Protein AF-A0A925FVJ4-F1 (afdb_monomer)

pLDDT: mean 92.29, std 6.86, range [57.75, 98.69]

Structure (mmCIF, N/CA/C/O backbone):
data_AF-A0A925FVJ4-F1
#
_entry.id   AF-A0A925FVJ4-F1
#
loop_
_atom_site.group_PDB
_atom_site.id
_atom_site.type_symbol
_atom_site.label_atom_id
_atom_site.label_alt_id
_atom_site.label_comp_id
_atom_site.label_asym_id
_atom_site.label_entity_id
_atom_site.label_seq_id
_atom_site.pdbx_PDB_ins_code
_atom_site.Cartn_x
_atom_site.Cartn_y
_atom_site.Cartn_z
_atom_site.occupancy
_atom_site.B_iso_or_equiv
_atom_site.auth_seq_id
_atom_site.auth_comp_id
_atom_site.auth_asym_id
_atom_site.auth_atom_id
_atom_site.pdbx_PDB_model_num
ATOM 1 N N . MET A 1 1 ? -35.934 9.358 69.111 1.00 58.50 1 MET A N 1
ATOM 2 C CA . MET A 1 1 ? -34.977 9.888 68.105 1.00 58.50 1 MET A CA 1
ATOM 3 C C . MET A 1 1 ? -34.248 8.823 67.269 1.00 58.50 1 MET A C 1
ATOM 5 O O . MET A 1 1 ? -33.860 9.150 66.156 1.00 58.50 1 MET A O 1
ATOM 9 N N . SER A 1 2 ? -34.081 7.561 67.706 1.00 74.75 2 SER A N 1
ATOM 10 C CA . SER A 1 2 ? -33.339 6.565 66.897 1.00 74.75 2 SER A CA 1
ATOM 11 C C . SER A 1 2 ? -34.082 6.067 65.642 1.00 74.75 2 SER A C 1
ATOM 13 O O . SER A 1 2 ? -33.432 5.750 64.651 1.00 74.75 2 SER A O 1
ATOM 15 N N . SER A 1 3 ? -35.422 6.052 65.641 1.00 76.75 3 SER A N 1
ATOM 16 C CA . SER A 1 3 ? -36.213 5.579 64.488 1.00 76.75 3 SER A CA 1
ATOM 17 C C . SER A 1 3 ? -36.168 6.549 63.296 1.00 76.75 3 SER A C 1
ATOM 19 O O . SER A 1 3 ? -35.924 6.139 62.166 1.00 76.75 3 SER A O 1
ATOM 21 N N . PHE A 1 4 ? -36.264 7.860 63.549 1.00 82.19 4 PHE A N 1
ATOM 22 C CA . PHE A 1 4 ? -36.214 8.891 62.502 1.00 82.19 4 PHE A CA 1
ATOM 23 C C . PHE A 1 4 ? -34.865 8.904 61.763 1.00 82.19 4 PHE A C 1
ATOM 25 O O . PHE A 1 4 ? -34.815 8.981 60.540 1.00 82.19 4 PHE A O 1
ATOM 32 N N . ARG A 1 5 ? -33.758 8.719 62.496 1.00 80.62 5 ARG A N 1
ATOM 33 C CA . ARG A 1 5 ? -32.409 8.647 61.913 1.00 80.62 5 ARG A CA 1
ATOM 34 C C . ARG A 1 5 ? -32.236 7.421 61.005 1.00 80.62 5 ARG A C 1
ATOM 36 O O . ARG A 1 5 ? -31.593 7.527 59.967 1.00 80.62 5 ARG A O 1
ATOM 43 N N . LYS A 1 6 ? -32.843 6.281 61.358 1.00 83.50 6 LYS A N 1
ATOM 44 C CA . LYS A 1 6 ? -32.830 5.065 60.525 1.00 83.50 6 LYS A CA 1
ATOM 45 C C . LYS A 1 6 ? -33.640 5.239 59.236 1.00 83.50 6 LYS A C 1
ATOM 47 O O . LYS A 1 6 ? -33.163 4.830 58.182 1.00 83.50 6 LYS A O 1
ATOM 52 N N . PHE A 1 7 ? -34.799 5.900 59.299 1.00 86.56 7 PHE A N 1
ATOM 53 C CA . PHE A 1 7 ? -35.603 6.215 58.111 1.00 86.56 7 PHE A CA 1
ATOM 54 C C . PHE A 1 7 ? -34.873 7.149 57.137 1.00 86.56 7 PHE A C 1
ATOM 56 O O . PHE A 1 7 ? -34.860 6.881 55.939 1.00 86.56 7 PHE A O 1
ATOM 63 N N . PHE A 1 8 ? -34.199 8.189 57.639 1.00 90.38 8 PHE A N 1
ATOM 64 C CA . PHE A 1 8 ? -33.417 9.095 56.789 1.00 90.38 8 PHE A CA 1
ATOM 65 C C . PHE A 1 8 ? -32.231 8.402 56.113 1.00 90.38 8 PHE A C 1
ATOM 67 O O . PHE A 1 8 ? -32.026 8.576 54.914 1.00 90.38 8 PHE A O 1
ATOM 74 N N . ILE A 1 9 ? -31.476 7.584 56.853 1.00 90.38 9 ILE A N 1
ATOM 75 C CA . ILE A 1 9 ? -30.334 6.848 56.291 1.00 90.38 9 ILE A CA 1
ATOM 76 C C . ILE A 1 9 ? -30.809 5.836 55.240 1.00 90.38 9 ILE A C 1
ATOM 78 O O . ILE A 1 9 ? -30.225 5.755 54.162 1.00 90.38 9 ILE A O 1
ATOM 82 N N . SER A 1 10 ? -31.890 5.099 55.518 1.00 90.38 10 SER A N 1
ATOM 83 C CA . SER A 1 10 ? -32.447 4.125 54.573 1.00 90.38 10 SER A CA 1
ATOM 84 C C . SER A 1 10 ? -33.001 4.794 53.311 1.00 90.38 10 SER A C 1
ATOM 86 O O . SER A 1 10 ? -32.693 4.344 52.209 1.00 90.38 10 SER A O 1
ATOM 88 N N . GLY A 1 11 ? -33.739 5.901 53.449 1.00 93.56 11 GLY A N 1
ATOM 89 C CA . GLY A 1 11 ? -34.251 6.668 52.311 1.00 93.56 11 GLY A CA 1
ATOM 90 C C . GLY A 1 11 ? -33.133 7.247 51.440 1.00 93.56 11 GLY A C 1
ATOM 91 O O . GLY A 1 11 ? -33.163 7.095 50.220 1.00 93.56 11 GLY A O 1
ATOM 92 N N . PHE A 1 12 ? -32.103 7.836 52.055 1.00 94.88 12 PHE A N 1
ATOM 93 C CA . PHE A 1 12 ? -30.940 8.365 51.335 1.00 94.88 12 PHE A CA 1
ATOM 94 C C . PHE A 1 12 ? -30.186 7.272 50.562 1.00 94.88 12 PHE A C 1
ATOM 96 O O . PHE A 1 12 ? -29.775 7.485 49.419 1.00 94.88 12 PHE A O 1
ATOM 103 N N . LEU A 1 13 ? -30.044 6.082 51.151 1.00 95.69 13 LEU A N 1
ATOM 104 C CA . LEU A 1 13 ? -29.369 4.949 50.519 1.00 95.69 13 LEU A CA 1
ATOM 105 C C . LEU A 1 13 ? -30.148 4.435 49.299 1.00 95.69 13 LEU A C 1
ATOM 107 O O . LEU A 1 13 ? -29.545 4.203 48.253 1.00 95.69 13 LEU A O 1
ATOM 111 N N . ILE A 1 14 ? -31.480 4.336 49.389 1.00 95.88 14 ILE A N 1
ATOM 112 C CA . ILE A 1 14 ? -32.338 3.946 48.257 1.00 95.88 14 ILE A CA 1
ATOM 113 C C . ILE A 1 14 ? -32.225 4.959 47.112 1.00 95.88 14 ILE A C 1
ATOM 115 O O . ILE A 1 14 ? -32.021 4.564 45.965 1.00 95.88 14 ILE A O 1
ATOM 119 N N . VAL A 1 15 ? -32.301 6.260 47.410 1.00 95.38 15 VAL A N 1
ATOM 120 C CA . VAL A 1 15 ? -32.161 7.315 46.391 1.00 95.38 15 VAL A CA 1
ATOM 121 C C . VAL A 1 15 ? -30.779 7.264 45.736 1.00 95.38 15 VAL A C 1
ATOM 123 O O . VAL A 1 15 ? -30.679 7.327 44.512 1.00 95.38 15 VAL A O 1
ATOM 126 N N . THR A 1 16 ? -29.716 7.072 46.520 1.00 94.69 16 THR A N 1
ATOM 127 C CA . THR A 1 16 ? -28.346 6.949 45.996 1.00 94.69 16 THR A CA 1
ATOM 128 C C . THR A 1 16 ? -28.198 5.730 45.081 1.00 94.69 16 THR A C 1
ATOM 130 O O . THR A 1 16 ? -27.608 5.842 44.006 1.00 94.69 16 THR A O 1
ATOM 133 N N . LEU A 1 17 ? -28.775 4.581 45.454 1.00 96.19 17 LEU A N 1
ATOM 134 C CA . LEU A 1 17 ? -28.776 3.377 44.616 1.00 96.19 17 LEU A CA 1
ATOM 135 C C . LEU A 1 17 ? -29.576 3.566 43.323 1.00 96.19 17 LEU A C 1
ATOM 137 O O . LEU A 1 17 ? -29.127 3.112 42.274 1.00 96.19 17 LEU A O 1
ATOM 141 N N . LEU A 1 18 ? -30.722 4.255 43.367 1.00 95.06 18 LEU A N 1
ATOM 142 C CA . LEU A 1 18 ? -31.512 4.563 42.170 1.00 95.06 18 LEU A CA 1
ATOM 143 C C . LEU A 1 18 ? -30.756 5.490 41.214 1.00 95.06 18 LEU A C 1
ATOM 145 O O . LEU A 1 18 ? -30.721 5.224 40.014 1.00 95.06 18 LEU A O 1
ATOM 149 N N . ILE A 1 19 ? -30.105 6.536 41.734 1.00 94.06 19 ILE A N 1
ATOM 150 C CA . ILE A 1 19 ? -29.270 7.442 40.931 1.00 94.06 19 ILE A CA 1
ATOM 151 C C . ILE A 1 19 ? -28.105 6.669 40.304 1.00 94.06 19 ILE A C 1
ATOM 153 O O . ILE A 1 19 ? -27.874 6.778 39.101 1.00 94.06 19 ILE A O 1
ATOM 157 N N . ALA A 1 20 ? -27.403 5.843 41.085 1.00 93.00 20 ALA A N 1
ATOM 158 C CA . ALA A 1 20 ? -26.326 5.004 40.570 1.00 93.00 20 ALA A CA 1
ATOM 159 C C . ALA A 1 20 ? -26.835 4.036 39.488 1.00 93.00 20 ALA A C 1
ATOM 161 O O . ALA A 1 20 ? -26.248 3.965 38.410 1.00 93.00 20 ALA A O 1
ATOM 162 N N . GLY A 1 21 ? -27.955 3.349 39.731 1.00 93.69 21 GLY A N 1
ATOM 163 C CA . GLY A 1 21 ? -28.585 2.436 38.775 1.00 93.69 21 GLY A CA 1
ATOM 164 C C . GLY A 1 21 ? -28.985 3.129 37.473 1.00 93.69 21 GLY A C 1
ATOM 165 O O . GLY A 1 21 ? -28.703 2.614 36.392 1.00 93.69 21 GLY A O 1
ATOM 166 N N . PHE A 1 22 ? -29.552 4.334 37.554 1.00 93.00 22 PHE A N 1
ATOM 167 C CA . PHE A 1 22 ? -29.884 5.142 36.382 1.00 93.00 22 PHE A CA 1
ATOM 168 C C . PHE A 1 22 ? -28.634 5.558 35.596 1.00 93.00 22 PHE A C 1
ATOM 170 O O . PHE A 1 22 ? -28.608 5.434 34.372 1.00 93.00 22 PHE A O 1
ATOM 177 N N . ILE A 1 23 ? -27.560 5.967 36.280 1.00 89.06 23 ILE A N 1
ATOM 178 C CA . ILE A 1 23 ? -26.271 6.272 35.641 1.00 89.06 23 ILE A CA 1
ATOM 179 C C . ILE A 1 23 ? -25.698 5.028 34.944 1.00 89.06 23 ILE A C 1
ATOM 181 O O . ILE A 1 23 ? -25.200 5.138 33.823 1.00 89.06 23 ILE A O 1
ATOM 185 N N . PHE A 1 24 ? -25.780 3.845 35.559 1.00 89.56 24 PHE A N 1
ATOM 186 C CA . PHE A 1 24 ? -25.338 2.591 34.938 1.00 89.56 24 PHE A CA 1
ATOM 187 C C . PHE A 1 24 ? -26.180 2.216 33.713 1.00 89.56 24 PHE A C 1
ATOM 189 O O . PHE A 1 24 ? -25.609 1.831 32.693 1.00 89.56 24 PHE A O 1
ATOM 196 N N . LEU A 1 25 ? -27.505 2.386 33.770 1.00 89.31 25 LEU A N 1
ATOM 197 C CA . LEU A 1 25 ? -28.395 2.160 32.626 1.00 89.31 25 LEU A CA 1
ATOM 198 C C . LEU A 1 25 ? -28.090 3.119 31.473 1.00 89.31 25 LEU A C 1
ATOM 200 O O . LEU A 1 25 ? -27.955 2.677 30.334 1.00 89.31 25 LEU A O 1
ATOM 204 N N . LEU A 1 26 ? -27.909 4.411 31.758 1.00 85.12 26 LEU A N 1
ATOM 205 C CA . LEU A 1 26 ? -27.516 5.393 30.746 1.00 85.12 26 LEU A CA 1
ATOM 206 C C . LEU A 1 26 ? -26.167 5.039 30.112 1.00 85.12 26 LEU A C 1
ATOM 208 O O . LEU A 1 26 ? -26.048 5.056 28.887 1.00 85.12 26 LEU A O 1
ATOM 212 N N . LYS A 1 27 ? -25.168 4.658 30.919 1.00 83.56 27 LYS A N 1
ATOM 213 C CA . LYS A 1 27 ? -23.856 4.227 30.413 1.00 83.56 27 LYS A CA 1
ATOM 214 C C . LYS A 1 27 ? -23.953 2.966 29.553 1.00 83.56 27 LYS A C 1
ATOM 216 O O . LYS A 1 27 ? -23.331 2.921 28.499 1.00 83.56 27 LYS A O 1
ATOM 221 N N . GLY A 1 28 ? -24.748 1.976 29.957 1.00 84.38 28 GLY A N 1
ATOM 222 C CA . GLY A 1 28 ? -24.977 0.762 29.167 1.00 84.38 28 GLY A CA 1
ATOM 223 C C . GLY A 1 28 ? -25.670 1.050 27.832 1.00 84.38 28 GLY A C 1
ATOM 224 O O . GLY A 1 28 ? -25.277 0.515 26.799 1.00 84.38 28 GLY A O 1
ATOM 225 N N . CYS A 1 29 ? -26.650 1.958 27.831 1.00 87.94 29 CYS A N 1
ATOM 226 C CA . CYS A 1 29 ? -27.328 2.406 26.616 1.00 87.94 29 CYS A CA 1
ATOM 227 C C . CYS A 1 29 ? -26.416 3.197 25.670 1.00 87.94 29 CYS A C 1
ATOM 229 O O . CYS A 1 29 ? -26.636 3.135 24.462 1.00 87.94 29 CYS A O 1
ATOM 231 N N . LEU A 1 30 ? -25.432 3.936 26.192 1.00 88.56 30 LEU A N 1
ATOM 232 C CA . LEU A 1 30 ? -24.466 4.686 25.384 1.00 88.56 30 LEU A CA 1
ATOM 233 C C . LEU A 1 30 ? -23.335 3.807 24.843 1.00 88.56 30 LEU A C 1
ATOM 235 O O . LEU A 1 30 ? -22.912 4.027 23.714 1.00 88.56 30 LEU A O 1
ATOM 239 N N . ALA A 1 31 ? -22.915 2.775 25.582 1.00 86.44 31 ALA A N 1
ATOM 240 C CA . ALA A 1 31 ? -21.814 1.890 25.189 1.00 86.44 31 ALA A CA 1
ATOM 241 C C . ALA A 1 31 ? -22.041 1.178 23.842 1.00 86.44 31 ALA A C 1
ATOM 243 O O . ALA A 1 31 ? -21.090 0.841 23.147 1.00 86.44 31 ALA A O 1
ATOM 244 N N . LYS A 1 32 ? -23.300 0.984 23.423 1.00 87.56 32 LYS A N 1
ATOM 245 C CA . LYS A 1 32 ? -23.625 0.433 22.093 1.00 87.56 32 LYS A CA 1
ATOM 246 C C . LYS A 1 32 ? -23.239 1.361 20.930 1.00 87.56 32 LYS A C 1
ATOM 248 O O . LYS A 1 32 ? -23.236 0.920 19.785 1.00 87.56 32 LYS A O 1
ATOM 253 N N . TYR A 1 33 ? -22.977 2.632 21.228 1.00 88.25 33 TYR A N 1
ATOM 254 C CA . TYR A 1 33 ? -22.506 3.649 20.293 1.00 88.25 33 TYR A CA 1
ATOM 255 C C . TYR A 1 33 ? -21.020 3.966 20.488 1.00 88.25 33 TYR A C 1
ATOM 257 O O . TYR A 1 33 ? -20.519 4.879 19.837 1.00 88.25 33 TYR A O 1
ATOM 265 N N . ASP A 1 34 ? -20.315 3.270 21.382 1.00 91.00 34 ASP A N 1
ATOM 266 C CA . ASP A 1 34 ? -18.863 3.400 21.453 1.00 91.00 34 ASP A CA 1
ATOM 267 C C . ASP A 1 34 ? -18.265 2.870 20.145 1.00 91.00 34 ASP A C 1
ATOM 269 O O . ASP A 1 34 ? -18.649 1.806 19.662 1.00 91.00 34 ASP A O 1
ATOM 273 N N . GLU A 1 35 ? -17.350 3.629 19.552 1.00 91.81 35 GLU A N 1
ATOM 274 C CA . GLU A 1 35 ? -16.731 3.296 18.270 1.00 91.81 35 GLU A CA 1
ATOM 275 C C . GLU A 1 35 ? -15.257 2.977 18.449 1.00 91.81 35 GLU A C 1
ATOM 277 O O . GLU A 1 35 ? -14.554 3.608 19.239 1.00 91.81 35 GLU A O 1
ATOM 282 N N . ARG A 1 36 ? -14.794 1.987 17.690 1.00 94.38 36 ARG A N 1
ATOM 283 C CA . ARG A 1 36 ? -13.382 1.653 17.551 1.00 94.38 36 ARG A CA 1
ATOM 284 C C . ARG A 1 36 ? -13.051 1.524 16.082 1.00 94.38 36 ARG A C 1
ATOM 286 O O . ARG A 1 36 ? -13.777 0.854 15.341 1.00 94.38 36 ARG A O 1
ATOM 293 N N . SER A 1 37 ? -11.944 2.126 15.698 1.00 95.50 37 SER A N 1
ATOM 294 C CA . SER A 1 37 ? -11.455 2.128 14.329 1.00 95.50 37 SER A CA 1
ATOM 295 C C . SER A 1 37 ? -9.933 2.125 14.317 1.00 95.50 37 SER A C 1
ATOM 297 O O . SER A 1 37 ? -9.285 2.713 15.182 1.00 95.50 37 SER A O 1
ATOM 299 N N . ALA A 1 38 ? -9.351 1.441 13.341 1.00 95.75 38 ALA A N 1
ATOM 300 C CA . ALA A 1 38 ? -7.945 1.581 13.019 1.00 95.75 38 ALA A CA 1
ATOM 301 C C . ALA A 1 38 ? -7.728 2.889 12.249 1.00 95.75 38 ALA A C 1
ATOM 303 O O . ALA A 1 38 ? -8.421 3.171 11.267 1.00 95.75 38 ALA A O 1
ATOM 304 N N . VAL A 1 39 ? -6.747 3.659 12.705 1.00 94.31 39 VAL A N 1
ATOM 305 C CA . VAL A 1 39 ? -6.180 4.806 12.003 1.00 94.31 39 VAL A CA 1
ATOM 306 C C . VAL A 1 39 ? -5.106 4.276 11.060 1.00 94.31 39 VAL A C 1
ATOM 308 O O . VAL A 1 39 ? -4.205 3.545 11.480 1.00 94.31 39 VAL A O 1
ATOM 311 N N . LEU A 1 40 ? -5.239 4.612 9.782 1.00 93.50 40 LEU A N 1
ATOM 312 C CA . LEU A 1 40 ? -4.403 4.100 8.702 1.00 93.50 40 LEU A CA 1
ATOM 313 C C . LEU A 1 40 ? -3.225 5.050 8.400 1.00 93.50 40 LEU A C 1
ATOM 315 O O . LEU A 1 40 ? -3.318 6.239 8.708 1.00 93.50 40 LEU A O 1
ATOM 319 N N . PRO A 1 41 ? -2.121 4.552 7.809 1.00 93.94 41 PRO A N 1
ATOM 320 C CA . PRO A 1 41 ? -1.886 3.162 7.403 1.00 93.94 41 PRO A CA 1
ATOM 321 C C . PRO A 1 41 ? -1.573 2.232 8.586 1.00 93.94 41 PRO A C 1
ATOM 323 O O . PRO A 1 41 ? -1.032 2.652 9.608 1.00 93.94 41 PRO A O 1
ATOM 326 N N . ALA A 1 42 ? -1.877 0.943 8.429 1.00 95.62 42 ALA A N 1
ATOM 327 C CA . ALA A 1 42 ? -1.376 -0.093 9.332 1.00 95.62 42 ALA A CA 1
ATOM 328 C C . ALA A 1 42 ? 0.007 -0.583 8.872 1.00 95.62 42 ALA A C 1
ATOM 330 O O . ALA A 1 42 ? 0.351 -0.514 7.690 1.00 95.62 42 ALA A O 1
ATOM 331 N N . LEU A 1 43 ? 0.806 -1.110 9.799 1.00 97.00 43 LEU A N 1
ATOM 332 C CA . LEU A 1 43 ? 2.162 -1.584 9.525 1.00 97.00 43 LEU A CA 1
ATOM 333 C C . LEU A 1 43 ? 2.261 -3.098 9.716 1.00 97.00 43 LEU A C 1
ATOM 335 O O . LEU A 1 43 ? 1.729 -3.648 10.679 1.00 97.00 43 LEU A O 1
ATOM 339 N N . TYR A 1 44 ? 2.989 -3.771 8.828 1.00 97.50 44 TYR A N 1
ATOM 340 C CA . TYR A 1 44 ? 3.260 -5.205 8.919 1.00 97.50 44 TYR A CA 1
ATOM 341 C C . TYR A 1 44 ? 4.694 -5.473 9.367 1.00 97.50 44 TYR A C 1
ATOM 343 O O . TYR A 1 44 ? 5.641 -4.872 8.858 1.00 97.50 44 TYR A O 1
ATOM 351 N N . PHE A 1 45 ? 4.853 -6.420 10.289 1.00 97.94 45 PHE A N 1
ATOM 352 C CA . PHE A 1 45 ? 6.150 -6.837 10.805 1.00 97.94 45 PHE A CA 1
ATOM 353 C C . PHE A 1 45 ? 6.285 -8.351 10.817 1.00 97.94 45 PHE A C 1
ATOM 355 O O . PHE A 1 45 ? 5.345 -9.075 11.140 1.00 97.94 45 PHE A O 1
ATOM 362 N N . LYS A 1 46 ? 7.505 -8.823 10.546 1.00 97.44 46 LYS A N 1
ATOM 363 C CA . LYS A 1 46 ? 7.889 -10.230 10.650 1.00 97.44 46 LYS A CA 1
ATOM 364 C C . LYS A 1 46 ? 9.194 -10.364 11.427 1.00 97.44 46 LYS A C 1
ATOM 366 O O . LYS A 1 46 ? 10.188 -9.739 11.064 1.00 97.44 46 LYS A O 1
ATOM 371 N N . LYS A 1 47 ? 9.195 -11.181 12.481 1.00 97.12 47 LYS A N 1
ATOM 372 C CA . LYS A 1 47 ? 10.367 -11.454 13.323 1.00 97.12 47 LYS A CA 1
ATOM 373 C C . LYS A 1 47 ? 10.289 -12.872 13.877 1.00 97.12 47 LYS A C 1
ATOM 375 O O . LYS A 1 47 ? 9.271 -13.251 14.443 1.00 97.12 47 LYS A O 1
ATOM 380 N N . ASP A 1 48 ? 11.357 -13.648 13.699 1.00 95.75 48 ASP A N 1
ATOM 381 C CA . ASP A 1 48 ? 11.493 -15.008 14.247 1.00 95.75 48 ASP A CA 1
ATOM 382 C C . ASP A 1 48 ? 10.302 -15.932 13.913 1.00 95.75 48 ASP A C 1
ATOM 384 O O . ASP A 1 48 ? 9.818 -16.692 14.743 1.00 95.75 48 ASP A O 1
ATOM 388 N N . GLY A 1 49 ? 9.783 -15.823 12.684 1.00 95.06 49 GLY A N 1
ATOM 389 C CA . GLY A 1 49 ? 8.616 -16.580 12.210 1.00 95.06 49 GLY A CA 1
ATOM 390 C C . GLY A 1 49 ? 7.259 -15.990 12.609 1.00 95.06 49 GLY A C 1
ATOM 391 O O . GLY A 1 49 ? 6.273 -16.258 11.925 1.00 95.06 49 GLY A O 1
ATOM 392 N N . ASN A 1 50 ? 7.211 -15.126 13.624 1.00 96.75 50 ASN A N 1
ATOM 393 C CA . ASN A 1 50 ? 6.001 -14.418 14.028 1.00 96.75 50 ASN A CA 1
ATOM 394 C C . ASN A 1 50 ? 5.715 -13.251 13.086 1.00 96.75 50 ASN A C 1
ATOM 396 O O . ASN A 1 50 ? 6.631 -12.555 12.637 1.00 96.75 50 ASN A O 1
ATOM 400 N N . GLN A 1 51 ? 4.435 -13.028 12.813 1.00 97.81 51 GLN A N 1
ATOM 401 C CA . GLN A 1 51 ? 3.962 -11.986 11.915 1.00 97.81 51 GLN A CA 1
ATOM 402 C C . GLN A 1 51 ? 2.853 -11.192 12.599 1.00 97.81 51 GLN A C 1
ATOM 404 O O . GLN A 1 51 ? 1.878 -11.778 13.072 1.00 97.81 51 GLN A O 1
ATOM 409 N N . VAL A 1 52 ? 2.994 -9.869 12.657 1.00 98.50 52 VAL A N 1
ATOM 410 C CA . VAL A 1 52 ? 2.023 -8.996 13.325 1.00 98.50 52 VAL A CA 1
ATOM 411 C C . VAL A 1 52 ? 1.634 -7.807 12.464 1.00 98.50 52 VAL A C 1
ATOM 413 O O . VAL A 1 52 ? 2.413 -7.323 11.640 1.00 98.50 52 VAL A O 1
ATOM 416 N N . ILE A 1 53 ? 0.419 -7.332 12.703 1.00 98.50 53 ILE A N 1
ATOM 417 C CA . ILE A 1 53 ? -0.127 -6.089 12.181 1.00 98.50 53 ILE A CA 1
ATOM 418 C C . ILE A 1 53 ? -0.208 -5.102 13.324 1.00 98.50 53 ILE A C 1
ATOM 420 O O . ILE A 1 53 ? -0.944 -5.316 14.284 1.00 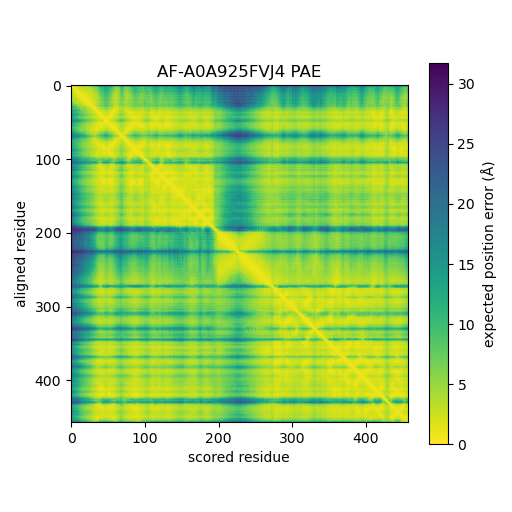98.50 53 ILE A O 1
ATOM 424 N N . PHE A 1 54 ? 0.566 -4.034 13.213 1.00 98.56 54 PHE A N 1
ATOM 425 C CA . PHE A 1 54 ? 0.581 -2.930 14.152 1.00 98.56 54 PHE A CA 1
ATOM 426 C C . PHE A 1 54 ? -0.346 -1.831 13.639 1.00 98.56 54 PHE A C 1
ATOM 428 O O . PHE A 1 54 ? -0.216 -1.386 12.497 1.00 98.56 54 PHE A O 1
ATOM 435 N N . SER A 1 55 ? -1.288 -1.398 14.469 1.00 97.69 55 SER A N 1
ATOM 436 C CA . SER A 1 55 ? -2.252 -0.344 14.140 1.00 97.69 55 SER A CA 1
ATOM 437 C C . SER A 1 55 ? -2.385 0.642 15.292 1.00 97.69 55 SER A C 1
ATOM 439 O O . SER A 1 55 ? -2.296 0.261 16.461 1.00 97.69 55 SER A O 1
ATOM 441 N N . ILE A 1 56 ? -2.658 1.904 14.967 1.00 97.25 56 ILE A N 1
ATOM 442 C CA . ILE A 1 56 ? -3.193 2.860 15.937 1.00 97.25 56 ILE A CA 1
ATOM 443 C C . ILE A 1 56 ? -4.708 2.658 15.945 1.00 97.25 56 ILE A C 1
ATOM 445 O O . ILE A 1 56 ? -5.334 2.681 14.890 1.00 97.25 56 ILE A O 1
ATOM 449 N N . VAL A 1 57 ? -5.306 2.439 17.109 1.00 97.00 57 VAL A N 1
ATOM 450 C CA . VAL A 1 57 ? -6.748 2.245 17.268 1.00 97.00 57 VAL A CA 1
ATOM 451 C C . VAL A 1 57 ? -7.322 3.443 18.004 1.00 97.00 57 VAL A C 1
ATOM 453 O O . VAL A 1 57 ? -6.962 3.727 19.146 1.00 97.00 57 VAL A O 1
ATOM 456 N N . LYS A 1 58 ? -8.231 4.153 17.346 1.00 95.44 58 LYS A N 1
ATOM 457 C CA . LYS A 1 58 ? -9.016 5.221 17.949 1.00 95.44 58 LYS A CA 1
ATOM 458 C C . LYS A 1 58 ? -10.230 4.613 18.640 1.00 95.44 58 LYS A C 1
ATOM 460 O O . LYS A 1 58 ? -10.932 3.785 18.064 1.00 95.44 58 LYS A O 1
ATOM 465 N N . PHE A 1 59 ? -10.476 5.030 19.876 1.00 95.19 59 PHE A N 1
ATOM 466 C CA . PHE A 1 59 ? -11.649 4.669 20.660 1.00 95.19 59 PHE A CA 1
ATOM 467 C C . PHE A 1 59 ? -12.457 5.914 21.011 1.00 95.19 59 PHE A C 1
ATOM 469 O O . PHE A 1 59 ? -12.018 6.733 21.824 1.00 95.19 59 PHE A O 1
ATOM 476 N N . ASP A 1 60 ? -13.648 6.010 20.431 1.00 93.44 60 ASP A N 1
ATOM 477 C CA . ASP A 1 60 ? -14.605 7.091 20.620 1.00 93.44 60 ASP A CA 1
ATOM 478 C C . ASP A 1 60 ? -15.716 6.646 21.564 1.00 93.44 60 ASP A C 1
ATOM 480 O O . ASP A 1 60 ? -16.689 5.996 21.172 1.00 93.44 60 ASP A O 1
ATOM 484 N N . LYS A 1 61 ? -15.575 7.023 22.835 1.00 93.50 61 LYS A N 1
ATOM 485 C CA . LYS A 1 61 ? -16.557 6.716 23.872 1.00 93.50 61 LYS A CA 1
ATOM 486 C C . LYS A 1 61 ? -17.715 7.703 23.819 1.00 93.50 61 LYS A C 1
ATOM 488 O O . LYS A 1 61 ? -17.508 8.899 24.043 1.00 93.50 61 LYS A O 1
ATOM 493 N N . ALA A 1 62 ? -18.930 7.228 23.571 1.00 92.44 62 ALA A N 1
ATOM 494 C CA . ALA A 1 62 ? -20.108 8.079 23.478 1.00 92.44 62 ALA A CA 1
ATOM 495 C C . ALA A 1 62 ? -20.465 8.673 24.851 1.00 92.44 62 ALA A C 1
ATOM 497 O O . ALA A 1 62 ? -20.749 7.959 25.815 1.00 92.44 62 ALA A O 1
ATOM 498 N N . THR A 1 63 ? -20.479 10.002 24.943 1.00 91.44 63 THR A N 1
ATOM 499 C CA . THR A 1 63 ? -20.931 10.737 26.137 1.00 91.44 63 THR A CA 1
ATOM 500 C C . THR A 1 63 ? -22.363 11.233 25.985 1.00 91.44 63 THR A C 1
ATOM 502 O O . THR A 1 63 ? -23.077 11.371 26.977 1.00 91.44 63 THR A O 1
ATOM 505 N N . SER A 1 64 ? -22.814 11.451 24.747 1.00 90.81 64 SER A N 1
ATOM 506 C CA . SER A 1 64 ? -24.218 11.685 24.424 1.00 90.81 64 SER A CA 1
ATOM 507 C C . SER A 1 64 ? -24.544 11.223 23.002 1.00 90.81 64 SER A C 1
ATOM 509 O O . SER A 1 64 ? -23.675 11.197 22.127 1.00 90.81 64 SER A O 1
ATOM 511 N N . TYR A 1 65 ? -25.806 10.860 22.781 1.00 90.38 65 TYR A N 1
ATOM 512 C CA . TYR A 1 65 ? -26.342 10.486 21.477 1.00 90.38 65 TYR A CA 1
ATOM 513 C C . TYR A 1 65 ? -27.766 11.028 21.357 1.00 90.38 65 TYR A C 1
ATOM 515 O O . TYR A 1 65 ? -28.600 10.776 22.230 1.00 90.38 65 TYR A O 1
ATOM 523 N N . SER A 1 66 ? -28.060 11.746 20.278 1.00 88.88 66 SER A N 1
ATOM 524 C CA . SER A 1 66 ? -29.424 12.120 19.914 1.00 88.88 66 SER A CA 1
ATOM 525 C C . SER A 1 66 ? -29.663 11.897 18.426 1.00 88.88 66 SER A C 1
ATOM 527 O O . SER A 1 66 ? -28.800 12.156 17.591 1.00 88.88 66 SER A O 1
ATOM 529 N N . SER A 1 67 ? -30.852 11.400 18.097 1.00 87.50 67 SER A N 1
ATOM 530 C CA . SER A 1 67 ? -31.330 11.274 16.724 1.00 87.50 67 SER A CA 1
ATOM 531 C C . SER A 1 67 ? -32.677 11.979 16.640 1.00 87.50 67 SER A C 1
ATOM 533 O O . SER A 1 67 ? -33.615 11.593 17.338 1.00 87.50 67 SER A O 1
ATOM 535 N N . ASN A 1 68 ? -32.761 13.057 15.862 1.00 92.00 68 ASN A N 1
ATOM 536 C CA . ASN A 1 68 ? -34.008 13.787 15.646 1.00 92.00 68 ASN A CA 1
ATOM 537 C C . ASN A 1 68 ? -34.089 14.275 14.196 1.00 92.00 68 ASN A C 1
ATOM 539 O O . ASN A 1 68 ? -33.149 14.887 13.692 1.00 92.00 68 ASN A O 1
ATOM 543 N N . GLY A 1 69 ? -35.206 13.998 13.520 1.00 86.06 69 GLY A N 1
ATOM 544 C CA . GLY A 1 69 ? -35.440 14.450 12.144 1.00 86.06 69 GLY A CA 1
ATOM 545 C C . GLY A 1 69 ? -34.431 13.929 11.111 1.00 86.06 69 GLY A C 1
ATOM 546 O O . GLY A 1 69 ? -34.125 14.638 10.161 1.00 86.06 69 GLY A O 1
ATOM 547 N N . GLY A 1 70 ? -33.871 12.729 11.308 1.00 86.44 70 GLY A N 1
ATOM 548 C CA . GLY A 1 70 ? -32.850 12.157 10.418 1.00 86.44 70 GLY A CA 1
ATOM 549 C C . GLY A 1 70 ? -31.426 12.673 10.656 1.00 86.44 70 GLY A C 1
ATOM 550 O O . GLY A 1 70 ? -30.493 12.175 10.033 1.00 86.44 70 GLY A O 1
ATOM 551 N N . PHE A 1 71 ? -31.236 13.612 11.587 1.00 84.00 71 PHE A N 1
ATOM 552 C CA . PHE A 1 71 ? -29.916 14.051 12.031 1.00 84.00 71 PHE A CA 1
ATOM 553 C C . PHE A 1 71 ? -29.486 13.263 13.262 1.00 84.00 71 PHE A C 1
ATOM 555 O O . PHE A 1 71 ? -30.230 13.176 14.241 1.00 84.00 71 PHE A O 1
ATOM 562 N N . VAL A 1 72 ? -28.271 12.720 13.222 1.00 84.75 72 VAL A N 1
ATOM 563 C CA . VAL A 1 72 ? -27.618 12.085 14.370 1.00 84.75 72 VAL A CA 1
ATOM 564 C C . VAL A 1 72 ? -26.571 13.048 14.912 1.00 84.75 72 VAL A C 1
ATOM 566 O O . VAL A 1 72 ? -25.676 13.475 14.185 1.00 84.75 72 VAL A O 1
ATOM 569 N N . ARG A 1 73 ? -26.676 13.396 16.196 1.00 87.25 73 ARG A N 1
ATOM 570 C CA . ARG A 1 73 ? -25.646 14.131 16.927 1.00 87.25 73 ARG A CA 1
ATOM 571 C C . ARG A 1 73 ? -25.046 13.210 17.975 1.00 87.25 73 ARG A C 1
ATOM 573 O O . ARG A 1 73 ? -25.740 12.722 18.865 1.00 87.25 73 ARG A O 1
ATOM 580 N N . LYS A 1 74 ? -23.738 13.014 17.875 1.00 89.38 74 LYS A N 1
ATOM 581 C CA . LYS A 1 74 ? -22.949 12.220 18.809 1.00 89.38 74 LYS A CA 1
ATOM 582 C C . LYS A 1 74 ? -21.878 13.113 19.420 1.00 89.38 74 LYS A C 1
ATOM 584 O O . LYS A 1 74 ? -21.194 13.837 18.700 1.00 89.38 74 LYS A O 1
ATOM 589 N N . THR A 1 75 ? -21.742 13.077 20.739 1.00 91.00 75 THR A N 1
ATOM 590 C CA . THR A 1 75 ? -20.579 13.649 21.428 1.00 91.00 75 THR A CA 1
ATOM 591 C C . THR A 1 75 ? -19.753 12.498 21.964 1.00 91.00 75 THR A C 1
ATOM 593 O O . THR A 1 75 ? -20.302 11.571 22.563 1.00 91.00 75 THR A O 1
ATOM 596 N N . VAL A 1 76 ? -18.445 12.555 21.734 1.00 92.31 76 VAL A N 1
ATOM 597 C CA . VAL A 1 76 ? -17.515 11.489 22.102 1.00 92.31 76 VAL A CA 1
ATOM 598 C C . VAL A 1 76 ? -16.340 12.035 22.892 1.00 92.31 76 VAL A C 1
ATOM 600 O O . VAL A 1 76 ? -15.973 13.202 22.763 1.00 92.31 76 VAL A O 1
ATOM 603 N N . THR A 1 77 ? -15.756 11.171 23.711 1.00 92.62 77 THR A N 1
ATOM 604 C CA . THR A 1 77 ? -14.413 11.354 24.253 1.00 92.62 77 THR A CA 1
ATOM 605 C C . THR A 1 77 ? -13.503 10.349 23.568 1.00 92.62 77 THR A C 1
ATOM 607 O O . THR A 1 77 ? -13.706 9.141 23.695 1.00 92.62 77 THR A O 1
ATOM 610 N N . SER A 1 78 ? -12.526 10.867 22.832 1.00 94.12 78 SER A N 1
ATOM 611 C CA . SER A 1 78 ? -11.617 10.073 22.014 1.00 94.12 78 SER A CA 1
ATOM 612 C C . SER A 1 78 ? -10.347 9.720 22.782 1.00 94.12 78 SER A C 1
ATOM 614 O O . SER A 1 78 ? -9.777 10.542 23.505 1.00 94.12 78 SER A O 1
ATOM 616 N N . SER A 1 79 ? -9.876 8.499 22.590 1.00 95.44 79 SER A N 1
ATOM 617 C CA . SER A 1 79 ? -8.597 8.014 23.107 1.00 95.44 79 SER A CA 1
ATOM 618 C C . SER A 1 79 ? -7.907 7.139 22.075 1.00 95.44 79 SER A C 1
ATOM 620 O O . SER A 1 79 ? -8.580 6.581 21.212 1.00 95.44 79 SER A O 1
ATOM 622 N N . TYR A 1 80 ? -6.584 7.039 22.156 1.00 96.00 80 TYR A N 1
ATOM 623 C CA . TYR A 1 80 ? -5.788 6.322 21.167 1.00 96.00 80 TYR A CA 1
ATOM 624 C C . TYR A 1 80 ? -4.964 5.229 21.828 1.00 96.00 80 TYR A C 1
ATOM 626 O O . TYR A 1 80 ? -4.202 5.485 22.766 1.00 96.00 80 TYR A O 1
ATOM 634 N N . ASP A 1 81 ? -5.112 4.029 21.291 1.00 97.38 81 ASP A N 1
ATOM 635 C CA . ASP A 1 81 ? -4.371 2.838 21.664 1.00 97.38 81 ASP A CA 1
ATOM 636 C C . ASP A 1 81 ? -3.437 2.458 20.508 1.00 97.38 81 ASP A C 1
ATOM 638 O O . ASP A 1 81 ? -3.716 2.741 19.344 1.00 97.38 81 ASP A O 1
ATOM 642 N N . ILE A 1 82 ? -2.329 1.796 20.810 1.00 98.12 82 ILE A N 1
ATOM 643 C CA . ILE A 1 82 ? -1.608 0.976 19.834 1.00 98.12 82 ILE A CA 1
ATOM 644 C C . ILE A 1 82 ? -2.012 -0.472 20.044 1.00 98.12 82 ILE A C 1
ATOM 646 O O . ILE A 1 82 ? -2.198 -0.919 21.178 1.00 98.12 82 ILE A O 1
ATOM 650 N N . GLN A 1 83 ? -2.182 -1.196 18.948 1.00 98.31 83 GLN A N 1
ATOM 651 C CA . GLN A 1 83 ? -2.653 -2.570 18.954 1.00 98.31 83 GLN A CA 1
ATOM 652 C C . GLN A 1 83 ? -1.800 -3.410 18.011 1.00 98.31 83 GLN A C 1
ATOM 654 O O . GLN A 1 83 ? -1.512 -2.990 16.889 1.00 98.31 83 GLN A O 1
ATOM 659 N N . SER A 1 84 ? -1.448 -4.614 18.461 1.00 98.38 84 SER A N 1
ATOM 660 C CA . SER A 1 84 ? -0.846 -5.638 17.609 1.00 98.38 84 SER A CA 1
ATOM 661 C C . SER A 1 84 ? -1.812 -6.791 17.423 1.00 98.38 84 SER A C 1
ATOM 663 O O . SER A 1 84 ? -2.308 -7.362 18.397 1.00 98.38 84 SER A O 1
ATOM 665 N N . ASN A 1 85 ? -2.048 -7.161 16.172 1.00 98.50 85 ASN A N 1
ATOM 666 C CA . ASN A 1 85 ? -2.848 -8.310 15.773 1.00 98.50 85 ASN A CA 1
ATOM 667 C C . ASN A 1 85 ? -1.954 -9.360 15.117 1.00 98.50 85 ASN A C 1
ATOM 669 O O . ASN A 1 85 ? -0.984 -9.023 14.444 1.00 98.50 85 ASN A O 1
ATOM 673 N N . ASP A 1 86 ? -2.288 -10.632 15.280 1.00 98.12 86 ASP A N 1
ATOM 674 C CA . ASP A 1 86 ? -1.653 -11.717 14.538 1.00 98.12 86 ASP A CA 1
ATOM 675 C C . ASP A 1 86 ? -1.989 -11.597 13.043 1.00 98.12 86 ASP A C 1
ATOM 677 O O . ASP A 1 86 ? -3.163 -11.516 12.676 1.00 98.12 86 ASP A O 1
ATOM 681 N N . ALA A 1 87 ? -0.978 -11.591 12.172 1.00 97.56 87 ALA A N 1
ATOM 682 C CA . ALA A 1 87 ? -1.174 -11.317 10.745 1.00 97.56 87 ALA A CA 1
ATOM 683 C C . ALA A 1 87 ? -1.861 -12.456 9.969 1.00 97.56 87 ALA A C 1
ATOM 685 O O . ALA A 1 87 ? -2.291 -12.241 8.839 1.00 97.56 87 ALA A O 1
ATOM 686 N N . SER A 1 88 ? -1.983 -13.653 10.556 1.00 96.56 88 SER A N 1
ATOM 687 C CA . SER A 1 88 ? -2.621 -14.815 9.918 1.00 96.56 88 SER A CA 1
ATOM 688 C C . SER A 1 88 ? -4.098 -14.973 10.304 1.00 96.56 88 SER A C 1
ATOM 690 O O . SER A 1 88 ? -4.956 -15.323 9.490 1.00 96.56 88 SER A O 1
ATOM 692 N N . SER A 1 89 ? -4.419 -14.693 11.565 1.00 96.44 89 SER A N 1
ATOM 693 C CA . SER A 1 89 ? -5.737 -14.917 12.158 1.00 96.44 89 SER A CA 1
ATOM 694 C C . SER A 1 89 ? -6.510 -13.631 12.417 1.00 96.44 89 SER A C 1
ATOM 696 O O . SER A 1 89 ? -7.738 -13.670 12.489 1.00 96.44 89 SER A O 1
ATOM 698 N N . GLY A 1 90 ? -5.806 -12.509 12.576 1.00 96.75 90 GLY A N 1
ATOM 699 C CA . GLY A 1 90 ? -6.369 -11.195 12.893 1.00 96.75 90 GLY A CA 1
ATOM 700 C C . GLY A 1 90 ? -6.667 -11.007 14.365 1.00 96.75 90 GLY A C 1
ATOM 701 O O . GLY A 1 90 ? -7.061 -9.917 14.773 1.00 96.75 90 GLY A O 1
ATOM 702 N N . ASN A 1 91 ? -6.446 -12.039 15.175 1.00 96.69 91 ASN A N 1
ATOM 703 C CA . ASN A 1 91 ? -6.663 -11.986 16.607 1.00 96.69 91 ASN A CA 1
ATOM 704 C C . ASN A 1 91 ? -5.778 -10.902 17.228 1.00 96.69 91 ASN A C 1
ATOM 706 O O . ASN A 1 91 ? -4.577 -10.842 16.960 1.00 96.69 91 ASN A O 1
ATOM 710 N N . ARG A 1 92 ? -6.357 -10.066 18.091 1.00 97.69 92 ARG A N 1
ATOM 711 C CA . ARG A 1 92 ? -5.579 -9.115 18.885 1.00 97.69 92 ARG A CA 1
ATOM 712 C C . ARG A 1 92 ? -4.652 -9.869 19.834 1.00 97.69 92 ARG A C 1
ATOM 714 O O . ARG A 1 92 ? -5.107 -10.713 20.604 1.00 97.69 92 ARG A O 1
ATOM 721 N N . LEU A 1 93 ? -3.373 -9.520 19.792 1.00 97.69 93 LEU A N 1
ATOM 722 C CA . LEU A 1 93 ? -2.331 -10.045 20.669 1.00 97.69 93 LEU A CA 1
ATOM 723 C C . LEU A 1 93 ? -2.095 -9.109 21.852 1.00 97.69 93 LEU A C 1
ATOM 725 O O . LEU A 1 93 ? -2.113 -9.547 22.998 1.00 97.69 93 LEU A O 1
ATOM 729 N N . LEU A 1 94 ? -1.888 -7.821 21.571 1.00 98.12 94 LEU A N 1
ATOM 730 C CA . LEU A 1 94 ? -1.511 -6.810 22.558 1.00 98.12 94 LEU A CA 1
ATOM 731 C C . LEU A 1 94 ? -2.243 -5.497 22.289 1.00 98.12 94 LEU A C 1
ATOM 733 O O . LEU A 1 94 ? -2.575 -5.195 21.142 1.00 98.12 94 LEU A O 1
ATOM 737 N N . THR A 1 95 ? -2.451 -4.710 23.344 1.00 97.88 95 THR A N 1
ATOM 738 C CA . THR A 1 95 ? -2.948 -3.334 23.251 1.00 97.88 95 THR A CA 1
ATOM 739 C C . THR A 1 95 ? -2.315 -2.480 24.347 1.00 97.88 95 THR A C 1
ATOM 741 O O . THR A 1 95 ? -2.165 -2.950 25.476 1.00 97.88 95 THR A O 1
ATOM 744 N N . GLU A 1 96 ? -1.973 -1.233 24.037 1.00 97.69 96 GLU A N 1
ATOM 745 C CA . GLU A 1 96 ? -1.443 -0.265 25.001 1.00 97.69 96 GLU A CA 1
ATOM 746 C C . GLU A 1 96 ? -2.040 1.122 24.746 1.00 97.69 96 GLU A C 1
ATOM 748 O O . GLU A 1 96 ? -2.078 1.594 23.611 1.00 97.69 96 GLU A O 1
ATOM 753 N N . ARG A 1 97 ? -2.519 1.774 25.809 1.00 96.19 97 ARG A N 1
ATOM 754 C CA . ARG A 1 97 ? -3.084 3.128 25.755 1.00 96.19 97 ARG A CA 1
ATOM 755 C C . ARG A 1 97 ? -1.961 4.149 25.617 1.00 96.19 97 ARG A C 1
ATOM 757 O O . ARG A 1 97 ? -1.082 4.191 26.472 1.00 96.19 97 ARG A O 1
ATOM 764 N N . LEU A 1 98 ? -2.028 5.004 24.596 1.00 93.12 98 LEU A N 1
ATOM 765 C CA . LEU A 1 98 ? -1.039 6.064 24.382 1.00 93.12 98 LEU A CA 1
ATOM 766 C C . LEU A 1 98 ? -1.443 7.389 25.027 1.00 93.12 98 LEU A C 1
ATOM 768 O O . LEU A 1 98 ? -0.752 7.874 25.920 1.00 93.12 98 LEU A O 1
ATOM 772 N N . LYS A 1 99 ? -2.525 8.006 24.539 1.00 90.31 99 LYS A N 1
ATOM 773 C CA . LYS A 1 99 ? -2.941 9.364 24.924 1.00 90.31 99 LYS A CA 1
ATOM 774 C C . LYS A 1 99 ? -4.457 9.521 24.855 1.00 90.31 99 LYS A C 1
ATOM 776 O O . LYS A 1 99 ? -5.136 8.845 24.071 1.00 90.31 99 LYS A O 1
ATOM 781 N N . GLU A 1 100 ? -4.990 10.439 25.652 1.00 87.88 100 GLU A N 1
ATOM 782 C CA . GLU A 1 100 ? -6.340 10.960 25.443 1.00 87.88 100 GLU A CA 1
ATOM 783 C C . GLU A 1 100 ? -6.301 12.064 24.384 1.00 87.88 100 GLU A C 1
ATOM 785 O O . GLU A 1 100 ? -5.290 12.744 24.214 1.00 87.88 100 GLU A O 1
ATOM 790 N N . HIS A 1 101 ? -7.394 12.267 23.645 1.00 85.19 101 HIS A N 1
ATOM 791 C CA . HIS A 1 101 ? -7.410 13.278 22.584 1.00 85.19 101 HIS A CA 1
ATOM 792 C C . HIS A 1 101 ? -7.134 14.696 23.099 1.00 85.19 101 HIS A C 1
ATOM 794 O O . HIS A 1 101 ? -6.512 15.475 22.390 1.00 85.19 101 HIS A O 1
ATOM 800 N N . GLY A 1 102 ? -7.517 15.009 24.343 1.00 79.69 102 GLY A N 1
ATOM 801 C CA . GLY A 1 102 ? -7.209 16.298 24.970 1.00 79.69 102 GLY A CA 1
ATOM 802 C C . GLY A 1 102 ? -5.708 16.585 25.119 1.00 79.69 102 GLY A C 1
ATOM 803 O O . GLY A 1 102 ? -5.317 17.750 25.134 1.00 79.69 102 GLY A O 1
ATOM 804 N N . ASP A 1 103 ? -4.869 15.546 25.161 1.00 80.62 103 ASP A N 1
ATOM 805 C CA . ASP A 1 103 ? -3.407 15.669 25.262 1.00 80.62 103 ASP A CA 1
ATOM 806 C C . ASP A 1 103 ? -2.732 15.809 23.890 1.00 80.62 103 ASP A C 1
ATOM 808 O O . ASP A 1 103 ? -1.542 16.130 23.785 1.00 80.62 103 ASP A O 1
ATOM 812 N N . ILE A 1 104 ? -3.479 15.543 22.818 1.00 82.44 104 ILE A N 1
ATOM 813 C CA . ILE A 1 104 ? -2.996 15.603 21.446 1.00 82.44 104 ILE A CA 1
ATOM 814 C C . ILE A 1 104 ? -3.383 16.976 20.906 1.00 82.44 104 ILE A C 1
ATOM 816 O O . ILE A 1 104 ? -4.543 17.255 20.613 1.00 82.44 104 ILE A O 1
ATOM 820 N N . LYS A 1 105 ? -2.386 17.858 20.767 1.00 73.88 105 LYS A N 1
ATOM 821 C CA . LYS A 1 105 ? -2.522 19.095 19.975 1.00 73.88 105 LYS A CA 1
ATOM 822 C C . LYS A 1 105 ? -3.107 18.737 18.606 1.00 73.88 105 LYS A C 1
ATOM 824 O O . LYS A 1 105 ? -2.824 17.636 18.157 1.00 73.88 105 LYS A O 1
ATOM 829 N N . SER A 1 106 ? -3.856 19.641 17.963 1.00 74.81 106 SER A N 1
ATOM 830 C CA . SER A 1 106 ? -4.615 19.462 16.701 1.00 74.81 106 SER A CA 1
ATOM 831 C C . SER A 1 106 ? -3.793 19.066 15.454 1.00 74.81 106 SER A C 1
ATOM 833 O O . SER A 1 106 ? -3.960 19.622 14.373 1.00 74.81 106 SER A O 1
ATOM 835 N N . TYR A 1 107 ? -2.882 18.120 15.609 1.00 82.38 107 TYR A N 1
ATOM 836 C CA . TYR A 1 107 ? -1.990 17.546 14.632 1.00 82.38 107 TYR A CA 1
ATOM 837 C C . TYR A 1 107 ? -2.514 16.160 14.241 1.00 82.38 107 TYR A C 1
ATOM 839 O O . TYR A 1 107 ? -3.187 15.510 15.048 1.00 82.38 107 TYR A O 1
ATOM 847 N N . PRO A 1 108 ? -2.207 15.696 13.020 1.00 89.00 108 PRO A N 1
ATOM 848 C CA . PRO A 1 108 ? -2.626 14.378 12.568 1.00 89.00 108 PRO A CA 1
ATOM 849 C C . PRO A 1 108 ? -2.007 13.272 13.429 1.00 89.00 108 PRO A C 1
ATOM 851 O O . PRO A 1 108 ? -0.955 13.448 14.053 1.00 89.00 108 PRO A O 1
ATOM 854 N N . ILE A 1 109 ? -2.685 12.130 13.450 1.00 91.94 109 ILE A N 1
ATOM 855 C CA . ILE A 1 109 ? -2.252 10.909 14.123 1.00 91.94 109 ILE A CA 1
ATOM 856 C C . ILE A 1 109 ? -2.102 9.862 13.035 1.00 91.94 109 ILE A C 1
ATOM 858 O O . ILE A 1 109 ? -3.071 9.576 12.343 1.00 91.94 109 ILE A O 1
ATOM 862 N N . GLU A 1 110 ? -0.910 9.304 12.870 1.00 93.12 110 GLU A N 1
ATOM 863 C CA . GLU A 1 110 ? -0.658 8.311 11.824 1.00 93.12 110 GLU A CA 1
ATOM 864 C C . GLU A 1 110 ? 0.580 7.470 12.149 1.00 93.12 110 GLU A C 1
ATOM 866 O O . GLU A 1 110 ? 1.492 7.902 12.868 1.00 93.12 110 GLU A O 1
ATOM 871 N N . ALA A 1 111 ? 0.624 6.265 11.589 1.00 94.88 111 ALA A N 1
ATOM 872 C CA . ALA A 1 111 ? 1.863 5.519 11.460 1.00 94.88 111 ALA A CA 1
ATOM 873 C C . ALA A 1 111 ? 2.622 6.056 10.240 1.00 94.88 111 ALA A C 1
ATOM 875 O O . ALA A 1 111 ? 2.084 6.079 9.138 1.00 94.88 111 ALA A O 1
ATOM 876 N N . ILE A 1 112 ? 3.868 6.487 10.430 1.00 94.19 112 ILE A N 1
ATOM 877 C CA . ILE A 1 112 ? 4.657 7.102 9.351 1.00 94.19 112 ILE A CA 1
ATOM 878 C C . ILE A 1 112 ? 5.549 6.095 8.622 1.00 94.19 112 ILE A C 1
ATOM 880 O O . ILE A 1 112 ? 6.002 6.380 7.519 1.00 94.19 112 ILE A O 1
ATOM 884 N N . GLY A 1 113 ? 5.837 4.940 9.233 1.00 94.44 113 GLY A N 1
ATOM 885 C CA . GLY A 1 113 ? 6.655 3.909 8.601 1.00 94.44 113 GLY A CA 1
ATOM 886 C C . GLY A 1 113 ? 7.128 2.798 9.534 1.00 94.44 113 GLY A C 1
ATOM 887 O O . GLY A 1 113 ? 7.001 2.866 10.758 1.00 94.44 113 GLY A O 1
ATOM 888 N N . ALA A 1 114 ? 7.702 1.759 8.932 1.00 95.88 114 ALA A N 1
ATOM 889 C CA . ALA A 1 114 ? 8.280 0.609 9.614 1.00 95.88 114 ALA A CA 1
ATOM 890 C C . ALA A 1 114 ? 9.759 0.479 9.236 1.00 95.88 114 ALA A C 1
ATOM 892 O O . ALA A 1 114 ? 10.086 0.360 8.059 1.00 95.88 114 ALA A O 1
ATOM 893 N N . ALA A 1 115 ? 10.659 0.479 10.219 1.00 95.69 115 ALA A N 1
ATOM 894 C CA . ALA A 1 115 ? 12.091 0.292 9.977 1.00 95.69 115 ALA A CA 1
ATOM 895 C C . ALA A 1 115 ? 12.766 -0.410 11.145 1.00 95.69 115 ALA A C 1
ATOM 897 O O . ALA A 1 115 ? 12.454 -0.149 12.303 1.00 95.69 115 ALA A O 1
ATOM 898 N N . ASN A 1 116 ? 13.740 -1.272 10.839 1.00 94.94 116 ASN A N 1
ATOM 899 C CA . ASN A 1 116 ? 14.609 -1.903 11.837 1.00 94.94 116 ASN A CA 1
ATOM 900 C C . ASN A 1 116 ? 13.843 -2.608 12.979 1.00 94.94 116 ASN A C 1
ATOM 902 O O . ASN A 1 116 ? 14.297 -2.632 14.122 1.00 94.94 116 ASN A O 1
ATOM 906 N N . GLY A 1 117 ? 12.673 -3.179 12.666 1.00 96.38 117 GLY A N 1
ATOM 907 C CA . GLY A 1 117 ? 11.796 -3.834 13.642 1.00 96.38 117 GLY A CA 1
ATOM 908 C C . GLY A 1 117 ? 11.032 -2.874 14.559 1.00 96.38 117 GLY A C 1
ATOM 909 O O . GLY A 1 117 ? 10.564 -3.304 15.606 1.00 96.38 117 GLY A O 1
ATOM 910 N N . GLN A 1 118 ? 10.927 -1.597 14.191 1.00 98.06 118 GLN A N 1
ATOM 911 C CA . GLN A 1 118 ? 10.253 -0.550 14.955 1.00 98.06 118 GLN A CA 1
ATOM 912 C C . GLN A 1 118 ? 9.094 0.037 14.146 1.00 98.06 118 GLN A C 1
ATOM 914 O O . GLN A 1 118 ? 9.229 0.292 12.944 1.00 98.06 118 GLN A O 1
ATOM 919 N N . ALA A 1 119 ? 7.975 0.284 14.821 1.00 98.19 119 ALA A N 1
ATOM 920 C CA . ALA A 1 119 ? 6.844 1.038 14.301 1.00 98.19 119 ALA A CA 1
ATOM 921 C C . ALA A 1 119 ? 7.022 2.517 14.631 1.00 98.19 119 ALA A C 1
ATOM 923 O O . ALA A 1 119 ? 7.002 2.894 15.804 1.00 98.19 119 ALA A O 1
ATOM 924 N N . TRP A 1 120 ? 7.200 3.342 13.602 1.00 98.00 120 TRP A N 1
ATOM 925 C CA . TRP A 1 120 ? 7.308 4.787 13.739 1.00 98.00 120 TRP A CA 1
ATOM 926 C C . TRP A 1 120 ? 5.940 5.420 13.571 1.00 98.00 120 TRP A C 1
ATOM 928 O O . TRP A 1 120 ? 5.239 5.179 12.586 1.00 98.00 120 TRP A O 1
ATOM 938 N N . LEU A 1 121 ? 5.573 6.254 14.532 1.00 96.75 121 LEU A N 1
ATOM 939 C CA . LEU A 1 121 ? 4.301 6.950 14.542 1.00 96.75 121 LEU A CA 1
ATOM 940 C C . LEU A 1 121 ? 4.480 8.409 14.913 1.00 96.75 121 LEU A C 1
ATOM 942 O O . LEU A 1 121 ? 5.449 8.805 15.569 1.00 96.75 121 LEU A O 1
ATOM 946 N N . TYR A 1 122 ? 3.514 9.204 14.490 1.00 95.50 122 TYR A N 1
ATOM 947 C CA . TYR A 1 122 ? 3.428 10.599 14.849 1.00 95.50 122 TYR A CA 1
ATOM 948 C C . TYR A 1 122 ? 2.081 10.856 15.531 1.00 95.50 122 TYR A C 1
ATOM 950 O O . TYR A 1 122 ? 1.022 10.561 14.982 1.00 95.50 122 TYR A O 1
ATOM 958 N N . MET A 1 123 ? 2.132 11.383 16.755 1.00 93.19 123 MET A N 1
ATOM 959 C CA . MET A 1 123 ? 0.956 11.737 17.562 1.00 93.19 123 MET A CA 1
ATOM 960 C C . MET A 1 123 ? 1.289 12.970 18.411 1.00 93.19 123 MET A C 1
ATOM 962 O O . MET A 1 123 ? 1.610 12.889 19.604 1.00 93.19 123 MET A O 1
ATOM 966 N N . GLY A 1 124 ? 1.335 14.117 17.729 1.00 90.69 124 GLY A N 1
ATOM 967 C CA . GLY A 1 124 ? 1.837 15.396 18.246 1.00 90.69 124 GLY A CA 1
ATOM 968 C C . GLY A 1 124 ? 3.356 15.456 18.464 1.00 90.69 124 GLY A C 1
ATOM 969 O O . GLY A 1 124 ? 3.920 16.539 18.605 1.00 90.69 124 GLY A O 1
ATOM 970 N N . GLU A 1 125 ? 4.019 14.304 18.463 1.00 92.94 125 GLU A N 1
ATOM 971 C CA . GLU A 1 125 ? 5.466 14.130 18.473 1.00 92.94 125 GLU A CA 1
ATOM 972 C C . GLU A 1 125 ? 5.834 12.817 17.770 1.00 92.94 125 GLU A C 1
ATOM 974 O O . GLU A 1 125 ? 5.001 11.913 17.647 1.00 92.94 125 GLU A O 1
ATOM 979 N N . LEU A 1 126 ? 7.087 12.724 17.322 1.00 96.12 126 LEU A N 1
ATOM 980 C CA . LEU A 1 126 ? 7.651 11.517 16.727 1.00 96.12 126 LEU A CA 1
ATOM 981 C C . LEU A 1 126 ? 7.952 10.477 17.814 1.00 96.12 126 LEU A C 1
ATOM 983 O O . LEU A 1 126 ? 8.649 10.777 18.787 1.00 96.12 126 LEU A O 1
ATOM 987 N N . MET A 1 127 ? 7.468 9.251 17.628 1.00 97.19 127 MET A N 1
ATOM 988 C CA . MET A 1 127 ? 7.701 8.129 18.537 1.00 97.19 127 MET A CA 1
ATOM 989 C C . MET A 1 127 ? 7.982 6.839 17.763 1.00 97.19 127 MET A C 1
ATOM 991 O O . MET A 1 127 ? 7.550 6.682 16.621 1.00 97.19 127 MET A O 1
ATOM 995 N N . ALA A 1 128 ? 8.676 5.902 18.408 1.00 98.19 128 ALA A N 1
ATOM 996 C CA . ALA A 1 128 ? 8.911 4.560 17.887 1.00 98.19 128 ALA A CA 1
ATOM 997 C C . ALA A 1 128 ? 8.569 3.499 18.936 1.00 98.19 128 ALA A C 1
ATOM 999 O O . ALA A 1 128 ? 8.890 3.665 20.116 1.00 98.19 128 ALA A O 1
ATOM 1000 N N . PHE A 1 129 ? 7.971 2.393 18.499 1.00 98.56 129 PHE A N 1
ATOM 1001 C CA . PHE A 1 129 ? 7.533 1.288 19.353 1.00 98.56 129 PHE A CA 1
ATOM 1002 C C . PHE A 1 129 ? 8.014 -0.057 18.813 1.00 98.56 129 PHE A C 1
ATOM 1004 O O . PHE A 1 129 ? 8.159 -0.238 17.605 1.00 98.56 129 PHE A O 1
ATOM 1011 N N . ASP A 1 130 ? 8.235 -1.015 19.709 1.00 98.31 130 ASP A N 1
ATOM 1012 C CA . ASP A 1 130 ? 8.388 -2.421 19.337 1.00 98.31 130 ASP A CA 1
ATOM 1013 C C . ASP A 1 130 ? 6.998 -3.006 19.020 1.00 98.31 130 ASP A C 1
ATOM 1015 O O . ASP A 1 130 ? 6.161 -3.088 19.919 1.00 98.31 130 ASP A O 1
ATOM 1019 N N . PRO A 1 131 ? 6.719 -3.458 17.789 1.00 98.25 131 PRO A N 1
ATOM 1020 C CA . PRO A 1 131 ? 5.404 -3.970 17.417 1.00 98.25 131 PRO A CA 1
ATOM 1021 C C . PRO A 1 131 ? 5.065 -5.324 18.063 1.00 98.25 131 PRO A C 1
ATOM 1023 O O . PRO A 1 131 ? 3.903 -5.721 18.067 1.00 98.25 131 PRO A O 1
ATOM 1026 N N . PHE A 1 132 ? 6.031 -6.050 18.628 1.00 98.25 132 PHE A N 1
ATOM 1027 C CA . PHE A 1 132 ? 5.792 -7.340 19.287 1.00 98.25 132 PHE A CA 1
ATOM 1028 C C . PHE A 1 132 ? 5.610 -7.217 20.798 1.00 98.25 132 PHE A C 1
ATOM 1030 O O . PHE A 1 132 ? 5.115 -8.151 21.422 1.00 98.25 132 PHE A O 1
ATOM 1037 N N . THR A 1 133 ? 6.022 -6.096 21.396 1.00 98.25 133 THR A N 1
ATOM 1038 C CA . THR A 1 133 ? 5.902 -5.870 22.848 1.00 98.25 133 THR A CA 1
ATOM 1039 C C . THR A 1 133 ? 5.137 -4.602 23.212 1.00 98.25 133 THR A C 1
ATOM 1041 O O . THR A 1 133 ? 4.856 -4.401 24.389 1.00 98.25 133 THR A O 1
ATOM 1044 N N . LEU A 1 134 ? 4.823 -3.760 22.222 1.00 98.31 134 LEU A N 1
ATOM 1045 C CA . LEU A 1 134 ? 4.270 -2.406 22.338 1.00 98.31 134 LEU A CA 1
ATOM 1046 C C . LEU A 1 134 ? 5.104 -1.440 23.193 1.00 98.31 134 LEU A C 1
ATOM 1048 O O . LEU A 1 134 ? 4.705 -0.304 23.410 1.00 98.31 134 LEU A O 1
ATOM 1052 N N . LYS A 1 135 ? 6.319 -1.829 23.602 1.00 98.12 135 LYS A N 1
ATOM 1053 C CA . LYS A 1 135 ? 7.200 -0.961 24.384 1.00 98.12 135 LYS A CA 1
ATOM 1054 C C . LYS A 1 135 ? 7.710 0.198 23.539 1.00 98.12 135 LYS A C 1
ATOM 1056 O O . LYS A 1 135 ? 8.245 0.002 22.446 1.00 98.12 135 LYS A O 1
ATOM 1061 N N . LYS A 1 136 ? 7.623 1.405 24.095 1.00 97.94 136 LYS A N 1
ATOM 1062 C CA . LYS A 1 136 ? 8.202 2.616 23.508 1.00 97.94 136 LYS A CA 1
ATOM 1063 C C . LYS A 1 136 ? 9.732 2.525 23.467 1.00 97.94 136 LYS A C 1
ATOM 1065 O O . LYS A 1 136 ? 10.378 2.379 24.503 1.00 97.94 136 LYS A O 1
ATOM 1070 N N . ILE A 1 137 ? 10.296 2.628 22.268 1.00 97.88 137 ILE A N 1
ATOM 1071 C CA . ILE A 1 137 ? 11.741 2.595 21.987 1.00 97.88 137 ILE A CA 1
ATOM 1072 C C . ILE A 1 137 ? 12.304 4.014 21.902 1.00 97.88 137 ILE A C 1
ATOM 1074 O O . ILE A 1 137 ? 13.403 4.278 22.393 1.00 97.88 137 ILE A O 1
ATOM 1078 N N . ALA A 1 138 ? 11.561 4.921 21.269 1.00 97.44 138 ALA A N 1
ATOM 1079 C CA . ALA A 1 138 ? 11.974 6.301 21.076 1.00 97.44 138 ALA A CA 1
ATOM 1080 C C . ALA A 1 138 ? 10.794 7.255 21.262 1.00 97.44 138 ALA A C 1
ATOM 1082 O O . ALA A 1 138 ? 9.658 6.953 20.903 1.00 97.44 138 ALA A O 1
ATOM 1083 N N . ASP A 1 139 ? 11.102 8.429 21.790 1.00 96.50 139 ASP A N 1
ATOM 1084 C CA . ASP A 1 139 ? 10.280 9.630 21.740 1.00 96.50 139 ASP A CA 1
ATOM 1085 C C . ASP A 1 139 ? 11.200 10.842 21.568 1.00 96.50 139 ASP A C 1
ATOM 1087 O O . ASP A 1 139 ? 12.431 10.704 21.530 1.00 96.50 139 ASP A O 1
ATOM 1091 N N . LYS A 1 140 ? 10.610 12.036 21.486 1.00 95.31 140 LYS A N 1
ATOM 1092 C CA . LYS A 1 140 ? 11.353 13.292 21.385 1.00 95.31 140 LYS A CA 1
ATOM 1093 C C . LYS A 1 140 ? 12.462 13.406 22.439 1.00 95.31 140 LYS A C 1
ATOM 1095 O O . LYS A 1 140 ? 13.584 13.773 22.100 1.00 95.31 140 LYS A O 1
ATOM 1100 N N . ASN A 1 141 ? 12.179 13.075 23.698 1.00 96.38 141 ASN A N 1
ATOM 1101 C CA . ASN A 1 141 ? 13.139 13.239 24.790 1.00 96.38 141 ASN A CA 1
ATOM 1102 C C . ASN A 1 141 ? 14.325 12.278 24.644 1.00 96.38 141 ASN A C 1
ATOM 1104 O O . ASN A 1 141 ? 15.472 12.699 24.790 1.00 96.38 141 ASN A O 1
ATOM 1108 N N . ILE A 1 142 ? 14.064 11.011 24.310 1.00 97.44 142 ILE A N 1
ATOM 1109 C CA . ILE A 1 142 ? 15.108 10.003 24.070 1.00 97.44 142 ILE A CA 1
ATOM 1110 C C . ILE A 1 142 ? 15.986 10.413 22.879 1.00 97.44 142 ILE A C 1
ATOM 1112 O O . ILE A 1 142 ? 17.215 10.305 22.950 1.00 97.44 142 ILE A O 1
ATOM 1116 N N . ILE A 1 143 ? 15.376 10.903 21.794 1.00 97.88 143 ILE A N 1
ATOM 1117 C CA . ILE A 1 143 ? 16.098 11.344 20.594 1.00 97.88 143 ILE A CA 1
ATOM 1118 C C . ILE A 1 143 ? 16.974 12.560 20.918 1.00 97.88 143 ILE A C 1
ATOM 1120 O O . ILE A 1 143 ? 18.169 12.547 20.622 1.00 97.88 143 ILE A O 1
ATOM 1124 N N . GLU A 1 144 ? 16.432 13.590 21.566 1.00 97.62 144 GLU A N 1
ATOM 1125 C CA . GLU A 1 144 ? 17.191 14.798 21.914 1.00 97.62 144 GLU A CA 1
ATOM 1126 C C . GLU A 1 144 ? 18.296 14.528 22.947 1.00 97.62 144 GLU A C 1
ATOM 1128 O O . GLU A 1 144 ? 19.374 15.119 22.864 1.00 97.62 144 GLU A O 1
ATOM 1133 N N . GLN A 1 145 ? 18.080 13.608 23.893 1.00 97.69 145 GLN A N 1
ATOM 1134 C CA . GLN A 1 145 ? 19.102 13.212 24.865 1.00 97.69 145 GLN A CA 1
ATOM 1135 C C . GLN A 1 145 ? 20.311 12.556 24.185 1.00 97.69 145 GLN A C 1
ATOM 1137 O O . GLN A 1 145 ? 21.449 12.827 24.570 1.00 97.69 145 GLN A O 1
ATOM 1142 N N . LYS A 1 146 ? 20.079 11.716 23.169 1.00 97.88 146 LYS A N 1
ATOM 1143 C CA . LYS A 1 146 ? 21.153 11.098 22.375 1.00 97.88 146 LYS A CA 1
ATOM 1144 C C . LYS A 1 146 ? 21.819 12.068 21.400 1.00 97.88 146 LYS A C 1
ATOM 1146 O O . LYS A 1 146 ? 22.948 11.821 20.988 1.00 97.88 146 LYS A O 1
ATOM 1151 N N . ASN A 1 147 ? 21.142 13.158 21.037 1.00 98.00 147 ASN A N 1
ATOM 1152 C CA . ASN A 1 147 ? 21.586 14.083 19.998 1.00 98.00 147 ASN A CA 1
ATOM 1153 C C . ASN A 1 147 ? 21.524 15.540 20.488 1.00 98.00 147 ASN A C 1
ATOM 1155 O O . ASN A 1 147 ? 20.608 16.281 20.118 1.00 98.00 147 ASN A O 1
ATOM 1159 N N . PRO A 1 148 ? 22.525 16.001 21.265 1.00 97.31 148 PRO A N 1
ATOM 1160 C CA . PRO A 1 148 ? 22.532 17.356 21.819 1.00 97.31 148 PRO A CA 1
ATOM 1161 C C . PRO A 1 148 ? 22.391 18.471 20.772 1.00 97.31 148 PRO A C 1
ATOM 1163 O O . PRO A 1 148 ? 21.844 19.527 21.078 1.00 97.31 148 PRO A O 1
ATOM 1166 N N . ALA A 1 149 ? 22.833 18.233 19.530 1.00 97.00 149 ALA A N 1
ATOM 1167 C CA . ALA A 1 149 ? 22.743 19.188 18.423 1.00 97.00 149 ALA A CA 1
ATOM 1168 C C . ALA A 1 149 ? 21.299 19.576 18.042 1.00 97.00 149 ALA A C 1
ATOM 1170 O O . ALA A 1 149 ? 21.086 20.674 17.520 1.00 97.00 149 ALA A O 1
ATOM 1171 N N . VAL A 1 150 ? 20.317 18.709 18.322 1.00 97.00 150 VAL A N 1
ATOM 1172 C CA . VAL A 1 150 ? 18.891 18.926 18.010 1.00 97.00 150 VAL A CA 1
ATOM 1173 C C . VAL A 1 150 ? 18.018 19.132 19.250 1.00 97.00 150 VAL A C 1
ATOM 1175 O O . VAL A 1 150 ? 16.795 19.194 19.138 1.00 97.00 150 VAL A O 1
ATOM 1178 N N . LYS A 1 151 ? 18.623 19.275 20.435 1.00 97.69 151 LYS A N 1
ATOM 1179 C CA . LYS A 1 151 ? 17.895 19.485 21.692 1.00 97.69 151 LYS A CA 1
ATOM 1180 C C . LYS A 1 151 ? 17.035 20.750 21.635 1.00 97.69 151 LYS A C 1
ATOM 1182 O O . LYS A 1 151 ? 17.548 21.838 21.380 1.00 97.69 151 LYS A O 1
ATOM 1187 N N . GLY A 1 152 ? 15.737 20.609 21.893 1.00 96.88 152 GLY A N 1
ATOM 1188 C CA . GLY A 1 152 ? 14.747 21.681 21.804 1.00 96.88 152 GLY A CA 1
ATOM 1189 C C . GLY A 1 152 ? 14.410 22.140 20.382 1.00 96.88 152 GLY A C 1
ATOM 1190 O O . GLY A 1 152 ? 13.658 23.101 20.241 1.00 96.88 152 GLY A O 1
ATOM 1191 N N . LYS A 1 153 ? 14.943 21.485 19.341 1.00 97.19 153 LYS A N 1
ATOM 1192 C CA . LYS A 1 153 ? 14.797 21.902 17.935 1.00 97.19 153 LYS A CA 1
ATOM 1193 C C . LYS A 1 153 ? 13.918 20.974 17.099 1.00 97.19 153 LYS A C 1
ATOM 1195 O O . LYS A 1 153 ? 13.676 21.261 15.926 1.00 97.19 153 LYS A O 1
ATOM 1200 N N . MET A 1 154 ? 13.452 19.856 17.662 1.00 96.38 154 MET A N 1
ATOM 1201 C CA . MET A 1 154 ? 12.547 18.961 16.942 1.00 96.38 154 MET A CA 1
ATOM 1202 C C . MET A 1 154 ? 11.187 19.643 16.714 1.00 96.38 154 MET A C 1
ATOM 1204 O O . MET A 1 154 ? 10.591 20.144 17.678 1.00 96.38 154 MET A O 1
ATOM 1208 N N . PRO A 1 155 ? 10.679 19.660 15.469 1.00 94.56 155 PRO A N 1
ATOM 1209 C CA . PRO A 1 155 ? 9.447 20.358 15.127 1.00 94.56 155 PRO A CA 1
ATOM 1210 C C . PRO A 1 155 ? 8.235 19.673 15.762 1.00 94.56 155 PRO A C 1
ATOM 1212 O O . PRO A 1 155 ? 8.204 18.451 15.931 1.00 94.56 155 PRO A O 1
ATOM 1215 N N . SER A 1 156 ? 7.215 20.461 16.107 1.00 92.19 156 SER A N 1
ATOM 1216 C CA . SER A 1 156 ? 5.963 19.916 16.635 1.00 92.19 156 SER A CA 1
ATOM 1217 C C . SER A 1 156 ? 4.970 19.518 15.563 1.00 92.19 156 SER A C 1
ATOM 1219 O O . SER A 1 156 ? 4.021 18.851 15.925 1.00 92.19 156 SER A O 1
ATOM 1221 N N . GLU A 1 157 ? 5.136 19.921 14.302 1.00 92.69 157 GLU A N 1
ATOM 1222 C CA . GLU A 1 157 ? 4.180 19.661 13.215 1.00 92.69 157 GLU A CA 1
ATOM 1223 C C . GLU A 1 157 ? 4.607 18.468 12.352 1.00 92.69 157 GLU A C 1
ATOM 1225 O O . GLU A 1 157 ? 5.789 18.296 12.044 1.00 92.69 157 GLU A O 1
ATOM 1230 N N . ARG A 1 158 ? 3.628 17.668 11.917 1.00 92.88 158 ARG A N 1
ATOM 1231 C CA . ARG A 1 158 ? 3.833 16.460 11.106 1.00 92.88 158 ARG A CA 1
ATOM 1232 C C . ARG A 1 158 ? 4.492 16.727 9.756 1.00 92.88 158 ARG A C 1
ATOM 1234 O O . ARG A 1 158 ? 5.272 15.899 9.285 1.00 92.88 158 ARG A O 1
ATOM 1241 N N . SER A 1 159 ? 4.163 17.858 9.138 1.00 92.19 159 SER A N 1
ATOM 1242 C CA . SER A 1 159 ? 4.612 18.266 7.800 1.00 92.19 159 SER A CA 1
ATOM 1243 C C . SER A 1 159 ? 6.134 18.369 7.682 1.00 92.19 159 SER A C 1
ATOM 1245 O O . SER A 1 159 ? 6.674 18.244 6.586 1.00 92.19 159 SER A O 1
ATOM 1247 N N . PHE A 1 160 ? 6.838 18.556 8.801 1.00 94.81 160 PHE A N 1
ATOM 1248 C CA . PHE A 1 160 ? 8.296 18.629 8.830 1.00 94.81 160 PHE A CA 1
ATOM 1249 C C . PHE A 1 160 ? 8.987 17.278 8.965 1.00 94.81 160 PHE A C 1
ATOM 1251 O O . PHE A 1 160 ? 10.212 17.271 9.003 1.00 94.81 160 PHE A O 1
ATOM 1258 N N . TYR A 1 161 ? 8.253 16.168 9.044 1.00 94.94 161 TYR A N 1
ATOM 1259 C CA . TYR A 1 161 ? 8.810 14.818 9.083 1.00 94.94 161 TYR A CA 1
ATOM 1260 C C . TYR A 1 161 ? 8.534 14.086 7.768 1.00 94.94 161 TYR A C 1
ATOM 1262 O O . TYR A 1 161 ? 7.446 14.183 7.202 1.00 94.94 161 TYR A O 1
ATOM 1270 N N . ALA A 1 162 ? 9.497 13.298 7.310 1.00 92.94 162 ALA A N 1
ATOM 1271 C CA . ALA A 1 162 ? 9.348 12.386 6.185 1.00 92.94 162 ALA A CA 1
ATOM 1272 C C . ALA A 1 162 ? 10.049 11.069 6.515 1.00 92.94 162 ALA A C 1
ATOM 1274 O O . ALA A 1 162 ? 11.204 11.063 6.934 1.00 92.94 162 ALA A O 1
ATOM 1275 N N . PHE A 1 163 ? 9.357 9.950 6.341 1.00 92.19 163 PHE A N 1
ATOM 1276 C CA . PHE A 1 163 ? 9.953 8.627 6.477 1.00 92.19 163 PHE A CA 1
ATOM 1277 C C . PHE A 1 163 ? 10.379 8.137 5.094 1.00 92.19 163 PHE A C 1
ATOM 1279 O O . PHE A 1 163 ? 9.584 8.175 4.158 1.00 92.19 163 PHE A O 1
ATOM 1286 N N . ASN A 1 164 ? 11.624 7.689 4.954 1.00 89.38 164 ASN A N 1
ATOM 1287 C CA . ASN A 1 164 ? 12.132 7.148 3.701 1.00 89.38 164 ASN A CA 1
ATOM 1288 C C . ASN A 1 164 ? 12.322 5.633 3.837 1.00 89.38 164 ASN A C 1
ATOM 1290 O O . ASN A 1 164 ? 13.221 5.156 4.526 1.00 89.38 164 ASN A O 1
ATOM 1294 N N . GLU A 1 165 ? 11.466 4.865 3.164 1.00 84.19 165 GLU A N 1
ATOM 1295 C CA . GLU A 1 165 ? 11.522 3.398 3.175 1.00 84.19 165 GLU A CA 1
ATOM 1296 C C . GLU A 1 165 ? 12.770 2.838 2.474 1.00 84.19 165 GLU A C 1
ATOM 1298 O O . GLU A 1 165 ? 13.217 1.742 2.804 1.00 84.19 165 GLU A O 1
ATOM 1303 N N . ALA A 1 166 ? 13.362 3.574 1.525 1.00 83.62 166 ALA A N 1
ATOM 1304 C CA . ALA A 1 166 ? 14.503 3.079 0.754 1.00 83.62 166 ALA A CA 1
ATOM 1305 C C . ALA A 1 166 ? 15.777 2.970 1.603 1.00 83.62 166 ALA A C 1
ATOM 1307 O O . ALA A 1 166 ? 16.592 2.074 1.384 1.00 83.62 166 ALA A O 1
ATOM 1308 N N . ASP A 1 167 ? 15.951 3.873 2.569 1.00 87.81 167 ASP A N 1
ATOM 1309 C CA . ASP A 1 167 ? 17.107 3.893 3.467 1.00 87.81 167 ASP A CA 1
ATOM 1310 C C . ASP A 1 167 ? 16.743 3.677 4.943 1.00 87.81 167 ASP A C 1
ATOM 1312 O O . ASP A 1 167 ? 17.636 3.646 5.792 1.00 87.81 167 ASP A O 1
ATOM 1316 N N . ASN A 1 168 ? 15.455 3.472 5.237 1.00 93.38 168 ASN A N 1
ATOM 1317 C CA . ASN A 1 168 ? 14.905 3.253 6.570 1.00 93.38 168 ASN A CA 1
ATOM 1318 C C . ASN A 1 168 ? 15.202 4.396 7.558 1.00 93.38 168 ASN A C 1
ATOM 1320 O O . ASN A 1 168 ? 15.358 4.140 8.754 1.00 93.38 168 ASN A O 1
ATOM 1324 N N . ASN A 1 169 ? 15.290 5.646 7.094 1.00 95.69 169 ASN A N 1
ATOM 1325 C CA . ASN A 1 169 ? 15.563 6.812 7.939 1.00 95.69 169 ASN A CA 1
ATOM 1326 C C . ASN A 1 169 ? 14.361 7.756 8.052 1.00 95.69 169 ASN A C 1
ATOM 1328 O O . ASN A 1 169 ? 13.515 7.839 7.161 1.00 95.69 169 ASN A O 1
ATOM 1332 N N . VAL A 1 170 ? 14.322 8.525 9.143 1.00 96.19 170 VAL A N 1
ATOM 1333 C CA . VAL A 1 170 ? 13.394 9.654 9.288 1.00 96.19 170 VAL A CA 1
ATOM 1334 C C . VAL A 1 170 ? 14.142 10.942 8.981 1.00 96.19 170 VAL A C 1
ATOM 1336 O O . VAL A 1 170 ? 15.124 11.284 9.632 1.00 96.19 170 VAL A O 1
ATOM 1339 N N . TYR A 1 171 ? 13.662 11.686 8.002 1.00 95.94 171 TYR A N 1
ATOM 1340 C CA . TYR A 1 171 ? 14.130 13.020 7.679 1.00 95.94 171 TYR A CA 1
ATOM 1341 C C . TYR A 1 171 ? 13.241 14.042 8.368 1.00 95.94 171 TYR A C 1
ATOM 1343 O O . TYR A 1 171 ? 12.021 13.880 8.407 1.00 95.94 171 TYR A O 1
ATOM 1351 N N . PHE A 1 172 ? 13.833 15.103 8.909 1.00 96.38 172 PHE A N 1
ATOM 1352 C CA . PHE A 1 172 ? 13.043 16.202 9.442 1.00 96.38 172 PHE A CA 1
ATOM 1353 C C . PHE A 1 172 ? 13.706 17.562 9.273 1.00 96.38 172 PHE A C 1
ATOM 1355 O O . PHE A 1 172 ? 14.930 17.678 9.280 1.00 96.38 172 PHE A O 1
ATOM 1362 N N . THR A 1 173 ? 12.888 18.603 9.136 1.00 96.38 173 THR A N 1
ATOM 1363 C CA . THR A 1 173 ? 13.354 19.995 9.167 1.00 96.38 173 THR A CA 1
ATOM 1364 C C . THR A 1 173 ? 13.185 20.526 10.585 1.00 96.38 173 THR A C 1
ATOM 1366 O O . THR A 1 173 ? 12.067 20.623 11.083 1.00 96.38 173 THR A O 1
ATOM 1369 N N . ALA A 1 174 ? 14.290 20.832 11.259 1.00 96.56 174 ALA A N 1
ATOM 1370 C CA . ALA A 1 174 ? 14.268 21.392 12.605 1.00 96.56 174 ALA A CA 1
ATOM 1371 C C . ALA A 1 174 ? 13.681 22.814 12.626 1.00 96.56 174 ALA A C 1
ATOM 1373 O O . ALA A 1 174 ? 13.558 23.475 11.595 1.00 96.56 174 ALA A O 1
ATOM 1374 N N . THR A 1 175 ? 13.352 23.318 13.816 1.00 96.81 175 THR A N 1
ATOM 1375 C CA . THR A 1 175 ? 12.795 24.673 13.994 1.00 96.81 175 THR A CA 1
ATOM 1376 C C . THR A 1 175 ? 13.751 25.800 13.584 1.00 96.81 175 THR A C 1
ATOM 1378 O O . THR A 1 175 ? 13.316 26.936 13.436 1.00 96.81 175 THR A O 1
ATOM 1381 N N . ASP A 1 176 ? 15.044 25.510 13.411 1.00 95.88 176 ASP A N 1
ATOM 1382 C CA . ASP A 1 176 ? 16.052 26.434 12.872 1.00 95.88 176 ASP A CA 1
ATOM 1383 C C . ASP A 1 176 ? 16.206 26.345 11.339 1.00 95.88 176 ASP A C 1
ATOM 1385 O O . ASP A 1 176 ? 17.050 27.027 10.762 1.00 95.88 176 ASP A O 1
ATOM 1389 N N . GLY A 1 177 ? 15.390 25.523 10.669 1.00 95.06 177 GLY A N 1
ATOM 1390 C CA . GLY A 1 177 ? 15.397 25.331 9.218 1.00 95.06 177 GLY A CA 1
ATOM 1391 C C . GLY A 1 177 ? 16.423 24.314 8.713 1.00 95.06 177 GLY A C 1
ATOM 1392 O O . GLY A 1 177 ? 16.432 24.005 7.519 1.00 95.06 177 GLY A O 1
ATOM 1393 N N . ILE A 1 178 ? 17.269 23.757 9.586 1.00 95.62 178 ILE A N 1
ATOM 1394 C CA . ILE A 1 178 ? 18.263 22.751 9.197 1.00 95.62 178 ILE A CA 1
ATOM 1395 C C . ILE A 1 178 ? 17.565 21.410 8.955 1.00 95.62 178 ILE A C 1
ATOM 1397 O O . ILE A 1 178 ? 16.741 20.960 9.755 1.00 95.62 178 ILE A O 1
ATOM 1401 N N . LYS A 1 179 ? 17.917 20.748 7.849 1.00 95.75 179 LYS A N 1
ATOM 1402 C CA . LYS A 1 179 ? 17.439 19.402 7.527 1.00 95.75 179 LYS A CA 1
ATOM 1403 C C . LYS A 1 179 ? 18.328 18.353 8.182 1.00 95.75 179 LYS A C 1
ATOM 1405 O O . LYS A 1 179 ? 19.548 18.347 8.018 1.00 95.75 179 LYS A O 1
ATOM 1410 N N . TRP A 1 180 ? 17.695 17.424 8.874 1.00 96.69 180 TRP A N 1
ATOM 1411 C CA . TRP A 1 180 ? 18.336 16.359 9.624 1.00 96.69 180 TRP A CA 1
ATOM 1412 C C . TRP A 1 180 ? 17.878 14.996 9.123 1.00 96.69 180 TRP A C 1
ATOM 1414 O O . TRP A 1 180 ? 16.755 14.834 8.645 1.00 96.69 180 TRP A O 1
ATOM 1424 N N . LYS A 1 181 ? 18.761 14.011 9.259 1.00 96.81 181 LYS A N 1
ATOM 1425 C CA . LYS A 1 181 ? 18.487 12.592 9.044 1.00 96.81 181 LYS A CA 1
ATOM 1426 C C . LYS A 1 181 ? 18.659 11.857 10.368 1.00 96.81 181 LYS A C 1
ATOM 1428 O O . LYS A 1 181 ? 19.748 11.890 10.938 1.00 96.81 181 LYS A O 1
ATOM 1433 N N . LEU A 1 182 ? 17.601 11.207 10.831 1.00 97.62 182 LEU A N 1
ATOM 1434 C CA . LEU A 1 182 ? 17.566 10.320 11.987 1.00 97.62 182 LEU A CA 1
ATOM 1435 C C . LEU A 1 182 ? 17.693 8.870 11.512 1.00 97.62 182 LEU A C 1
ATOM 1437 O O . LEU A 1 182 ? 16.807 8.351 10.829 1.00 97.62 182 LEU A O 1
ATOM 1441 N N . ASP A 1 183 ? 18.783 8.221 11.911 1.00 97.19 183 ASP A N 1
ATOM 1442 C CA . ASP A 1 183 ? 18.973 6.785 11.733 1.00 97.19 183 ASP A CA 1
ATOM 1443 C C . ASP A 1 183 ? 18.056 6.022 12.694 1.00 97.19 183 ASP A C 1
ATOM 1445 O O . ASP A 1 183 ? 18.187 6.126 13.916 1.00 97.19 183 ASP A O 1
ATOM 1449 N N . THR A 1 184 ? 17.102 5.261 12.157 1.00 96.81 184 THR A N 1
ATOM 1450 C CA . THR A 1 184 ? 16.059 4.616 12.976 1.00 96.81 184 THR A CA 1
ATOM 1451 C C . THR A 1 184 ? 16.581 3.445 13.814 1.00 96.81 184 THR A C 1
ATOM 1453 O O . THR A 1 184 ? 15.950 3.053 14.793 1.00 96.81 184 THR A O 1
ATOM 1456 N N . LYS A 1 185 ? 17.749 2.886 13.484 1.00 96.31 185 LYS A N 1
ATOM 1457 C CA . LYS A 1 185 ? 18.358 1.784 14.240 1.00 96.31 185 LYS A CA 1
ATOM 1458 C C . LYS A 1 185 ? 19.114 2.297 15.461 1.00 96.31 185 LYS A C 1
ATOM 1460 O O . LYS A 1 185 ? 18.977 1.755 16.556 1.00 96.31 185 LYS A O 1
ATOM 1465 N N . THR A 1 186 ? 19.948 3.311 15.264 1.00 97.19 186 THR A N 1
ATOM 1466 C CA . THR A 1 186 ? 20.865 3.855 16.282 1.00 97.19 186 THR A CA 1
ATOM 1467 C C . THR A 1 186 ? 20.251 5.010 17.072 1.00 97.19 186 THR A C 1
ATOM 1469 O O . THR A 1 186 ? 20.647 5.264 18.218 1.00 97.19 186 THR A O 1
ATOM 1472 N N . LEU A 1 187 ? 19.238 5.660 16.492 1.00 97.56 187 LEU A N 1
ATOM 1473 C CA . LEU A 1 187 ? 18.656 6.930 16.920 1.00 97.56 187 LEU A CA 1
ATOM 1474 C C . LEU A 1 187 ? 19.649 8.097 16.855 1.00 97.56 187 LEU A C 1
ATOM 1476 O O . LEU A 1 187 ? 19.494 9.070 17.590 1.00 97.56 187 LEU A O 1
ATOM 1480 N N . SER A 1 188 ? 20.679 8.004 16.012 1.00 97.25 188 SER A N 1
ATOM 1481 C CA . SER A 1 188 ? 21.642 9.083 15.787 1.00 97.25 188 SER A CA 1
ATOM 1482 C C . SER A 1 188 ? 21.166 10.034 14.692 1.00 97.25 188 SER A C 1
ATOM 1484 O O . SER A 1 188 ? 20.594 9.612 13.688 1.00 97.25 188 SER A O 1
ATOM 1486 N N . VAL A 1 189 ? 21.423 11.326 14.884 1.00 97.31 189 VAL A N 1
ATOM 1487 C CA . VAL A 1 189 ? 21.002 12.395 13.980 1.00 97.31 189 VAL A CA 1
ATOM 1488 C C . VAL A 1 189 ? 22.214 13.024 13.298 1.00 97.31 189 VAL A C 1
ATOM 1490 O O . VAL A 1 189 ? 23.157 13.462 13.955 1.00 97.31 189 VAL A O 1
ATOM 1493 N N . THR A 1 190 ? 22.175 13.097 11.970 1.00 96.50 190 THR A N 1
ATOM 1494 C CA . THR A 1 190 ? 23.217 13.719 11.138 1.00 96.50 190 THR A CA 1
ATOM 1495 C C . THR A 1 190 ? 22.616 14.787 10.238 1.00 96.50 190 THR A C 1
ATOM 1497 O O . THR A 1 190 ? 21.508 14.609 9.732 1.00 96.50 190 THR A O 1
ATOM 1500 N N . GLU A 1 191 ? 23.338 15.885 10.023 1.00 95.00 191 GLU A N 1
ATOM 1501 C CA . GLU A 1 191 ? 22.914 16.942 9.101 1.00 95.00 191 GLU A CA 1
ATOM 1502 C C . GLU A 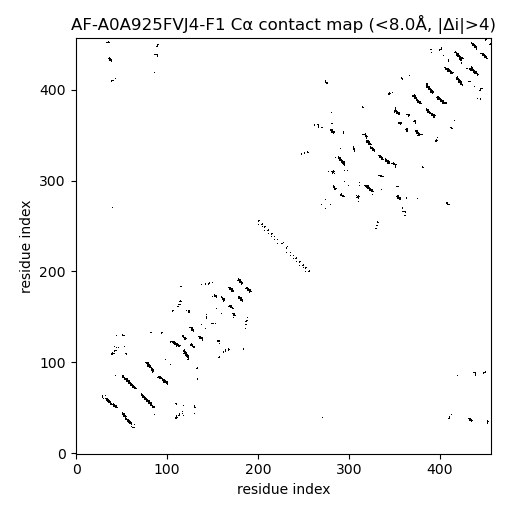1 191 ? 22.785 16.374 7.680 1.00 95.00 191 GLU A C 1
ATOM 1504 O O . GLU A 1 191 ? 23.697 15.703 7.187 1.00 95.00 191 GLU A O 1
ATOM 1509 N N . ASN A 1 192 ? 21.657 16.631 7.017 1.00 88.00 192 ASN A N 1
ATOM 1510 C CA . ASN A 1 192 ? 21.429 16.187 5.648 1.00 88.00 192 ASN A CA 1
ATOM 1511 C C . ASN A 1 192 ? 21.689 17.333 4.662 1.00 88.00 192 ASN A C 1
ATOM 1513 O O . ASN A 1 192 ? 20.831 18.188 4.448 1.00 88.00 192 ASN A O 1
ATOM 1517 N N . LYS A 1 193 ? 22.877 17.330 4.049 1.00 79.81 193 LYS A N 1
ATOM 1518 C CA . LYS A 1 193 ? 23.293 18.337 3.051 1.00 79.81 193 LYS A CA 1
ATOM 1519 C C . LYS A 1 193 ? 22.864 18.001 1.623 1.00 79.81 193 LYS A C 1
ATOM 1521 O O . LYS A 1 193 ? 22.975 18.843 0.738 1.00 79.81 193 LYS A O 1
ATOM 1526 N N . SER A 1 194 ? 22.406 16.777 1.391 1.00 67.31 194 SER A N 1
ATOM 1527 C CA . SER A 1 194 ? 21.944 16.301 0.089 1.00 67.31 194 SER A CA 1
ATOM 1528 C C . SER A 1 194 ? 20.428 16.365 -0.009 1.00 67.31 194 SER A C 1
ATOM 1530 O O . SER A 1 194 ? 19.722 16.102 0.964 1.00 67.31 194 SER A O 1
ATOM 1532 N N . ASP A 1 195 ? 19.931 16.656 -1.208 1.00 62.72 195 ASP A N 1
ATOM 1533 C CA . ASP A 1 195 ? 18.536 16.393 -1.537 1.00 62.72 195 ASP A CA 1
ATOM 1534 C C . ASP A 1 195 ? 18.327 14.865 -1.554 1.00 62.72 195 ASP A C 1
ATOM 1536 O O . ASP A 1 195 ? 18.953 14.188 -2.380 1.00 62.72 195 ASP A O 1
ATOM 1540 N N . PRO A 1 196 ? 17.523 14.293 -0.637 1.00 57.75 196 PRO A N 1
ATOM 1541 C CA . PRO A 1 196 ? 17.321 12.847 -0.548 1.00 57.75 196 PRO A CA 1
ATOM 1542 C C . PRO A 1 196 ? 16.688 12.236 -1.813 1.00 57.75 196 PRO A C 1
ATOM 1544 O O . PRO A 1 196 ? 16.670 11.015 -1.951 1.00 57.75 196 PRO A O 1
ATOM 1547 N N . GLU A 1 197 ? 16.210 13.054 -2.758 1.00 59.97 197 GLU A N 1
ATOM 1548 C CA . GLU A 1 197 ? 15.525 12.598 -3.972 1.00 59.97 197 GLU A CA 1
ATOM 1549 C C . GLU A 1 197 ? 16.407 12.492 -5.234 1.00 59.97 197 GLU A C 1
ATOM 1551 O O . GLU A 1 197 ? 15.918 12.079 -6.293 1.00 59.97 197 GLU A O 1
ATOM 1556 N N . ALA A 1 198 ? 17.703 12.826 -5.177 1.00 63.75 198 ALA A N 1
ATOM 1557 C CA . ALA A 1 198 ? 18.568 12.805 -6.362 1.00 63.75 198 ALA A CA 1
ATOM 1558 C C . ALA A 1 198 ? 18.741 11.379 -6.944 1.00 63.75 198 ALA A C 1
ATOM 1560 O O . ALA A 1 198 ? 19.504 10.559 -6.437 1.00 63.75 198 ALA A O 1
ATOM 1561 N N . SER A 1 199 ? 18.032 11.077 -8.040 1.00 71.00 199 SER A N 1
ATOM 1562 C CA . SER A 1 199 ? 18.045 9.753 -8.682 1.00 71.00 199 SER A CA 1
ATOM 1563 C C . SER A 1 199 ? 19.401 9.429 -9.341 1.00 71.00 199 SER A C 1
ATOM 1565 O O . SER A 1 199 ? 19.877 10.225 -10.154 1.00 71.00 199 SER A O 1
ATOM 1567 N N . PRO A 1 200 ? 19.996 8.237 -9.113 1.00 78.12 200 PRO A N 1
ATOM 1568 C CA . PRO A 1 200 ? 21.212 7.788 -9.807 1.00 78.12 200 PRO A CA 1
ATOM 1569 C C . PRO A 1 200 ? 21.100 7.793 -11.340 1.00 78.12 200 PRO A C 1
ATOM 1571 O O . PRO A 1 200 ? 22.097 7.972 -12.038 1.00 78.12 200 PRO A O 1
ATOM 1574 N N . ILE A 1 201 ? 19.884 7.631 -11.878 1.00 83.38 201 ILE A N 1
ATOM 1575 C CA . ILE A 1 201 ? 19.623 7.694 -13.325 1.00 83.38 201 ILE A CA 1
ATOM 1576 C C . ILE A 1 201 ? 19.905 9.102 -13.859 1.00 83.38 201 ILE A C 1
ATOM 1578 O O . ILE A 1 201 ? 20.491 9.244 -14.930 1.00 83.38 201 ILE A O 1
ATOM 1582 N N . LYS A 1 202 ? 19.558 10.137 -13.088 1.00 84.12 202 LYS A N 1
ATOM 1583 C CA . LYS A 1 202 ? 19.786 11.534 -13.465 1.00 84.12 202 LYS A CA 1
ATOM 1584 C C . LYS A 1 202 ? 21.280 11.830 -13.617 1.00 84.12 202 LYS A C 1
ATOM 1586 O O . LYS A 1 202 ? 21.681 12.400 -14.622 1.00 84.12 202 LYS A O 1
ATOM 1591 N N . MET A 1 203 ? 22.112 11.327 -12.700 1.00 82.75 203 MET A N 1
ATOM 1592 C CA . MET A 1 203 ? 23.574 11.467 -12.795 1.00 82.75 203 MET A CA 1
ATOM 1593 C C . MET A 1 203 ? 24.144 10.809 -14.064 1.00 82.75 203 MET A C 1
ATOM 1595 O O . MET A 1 203 ? 25.023 11.368 -14.715 1.00 82.75 203 MET A O 1
ATOM 1599 N N . GLN A 1 204 ? 23.635 9.632 -14.448 1.00 88.12 204 GLN A N 1
ATOM 1600 C CA . GLN A 1 204 ? 24.051 8.967 -15.691 1.00 88.12 204 GLN A CA 1
ATOM 1601 C C . GLN A 1 204 ? 23.605 9.740 -16.938 1.00 88.12 204 GLN A C 1
ATOM 1603 O O . GLN A 1 204 ? 24.349 9.813 -17.914 1.00 88.12 204 GLN A O 1
ATOM 1608 N N . MET A 1 205 ? 22.406 10.326 -16.911 1.00 89.50 205 MET A N 1
ATOM 1609 C CA . MET A 1 205 ? 21.913 11.174 -17.998 1.00 89.50 205 MET A CA 1
ATOM 1610 C C . MET A 1 205 ? 22.764 12.432 -18.169 1.00 89.50 205 MET A C 1
ATOM 1612 O O . MET A 1 205 ? 23.070 12.793 -19.306 1.00 89.50 205 MET A O 1
ATOM 1616 N N . ASP A 1 206 ? 23.182 13.058 -17.069 1.00 89.38 206 ASP A N 1
ATOM 1617 C CA . ASP A 1 206 ? 24.066 14.225 -17.099 1.00 89.38 206 ASP A CA 1
ATOM 1618 C C . ASP A 1 206 ? 25.431 13.867 -17.714 1.00 89.38 206 ASP A C 1
ATOM 1620 O O . ASP A 1 206 ? 25.905 14.572 -18.605 1.00 89.38 206 ASP A O 1
ATOM 1624 N N . LEU A 1 207 ? 26.013 12.714 -17.351 1.00 91.31 207 LEU A N 1
ATOM 1625 C CA . LEU A 1 207 ? 27.259 12.222 -17.956 1.00 91.31 207 LEU A CA 1
ATOM 1626 C C . LEU A 1 207 ? 27.123 11.969 -19.468 1.00 91.31 207 LEU A C 1
ATOM 1628 O O . LEU A 1 207 ? 27.999 12.353 -20.245 1.00 91.31 207 LEU A O 1
ATOM 1632 N N . LEU A 1 208 ? 26.032 11.327 -19.903 1.00 92.81 208 LEU A N 1
ATOM 1633 C CA . LEU A 1 208 ? 25.782 11.098 -21.331 1.00 92.81 208 LEU A CA 1
ATOM 1634 C C . LEU A 1 208 ? 25.617 12.412 -22.095 1.00 92.81 208 LEU A C 1
ATOM 1636 O O . LEU A 1 208 ? 26.075 12.512 -23.232 1.00 92.81 208 LEU A O 1
ATOM 1640 N N . LYS A 1 209 ? 24.998 13.420 -21.476 1.00 93.00 209 LYS A N 1
ATOM 1641 C CA . LYS A 1 209 ? 24.846 14.745 -22.075 1.00 93.00 209 LYS A CA 1
ATOM 1642 C C . LYS A 1 209 ? 26.207 15.408 -22.305 1.00 93.00 209 LYS A C 1
ATOM 1644 O O . LYS A 1 209 ? 26.455 15.877 -23.412 1.00 93.00 209 LYS A O 1
ATOM 1649 N N . THR A 1 210 ? 27.124 15.341 -21.337 1.00 93.75 210 THR A N 1
ATOM 1650 C CA . THR A 1 210 ? 28.513 15.803 -21.527 1.00 93.75 210 THR A CA 1
ATOM 1651 C C . THR A 1 210 ? 29.191 15.086 -22.699 1.00 93.75 210 THR A C 1
ATOM 1653 O O . THR A 1 210 ? 29.778 15.726 -23.567 1.00 93.75 210 THR A O 1
ATOM 1656 N N . GLN A 1 211 ? 29.045 13.761 -22.806 1.00 94.31 211 GLN A N 1
ATOM 1657 C CA . GLN A 1 211 ? 29.625 12.995 -23.921 1.00 94.31 211 GLN A CA 1
ATOM 1658 C C . GLN A 1 211 ? 29.017 13.350 -25.289 1.00 94.31 211 GLN A C 1
ATOM 1660 O O . GLN A 1 211 ? 29.697 13.247 -26.317 1.00 94.31 211 GLN A O 1
ATOM 1665 N N . GLN A 1 212 ? 27.739 13.736 -25.331 1.00 94.31 212 GLN A N 1
ATOM 1666 C CA . GLN A 1 212 ? 27.091 14.229 -26.548 1.00 94.31 212 GLN A CA 1
ATOM 1667 C C . GLN A 1 212 ? 27.651 15.588 -26.970 1.00 94.31 212 GLN A C 1
ATOM 1669 O O . GLN A 1 212 ? 27.940 15.771 -28.152 1.00 94.31 212 GLN A O 1
ATOM 1674 N N . GLU A 1 213 ? 27.847 16.501 -26.020 1.00 94.81 213 GLU A N 1
ATOM 1675 C CA . GLU A 1 213 ? 28.441 17.822 -26.257 1.00 94.81 213 GLU A CA 1
ATOM 1676 C C . GLU A 1 213 ? 29.883 17.692 -26.783 1.00 94.81 213 GLU A C 1
ATOM 1678 O O . GLU A 1 213 ? 30.224 18.285 -27.807 1.00 94.81 213 GLU A O 1
ATOM 1683 N N . GLU A 1 214 ? 30.701 16.819 -26.186 1.00 95.12 214 GLU A N 1
ATOM 1684 C CA . GLU A 1 214 ? 32.054 16.504 -26.677 1.00 95.12 214 GLU A CA 1
ATOM 1685 C C . GLU A 1 214 ? 32.041 15.927 -28.101 1.00 95.12 214 GLU A C 1
ATOM 1687 O O . GLU A 1 214 ? 32.859 16.289 -28.951 1.00 95.12 214 GLU A O 1
ATOM 1692 N N . ASN A 1 215 ? 31.107 15.016 -28.392 1.00 95.88 215 ASN A N 1
ATOM 1693 C CA . ASN A 1 215 ? 30.974 14.434 -29.725 1.00 95.88 215 ASN A CA 1
ATOM 1694 C C . ASN A 1 215 ? 30.519 15.471 -30.763 1.00 95.88 215 ASN A C 1
ATOM 1696 O O . ASN A 1 215 ? 30.980 15.427 -31.905 1.00 95.88 215 ASN A O 1
ATOM 1700 N N . GLN A 1 216 ? 29.642 16.397 -30.376 1.00 94.88 216 GLN A N 1
ATOM 1701 C CA . GLN A 1 216 ? 29.210 17.507 -31.218 1.00 94.88 216 GLN A CA 1
ATOM 1702 C C . GLN A 1 216 ? 30.374 18.460 -31.509 1.00 94.88 216 GLN A C 1
ATOM 1704 O O . GLN A 1 216 ? 30.568 18.831 -32.668 1.00 94.88 216 GLN A O 1
ATOM 1709 N N . GLN A 1 217 ? 31.185 18.787 -30.502 1.00 95.69 217 GLN A N 1
ATOM 1710 C CA . GLN A 1 217 ? 32.383 19.604 -30.684 1.00 95.69 217 GLN A CA 1
ATOM 1711 C C . GLN A 1 217 ? 33.378 18.927 -31.638 1.00 95.69 217 GLN A C 1
ATOM 1713 O O . GLN A 1 217 ? 33.811 19.544 -32.607 1.00 95.69 217 GLN A O 1
ATOM 1718 N 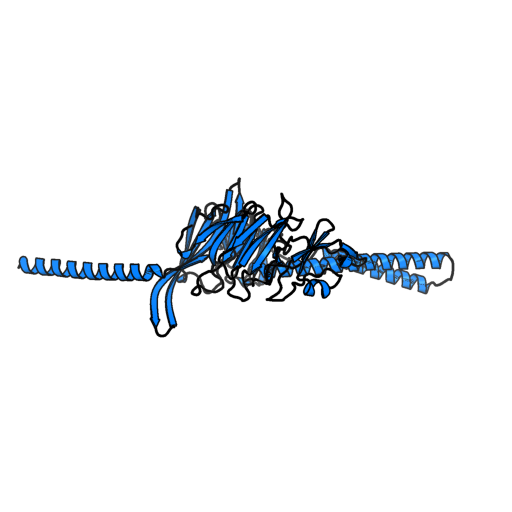N . ALA A 1 218 ? 33.642 17.628 -31.465 1.00 93.88 218 ALA A N 1
ATOM 1719 C CA . ALA A 1 218 ? 34.514 16.874 -32.368 1.00 93.88 218 ALA A CA 1
ATOM 1720 C C . ALA A 1 218 ? 34.005 16.858 -33.825 1.00 93.88 218 ALA A C 1
ATOM 1722 O O . ALA A 1 218 ? 34.803 16.896 -34.761 1.00 93.88 218 ALA A O 1
ATOM 1723 N N . GLN A 1 219 ? 32.682 16.827 -34.041 1.00 93.19 219 GLN A N 1
ATOM 1724 C CA . GLN A 1 219 ? 32.094 16.961 -35.381 1.00 93.19 219 GLN A CA 1
ATOM 1725 C C . GLN A 1 219 ? 32.311 18.363 -35.963 1.00 93.19 219 GLN A C 1
ATOM 1727 O O . GLN A 1 219 ? 32.627 18.487 -37.148 1.00 93.19 219 GLN A O 1
ATOM 1732 N N . MET A 1 220 ? 32.146 19.412 -35.152 1.00 94.25 220 MET A N 1
ATOM 1733 C CA . MET A 1 220 ? 32.409 20.791 -35.571 1.00 94.25 220 MET A CA 1
ATOM 1734 C C . MET A 1 220 ? 33.882 20.983 -35.941 1.00 94.25 220 MET A C 1
ATOM 1736 O O . MET A 1 220 ? 34.171 21.529 -37.005 1.00 94.25 220 MET A O 1
ATOM 1740 N N . ASP A 1 221 ? 34.802 20.469 -35.126 1.00 93.81 221 ASP A N 1
ATOM 1741 C CA . ASP A 1 221 ? 36.245 20.560 -35.360 1.00 93.81 221 ASP A CA 1
ATOM 1742 C C . ASP A 1 221 ? 36.670 19.790 -36.619 1.00 93.81 221 ASP A C 1
ATOM 1744 O O . ASP A 1 221 ? 37.455 20.294 -37.426 1.00 93.81 221 ASP A O 1
ATOM 1748 N N . LEU A 1 222 ? 36.103 18.597 -36.838 1.00 91.81 222 LEU A N 1
ATOM 1749 C CA . LEU A 1 222 ? 36.336 17.810 -38.051 1.00 91.81 222 LEU A CA 1
ATOM 1750 C C . LEU A 1 222 ? 35.847 18.552 -39.307 1.00 91.81 222 LEU A C 1
ATOM 1752 O O . LEU A 1 222 ? 36.543 18.568 -40.320 1.00 91.81 222 LEU A O 1
ATOM 1756 N N . ASN A 1 223 ? 34.674 19.188 -39.241 1.00 90.81 223 ASN A N 1
ATOM 1757 C CA . ASN A 1 223 ? 34.111 19.957 -40.356 1.00 90.81 223 ASN A CA 1
ATOM 1758 C C . ASN A 1 223 ? 34.846 21.282 -40.601 1.00 90.81 223 ASN A C 1
ATOM 1760 O O . ASN A 1 223 ? 34.900 21.745 -41.737 1.00 90.81 223 ASN A O 1
ATOM 1764 N N . LYS A 1 224 ? 35.426 21.895 -39.564 1.00 91.75 224 LYS A N 1
ATOM 1765 C CA . LYS A 1 224 ? 36.234 23.116 -39.696 1.00 91.75 224 LYS A CA 1
ATOM 1766 C C . LYS A 1 224 ? 37.527 22.860 -40.478 1.00 91.75 224 LYS A C 1
ATOM 1768 O O . LYS A 1 224 ? 37.945 23.714 -41.252 1.00 91.75 224 LYS A O 1
ATOM 1773 N N . ASN A 1 225 ? 38.116 21.675 -40.320 1.00 84.50 225 ASN A N 1
ATOM 1774 C CA . ASN A 1 225 ? 39.34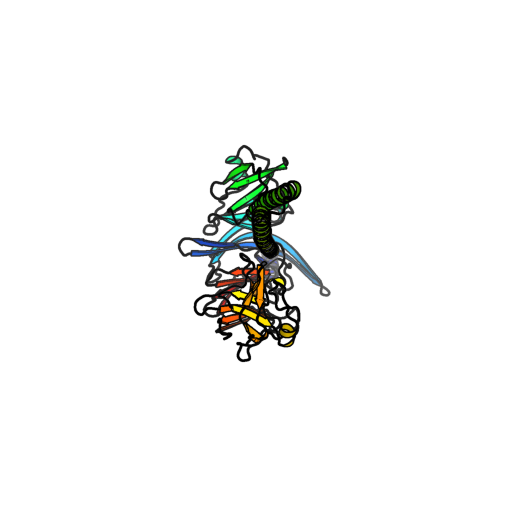3 21.246 -41.001 1.00 84.50 225 ASN A CA 1
ATOM 1775 C C . ASN A 1 225 ? 39.049 20.384 -42.246 1.00 84.50 225 ASN A C 1
ATOM 1777 O O . ASN A 1 225 ? 39.737 19.396 -42.512 1.00 84.50 225 ASN A O 1
ATOM 1781 N N . PHE A 1 226 ? 37.979 20.711 -42.977 1.00 84.25 226 PHE A N 1
ATOM 1782 C CA . PHE A 1 226 ? 37.452 19.880 -44.057 1.00 84.25 226 PHE A CA 1
ATOM 1783 C C . PHE A 1 226 ? 38.444 19.693 -45.213 1.00 84.25 226 PHE A C 1
ATOM 1785 O O . PHE A 1 226 ? 38.725 20.614 -45.979 1.00 84.25 226 PHE A O 1
ATOM 1792 N N . HIS A 1 227 ? 38.870 18.444 -45.401 1.00 83.31 227 HIS A N 1
ATOM 1793 C CA . HIS A 1 227 ? 39.515 17.964 -46.617 1.00 83.31 227 HIS A CA 1
ATOM 1794 C C . HIS A 1 227 ? 38.839 16.653 -47.042 1.00 83.31 227 HIS A C 1
ATOM 1796 O O . HIS A 1 227 ? 38.867 15.690 -46.266 1.00 83.31 227 HIS A O 1
ATOM 1802 N N . PRO A 1 228 ? 38.220 16.583 -48.238 1.00 86.56 228 PRO A N 1
ATOM 1803 C CA . PRO A 1 228 ? 37.481 15.409 -48.687 1.00 86.56 228 PRO A CA 1
ATOM 1804 C C . PRO A 1 228 ? 38.450 14.261 -48.984 1.00 86.56 228 PRO A C 1
ATOM 1806 O O . PRO A 1 228 ? 38.956 14.103 -50.089 1.00 86.56 228 PRO A O 1
ATOM 1809 N N . THR A 1 229 ? 38.718 13.469 -47.955 1.00 92.31 229 THR A N 1
ATOM 1810 C CA . THR A 1 229 ? 39.554 12.270 -47.993 1.00 92.31 229 THR A CA 1
ATOM 1811 C C . THR A 1 229 ? 38.751 11.093 -47.455 1.00 92.31 229 THR A C 1
ATOM 1813 O O . THR A 1 229 ? 37.827 11.269 -46.656 1.00 92.31 229 THR A O 1
ATOM 1816 N N . ASP A 1 230 ? 39.128 9.872 -47.822 1.00 91.25 230 ASP A N 1
ATOM 1817 C CA . ASP A 1 230 ? 38.510 8.668 -47.251 1.00 91.25 230 ASP A CA 1
ATOM 1818 C C . ASP A 1 230 ? 38.624 8.636 -45.720 1.00 91.25 230 ASP A C 1
ATOM 1820 O O . ASP A 1 230 ? 37.709 8.188 -45.027 1.00 91.25 230 ASP A O 1
ATOM 1824 N N . ALA A 1 231 ? 39.730 9.158 -45.177 1.00 89.56 231 ALA A N 1
ATOM 1825 C CA . ALA A 1 231 ? 39.940 9.295 -43.741 1.00 89.56 231 ALA A CA 1
ATOM 1826 C C . ALA A 1 231 ? 38.913 10.243 -43.098 1.00 89.56 231 ALA A C 1
ATOM 1828 O O . ALA A 1 231 ? 38.339 9.905 -42.062 1.00 89.56 231 ALA A O 1
ATOM 1829 N N . PHE A 1 232 ? 38.620 11.384 -43.731 1.00 92.19 232 PHE A N 1
ATOM 1830 C CA . PHE A 1 232 ? 37.577 12.305 -43.273 1.00 92.19 232 PHE A CA 1
ATOM 1831 C C . PHE A 1 232 ? 36.206 11.621 -43.228 1.00 92.19 232 PHE A C 1
ATOM 1833 O O . PHE A 1 232 ? 35.527 11.671 -42.201 1.00 92.19 232 PHE A O 1
ATOM 1840 N N . PHE A 1 233 ? 35.805 10.939 -44.307 1.00 91.94 233 PHE A N 1
ATOM 1841 C CA . PHE A 1 233 ? 34.499 10.277 -44.358 1.00 91.94 233 PHE A CA 1
ATOM 1842 C C . PHE A 1 233 ? 34.370 9.159 -43.320 1.00 91.94 233 PHE A C 1
ATOM 1844 O O . PHE A 1 233 ? 33.318 9.053 -42.687 1.00 91.94 233 PHE A O 1
ATOM 1851 N N . LYS A 1 234 ? 35.437 8.383 -43.083 1.00 93.50 234 LYS A N 1
ATOM 1852 C CA . LYS A 1 234 ? 35.483 7.364 -42.021 1.00 93.50 234 LYS A CA 1
ATOM 1853 C C . LYS A 1 234 ? 35.338 7.976 -40.627 1.00 93.50 234 LYS A C 1
ATOM 1855 O O . LYS A 1 234 ? 34.521 7.499 -39.843 1.00 93.50 234 LYS A O 1
ATOM 1860 N N . SER A 1 235 ? 36.075 9.046 -40.326 1.00 91.88 235 SER A N 1
ATOM 1861 C CA . SER A 1 235 ? 35.971 9.749 -39.039 1.00 91.88 235 SER A CA 1
ATOM 1862 C C . SER A 1 235 ? 34.584 10.355 -38.832 1.00 91.88 235 SER A C 1
ATOM 1864 O O . SER A 1 235 ? 34.011 10.242 -37.749 1.00 91.88 235 SER A O 1
ATOM 1866 N N . ARG A 1 236 ? 34.001 10.939 -39.884 1.00 93.06 236 ARG A N 1
ATOM 1867 C CA . ARG A 1 236 ? 32.646 11.498 -39.852 1.00 93.06 236 ARG A CA 1
ATOM 1868 C C . ARG A 1 236 ? 31.595 10.418 -39.587 1.00 93.06 236 ARG A C 1
ATOM 1870 O O . ARG A 1 236 ? 30.747 10.599 -38.718 1.00 93.06 236 ARG A O 1
ATOM 1877 N N . ASP A 1 237 ? 31.667 9.294 -40.297 1.00 95.12 237 ASP A N 1
ATOM 1878 C CA . ASP A 1 237 ? 30.771 8.148 -40.092 1.00 95.12 237 ASP A CA 1
ATOM 1879 C C . ASP A 1 237 ? 30.896 7.575 -38.670 1.00 95.12 237 ASP A C 1
ATOM 1881 O O . ASP A 1 237 ? 29.891 7.322 -38.005 1.00 95.12 237 ASP A O 1
ATOM 1885 N N . ALA A 1 238 ? 32.121 7.459 -38.146 1.00 95.50 238 ALA A N 1
ATOM 1886 C CA . ALA A 1 238 ? 32.358 7.028 -36.770 1.00 95.50 238 ALA A CA 1
ATOM 1887 C C . ALA A 1 238 ? 31.742 7.990 -35.736 1.00 95.50 238 ALA A C 1
ATOM 1889 O O . ALA A 1 238 ? 31.111 7.540 -34.775 1.00 95.50 238 ALA A O 1
ATOM 1890 N N . LEU A 1 239 ? 31.873 9.308 -35.934 1.00 94.69 239 LEU A N 1
ATOM 1891 C CA . LEU A 1 239 ? 31.268 10.308 -35.050 1.00 94.69 239 LEU A CA 1
ATOM 1892 C C . LEU A 1 239 ? 29.737 10.279 -35.107 1.00 94.69 239 LEU A C 1
ATOM 1894 O O . LEU A 1 239 ? 29.114 10.360 -34.048 1.00 94.69 239 LEU A O 1
ATOM 1898 N N . TYR A 1 240 ? 29.133 10.101 -36.287 1.00 94.75 240 TYR A N 1
ATOM 1899 C CA . TYR A 1 240 ? 27.679 9.946 -36.409 1.00 94.75 240 TYR A CA 1
ATOM 1900 C C . TYR A 1 240 ? 27.173 8.673 -35.731 1.00 94.75 240 TYR A C 1
ATOM 1902 O O . TYR A 1 240 ? 26.222 8.739 -34.955 1.00 94.75 240 TYR A O 1
ATOM 1910 N N . LYS A 1 241 ? 27.852 7.536 -35.918 1.00 95.69 241 LYS A N 1
ATOM 1911 C CA . LYS A 1 241 ? 27.528 6.291 -35.202 1.00 95.69 241 LYS A CA 1
ATOM 1912 C C . LYS A 1 241 ? 27.625 6.463 -33.685 1.00 95.69 241 LYS A C 1
ATOM 1914 O O . LYS A 1 241 ? 26.745 5.996 -32.960 1.00 95.69 241 LYS A O 1
ATOM 1919 N N . LYS A 1 242 ? 28.655 7.167 -33.195 1.00 96.00 242 LYS A N 1
ATOM 1920 C CA . LYS A 1 242 ? 28.798 7.496 -31.767 1.00 96.00 242 LYS A CA 1
ATOM 1921 C C . LYS A 1 242 ? 27.646 8.382 -31.282 1.00 96.00 242 LYS A C 1
ATOM 1923 O O . LYS A 1 242 ? 27.050 8.057 -30.258 1.00 96.00 242 LYS A O 1
ATOM 1928 N N . ARG A 1 243 ? 27.286 9.439 -32.020 1.00 94.69 243 ARG A N 1
ATOM 1929 C CA . ARG A 1 243 ? 26.144 10.316 -31.706 1.00 94.69 243 ARG A CA 1
ATOM 1930 C C . ARG A 1 243 ? 24.845 9.524 -31.580 1.00 94.69 243 ARG A C 1
ATOM 1932 O O . ARG A 1 243 ? 24.147 9.653 -30.578 1.00 94.69 243 ARG A O 1
ATOM 1939 N N . ASP A 1 244 ? 24.536 8.698 -32.574 1.00 92.38 244 ASP A N 1
ATOM 1940 C CA . ASP A 1 244 ? 23.283 7.944 -32.625 1.00 92.38 244 ASP A CA 1
ATOM 1941 C C . ASP A 1 244 ? 23.217 6.904 -31.493 1.00 92.38 244 ASP A C 1
ATOM 1943 O O . ASP A 1 244 ? 22.174 6.731 -30.860 1.00 92.38 244 ASP A O 1
ATOM 1947 N N . SER A 1 245 ? 24.352 6.277 -31.162 1.00 94.25 245 SER A N 1
ATOM 1948 C CA . SER A 1 245 ? 24.476 5.396 -29.996 1.00 94.25 245 SER A CA 1
ATOM 1949 C C . SER A 1 245 ? 24.246 6.139 -28.675 1.00 94.25 245 SER A C 1
ATOM 1951 O O . SER A 1 245 ? 23.471 5.666 -27.842 1.00 94.25 245 SER A O 1
ATOM 1953 N N . LEU A 1 246 ? 24.884 7.300 -28.476 1.00 93.69 246 LEU A N 1
ATOM 1954 C CA . LEU A 1 246 ? 24.704 8.119 -27.270 1.00 93.69 246 LEU A CA 1
ATOM 1955 C C . LEU A 1 246 ? 23.253 8.591 -27.135 1.00 93.69 246 LEU A C 1
ATOM 1957 O O . LEU A 1 246 ? 22.663 8.467 -26.067 1.00 93.69 246 LEU A O 1
ATOM 1961 N N . GLN A 1 247 ? 22.642 9.054 -28.229 1.00 91.62 247 GLN A N 1
ATOM 1962 C CA . GLN A 1 247 ? 21.240 9.479 -28.249 1.00 91.62 247 GLN A CA 1
ATOM 1963 C C . GLN A 1 247 ? 20.284 8.337 -27.898 1.00 91.62 247 GLN A C 1
ATOM 1965 O O . GLN A 1 247 ? 19.320 8.540 -27.153 1.00 91.62 247 GLN A O 1
ATOM 1970 N N . LYS A 1 248 ? 20.554 7.129 -28.406 1.00 90.06 248 LYS A N 1
ATOM 1971 C CA . LYS A 1 248 ? 19.786 5.927 -28.071 1.00 90.06 248 LYS A CA 1
ATOM 1972 C C . LYS A 1 248 ? 19.888 5.601 -26.579 1.00 90.06 248 LYS A C 1
ATOM 1974 O O . LYS A 1 248 ? 18.856 5.396 -25.946 1.00 90.06 248 LYS A O 1
ATOM 1979 N N . GLN A 1 249 ? 21.096 5.599 -26.011 1.00 91.44 249 GLN A N 1
ATOM 1980 C CA . GLN A 1 249 ? 21.305 5.360 -24.575 1.00 91.44 249 GLN A CA 1
ATOM 1981 C C . GLN A 1 249 ? 20.630 6.433 -23.713 1.00 91.44 249 GLN A C 1
ATOM 1983 O O . GLN A 1 249 ? 19.928 6.097 -22.760 1.00 91.44 249 GLN A O 1
ATOM 1988 N N . TYR A 1 250 ? 20.770 7.706 -24.088 1.00 91.38 250 TYR A N 1
ATOM 1989 C CA . TYR A 1 250 ? 20.137 8.824 -23.393 1.00 91.38 250 TYR A CA 1
ATOM 1990 C C . TYR A 1 250 ? 18.611 8.684 -23.379 1.00 91.38 250 TYR A C 1
ATOM 1992 O O . TYR A 1 250 ? 17.988 8.761 -22.324 1.00 91.38 250 TYR A O 1
ATOM 2000 N N . SER A 1 251 ? 18.010 8.386 -24.534 1.00 88.69 251 SER A N 1
ATOM 2001 C CA . SER A 1 251 ? 16.560 8.194 -24.658 1.00 88.69 251 SER A CA 1
ATOM 2002 C C . SER A 1 251 ? 16.067 6.999 -23.831 1.00 88.69 251 SER A C 1
ATOM 2004 O O . SER A 1 251 ? 15.023 7.085 -23.186 1.00 88.69 251 SER A O 1
ATOM 2006 N N . MET A 1 252 ? 16.832 5.901 -23.782 1.00 88.38 252 MET A N 1
ATOM 2007 C CA . MET A 1 252 ? 16.523 4.747 -22.928 1.00 88.38 252 MET A CA 1
ATOM 2008 C C . MET A 1 252 ? 16.552 5.104 -21.437 1.00 88.38 252 MET A C 1
ATOM 2010 O O . MET A 1 252 ? 15.626 4.738 -20.709 1.00 88.38 252 MET A O 1
ATOM 2014 N N . LEU A 1 253 ? 17.579 5.829 -20.979 1.00 89.88 253 LEU A N 1
ATOM 2015 C CA . LEU A 1 253 ? 17.665 6.281 -19.587 1.00 89.88 253 LEU A CA 1
ATOM 2016 C C . LEU A 1 253 ? 16.550 7.266 -19.243 1.00 89.88 253 LEU A C 1
ATOM 2018 O O . LEU A 1 253 ? 15.936 7.120 -18.192 1.00 89.88 253 LEU A O 1
ATOM 2022 N N . GLN A 1 254 ? 16.224 8.194 -20.142 1.00 89.50 254 GLN A N 1
ATOM 2023 C CA . GLN A 1 254 ? 15.126 9.137 -19.952 1.00 89.50 254 GLN A CA 1
ATOM 2024 C C . GLN A 1 254 ? 13.779 8.417 -19.798 1.00 89.50 254 GLN A C 1
ATOM 2026 O O . GLN A 1 254 ? 13.005 8.741 -18.900 1.00 89.50 254 GLN A O 1
ATOM 2031 N N . GLN A 1 255 ? 13.489 7.409 -20.627 1.00 86.81 255 GLN A N 1
ATOM 2032 C CA . GLN A 1 255 ? 12.270 6.603 -20.476 1.00 86.81 255 GLN A CA 1
ATOM 2033 C C . GLN A 1 255 ? 12.262 5.822 -19.158 1.00 86.81 255 GLN A C 1
ATOM 2035 O O . GLN A 1 255 ? 11.227 5.753 -18.496 1.00 86.81 255 GLN A O 1
ATOM 2040 N N . LYS A 1 256 ? 13.410 5.264 -18.751 1.00 87.19 256 LYS A N 1
ATOM 2041 C CA . LYS A 1 256 ? 13.550 4.577 -17.461 1.00 87.19 256 LYS A CA 1
ATOM 2042 C C . LYS A 1 256 ? 13.318 5.532 -16.290 1.00 87.19 256 LYS A C 1
ATOM 2044 O O . LYS A 1 256 ? 12.618 5.168 -15.354 1.00 87.19 256 LYS A O 1
ATOM 2049 N N . GLU A 1 257 ? 13.856 6.747 -16.357 1.00 88.31 257 GLU A N 1
ATOM 2050 C CA . GLU A 1 257 ? 13.656 7.784 -15.345 1.00 88.31 257 GLU A CA 1
ATOM 2051 C C . GLU A 1 257 ? 12.184 8.194 -15.249 1.00 88.31 257 GLU A C 1
ATOM 2053 O O . GLU A 1 257 ? 11.633 8.262 -14.155 1.00 88.31 257 GLU A O 1
ATOM 2058 N N . LEU A 1 258 ? 11.523 8.429 -16.387 1.00 87.38 258 LEU A N 1
ATOM 2059 C CA . LEU A 1 258 ? 10.098 8.756 -16.421 1.00 87.38 258 LEU A CA 1
ATOM 2060 C C . LEU A 1 258 ? 9.249 7.628 -15.827 1.00 87.38 258 LEU A C 1
ATOM 2062 O O . LEU A 1 258 ? 8.351 7.902 -15.033 1.00 87.38 258 LEU A O 1
ATOM 2066 N N . ALA A 1 259 ? 9.547 6.373 -16.172 1.00 85.88 259 ALA A N 1
ATOM 2067 C CA . ALA A 1 259 ? 8.856 5.212 -15.619 1.00 85.88 259 ALA A CA 1
ATOM 2068 C C . ALA A 1 259 ? 9.073 5.082 -14.102 1.00 85.88 259 ALA A C 1
ATOM 2070 O O . ALA A 1 259 ? 8.117 4.808 -13.380 1.00 85.88 259 ALA A O 1
ATOM 2071 N N . ASP A 1 260 ? 10.296 5.321 -13.619 1.00 86.00 260 ASP A N 1
ATOM 2072 C CA . ASP A 1 260 ? 10.632 5.317 -12.191 1.00 86.00 260 ASP A CA 1
ATOM 2073 C C . ASP A 1 260 ? 9.911 6.447 -11.442 1.00 86.00 260 ASP A C 1
ATOM 2075 O O . ASP A 1 260 ? 9.282 6.209 -10.416 1.00 86.00 260 ASP A O 1
ATOM 2079 N N . ARG A 1 261 ? 9.889 7.669 -11.991 1.00 87.19 261 ARG A N 1
ATOM 2080 C CA . ARG A 1 261 ? 9.135 8.797 -11.414 1.00 87.19 261 ARG A CA 1
ATOM 2081 C C . ARG A 1 261 ? 7.633 8.517 -11.356 1.00 87.19 261 ARG A C 1
ATOM 2083 O O . ARG A 1 261 ? 7.004 8.809 -10.343 1.00 87.19 261 ARG A O 1
ATOM 2090 N N . GLN A 1 262 ? 7.058 7.939 -12.413 1.00 88.81 262 GLN A N 1
ATOM 2091 C CA . GLN A 1 262 ? 5.652 7.519 -12.419 1.00 88.81 262 GLN A CA 1
ATOM 2092 C C . GLN A 1 262 ? 5.379 6.446 -11.361 1.00 88.81 262 GLN A C 1
ATOM 2094 O O . GLN A 1 262 ? 4.345 6.502 -10.701 1.00 88.81 262 GLN A O 1
ATOM 2099 N N . LEU A 1 263 ? 6.301 5.494 -11.181 1.00 89.00 263 LEU A N 1
ATOM 2100 C CA . LEU A 1 263 ? 6.191 4.456 -10.158 1.00 89.00 263 LEU A CA 1
ATOM 2101 C C . LEU A 1 263 ? 6.228 5.055 -8.753 1.00 89.00 263 LEU A C 1
ATOM 2103 O O . LEU A 1 263 ? 5.332 4.787 -7.962 1.00 89.00 263 LEU A O 1
ATOM 2107 N N . ARG A 1 264 ? 7.213 5.914 -8.469 1.00 87.38 264 ARG A N 1
ATOM 2108 C CA . ARG A 1 264 ? 7.335 6.611 -7.182 1.00 87.38 264 ARG A CA 1
ATOM 2109 C C . ARG A 1 264 ? 6.098 7.444 -6.887 1.00 87.38 264 ARG A C 1
ATOM 2111 O O . ARG A 1 264 ? 5.543 7.328 -5.808 1.00 87.38 264 ARG A O 1
ATOM 2118 N N . SER A 1 265 ? 5.614 8.215 -7.860 1.00 88.06 265 SER A N 1
ATOM 2119 C CA . SER A 1 265 ? 4.382 8.991 -7.692 1.00 88.06 265 SER A CA 1
ATOM 2120 C C . SER A 1 265 ? 3.174 8.096 -7.407 1.00 88.06 265 SER A C 1
ATOM 2122 O O . SER A 1 265 ? 2.359 8.443 -6.560 1.00 88.06 265 SER A O 1
ATOM 2124 N N . ALA A 1 266 ? 3.060 6.937 -8.062 1.00 90.00 266 ALA A N 1
ATOM 2125 C CA . ALA A 1 266 ? 1.994 5.982 -7.772 1.00 90.00 266 ALA A CA 1
ATOM 2126 C C . ALA A 1 266 ? 2.107 5.399 -6.351 1.00 90.00 266 ALA A C 1
ATOM 2128 O O . ALA A 1 266 ? 1.099 5.333 -5.653 1.00 90.00 266 ALA A O 1
ATOM 2129 N N . ILE A 1 267 ? 3.318 5.042 -5.909 1.00 90.56 267 ILE A N 1
ATOM 2130 C CA . ILE A 1 267 ? 3.593 4.573 -4.541 1.00 90.56 267 ILE A CA 1
ATOM 2131 C C . ILE A 1 267 ? 3.221 5.656 -3.516 1.00 90.56 267 ILE A C 1
ATOM 2133 O O . ILE A 1 267 ? 2.486 5.374 -2.574 1.00 90.56 267 ILE A O 1
ATOM 2137 N N . GLU A 1 268 ? 3.639 6.909 -3.721 1.00 86.50 268 GLU A N 1
ATOM 2138 C CA . GLU A 1 268 ? 3.290 8.013 -2.814 1.00 86.50 268 GLU A CA 1
ATOM 2139 C C . GLU A 1 268 ? 1.783 8.299 -2.788 1.00 86.50 268 GLU A C 1
ATOM 2141 O O . GLU A 1 268 ? 1.217 8.579 -1.729 1.00 86.50 268 GLU A O 1
ATOM 2146 N N . ASN A 1 269 ? 1.096 8.175 -3.928 1.00 87.94 269 ASN A N 1
ATOM 2147 C CA . ASN A 1 269 ? -0.359 8.325 -3.984 1.00 87.94 269 ASN A CA 1
ATOM 2148 C C . ASN A 1 269 ? -1.075 7.255 -3.147 1.00 87.94 269 ASN A C 1
ATOM 2150 O O . ASN A 1 269 ? -2.076 7.572 -2.508 1.00 87.94 269 ASN A O 1
ATOM 2154 N N . PHE A 1 270 ? -0.560 6.019 -3.104 1.00 89.44 270 PHE A N 1
ATOM 2155 C CA . PHE A 1 270 ? -1.098 4.970 -2.229 1.00 89.44 270 PHE A CA 1
ATOM 2156 C C . PHE A 1 270 ? -0.879 5.243 -0.742 1.00 89.44 270 PHE A C 1
ATOM 2158 O O . PHE A 1 270 ? -1.635 4.728 0.074 1.00 89.44 270 PHE A O 1
ATOM 2165 N N . ARG A 1 271 ? 0.138 6.032 -0.381 1.00 80.94 271 ARG A N 1
ATOM 2166 C CA . ARG A 1 271 ? 0.428 6.366 1.020 1.00 80.94 271 ARG A CA 1
ATOM 2167 C C . ARG A 1 271 ? -0.403 7.528 1.551 1.00 80.94 271 ARG A C 1
ATOM 2169 O O . ARG A 1 271 ? -0.700 7.568 2.736 1.00 80.94 271 ARG A O 1
ATOM 2176 N N . THR A 1 272 ? -0.713 8.498 0.698 1.00 73.88 272 THR A N 1
ATOM 2177 C CA . THR A 1 272 ? -1.158 9.830 1.144 1.00 73.88 272 THR A CA 1
ATOM 2178 C C . THR A 1 272 ? -2.657 10.072 1.035 1.00 73.88 272 THR A C 1
ATOM 2180 O O . THR A 1 272 ? -3.157 11.004 1.656 1.00 73.88 272 THR A O 1
ATOM 2183 N N . HIS A 1 273 ? -3.381 9.279 0.246 1.00 70.12 273 HIS A N 1
ATOM 2184 C CA . HIS A 1 273 ? -4.787 9.534 -0.054 1.00 70.12 273 HIS A CA 1
ATOM 2185 C C . HIS A 1 273 ? -5.646 8.302 0.208 1.00 70.12 273 HIS A C 1
ATOM 2187 O O . HIS A 1 273 ? -5.202 7.169 0.020 1.00 70.12 273 HIS A O 1
ATOM 2193 N N . SER A 1 274 ? -6.916 8.533 0.554 1.00 72.81 274 SER A N 1
ATOM 2194 C CA . SER A 1 274 ? -7.926 7.483 0.485 1.00 72.81 274 SER A CA 1
ATOM 2195 C C . SER A 1 274 ? -7.985 6.946 -0.945 1.00 72.81 274 SER A C 1
ATOM 2197 O O . SER A 1 274 ? -8.118 7.685 -1.926 1.00 72.81 274 SER A O 1
ATOM 2199 N N . THR A 1 275 ? -7.799 5.638 -1.075 1.00 84.12 275 THR A N 1
ATOM 2200 C CA . THR A 1 275 ? -7.682 4.999 -2.379 1.00 84.12 275 THR A CA 1
ATOM 2201 C C . THR A 1 275 ? -9.065 4.621 -2.887 1.00 84.12 275 THR A C 1
ATOM 2203 O O . THR A 1 275 ? -9.764 3.785 -2.327 1.00 84.12 275 THR A O 1
ATOM 2206 N N . SER A 1 276 ? -9.489 5.238 -3.985 1.00 90.31 276 SER A N 1
ATOM 2207 C CA . SER A 1 276 ? -10.687 4.788 -4.691 1.00 90.31 276 SER A CA 1
ATOM 2208 C C . SER A 1 276 ? -10.452 3.415 -5.319 1.00 90.31 276 SER A C 1
ATOM 2210 O O . SER A 1 276 ? -9.341 3.096 -5.759 1.00 90.31 276 SER A O 1
ATOM 2212 N N . PHE A 1 277 ? -11.520 2.641 -5.512 1.00 93.19 277 PHE A N 1
ATOM 2213 C CA . PHE A 1 277 ? -11.476 1.375 -6.253 1.00 93.19 277 PHE A CA 1
ATOM 2214 C C . PHE A 1 277 ? -10.757 1.443 -7.622 1.00 93.19 277 PHE A C 1
ATOM 2216 O O . PHE A 1 277 ? -10.269 0.431 -8.133 1.00 93.19 277 PHE A O 1
ATOM 2223 N N . ASN A 1 278 ? -10.690 2.609 -8.273 1.00 92.69 278 ASN A N 1
ATOM 2224 C CA . ASN A 1 278 ? -9.961 2.762 -9.536 1.00 92.69 278 ASN A CA 1
ATOM 2225 C C . ASN A 1 278 ? -8.454 2.915 -9.389 1.00 92.69 278 ASN A C 1
ATOM 2227 O O . ASN A 1 278 ? -7.738 2.521 -10.306 1.00 92.69 278 ASN A O 1
ATOM 2231 N N . GLN A 1 279 ? -7.984 3.407 -8.249 1.00 92.88 279 GLN A N 1
ATOM 2232 C CA . GLN A 1 279 ? -6.562 3.581 -7.979 1.00 92.88 279 GLN A CA 1
ATOM 2233 C C . GLN A 1 279 ? -5.893 2.269 -7.564 1.00 92.88 279 GLN A C 1
ATOM 2235 O O . GLN A 1 279 ? -4.736 2.062 -7.903 1.00 92.88 279 GLN A O 1
ATOM 2240 N N . ILE A 1 28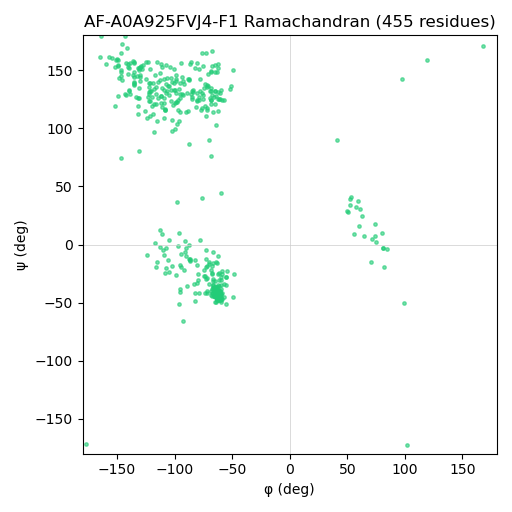0 ? -6.612 1.350 -6.910 1.00 95.12 280 ILE A N 1
ATOM 2241 C CA . ILE A 1 280 ? -6.024 0.102 -6.384 1.00 95.12 280 ILE A CA 1
ATOM 2242 C C . ILE A 1 280 ? -5.659 -0.932 -7.464 1.00 95.12 280 ILE A C 1
ATOM 2244 O O . ILE A 1 280 ? -5.127 -1.996 -7.149 1.00 95.12 280 ILE A O 1
ATOM 2248 N N . LYS A 1 281 ? -5.979 -0.672 -8.739 1.00 96.19 281 LYS A N 1
ATOM 2249 C CA . LYS A 1 281 ? -5.856 -1.663 -9.814 1.00 96.19 281 LYS A CA 1
ATOM 2250 C C . LYS A 1 281 ? -5.389 -1.091 -11.146 1.00 96.19 281 LYS A C 1
ATOM 2252 O O . LYS A 1 281 ? -5.646 0.066 -11.473 1.00 96.19 281 LYS A O 1
ATOM 2257 N N . THR A 1 282 ? -4.804 -1.962 -11.961 1.00 96.50 282 THR A N 1
ATOM 2258 C CA . THR A 1 282 ? -4.476 -1.717 -13.376 1.00 96.50 282 THR A CA 1
ATOM 2259 C C . THR A 1 282 ? -5.133 -2.762 -14.274 1.00 96.50 282 THR A C 1
ATOM 2261 O O . THR A 1 282 ? -5.454 -3.864 -13.837 1.00 96.50 282 THR A O 1
ATOM 2264 N N . ASN A 1 283 ? -5.338 -2.445 -15.549 1.00 97.00 283 ASN A N 1
ATOM 2265 C CA . ASN A 1 283 ? -5.916 -3.378 -16.520 1.00 97.00 283 ASN A CA 1
ATOM 2266 C C . ASN A 1 283 ? -4.885 -4.219 -17.266 1.00 97.00 283 ASN A C 1
ATOM 2268 O O . ASN A 1 283 ? -5.278 -5.104 -18.021 1.00 97.00 283 ASN A O 1
ATOM 2272 N N . GLN A 1 284 ? -3.593 -3.959 -17.088 1.00 96.44 284 GLN A N 1
ATOM 2273 C CA . GLN A 1 284 ? -2.566 -4.683 -17.818 1.00 96.44 284 GLN A CA 1
ATOM 2274 C C . GLN A 1 284 ? -1.269 -4.839 -17.054 1.00 96.44 284 GLN A C 1
ATOM 2276 O O . GLN A 1 284 ? -0.962 -4.051 -16.156 1.00 96.44 284 GLN A O 1
ATOM 2281 N N . ASP A 1 285 ? -0.511 -5.836 -17.487 1.00 95.88 285 ASP A N 1
ATOM 2282 C CA . ASP A 1 285 ? 0.808 -6.140 -16.979 1.00 95.88 285 ASP A CA 1
ATOM 2283 C C . ASP A 1 285 ? 1.705 -6.786 -18.038 1.00 95.88 285 ASP A C 1
ATOM 2285 O O . ASP A 1 285 ? 1.230 -7.356 -19.024 1.00 95.88 285 ASP A O 1
ATOM 2289 N N . THR A 1 286 ? 3.014 -6.722 -17.817 1.00 93.25 286 THR A N 1
ATOM 2290 C CA . THR A 1 286 ? 4.018 -7.390 -18.648 1.00 93.25 286 THR A CA 1
ATOM 2291 C C . THR A 1 286 ? 4.998 -8.144 -17.766 1.00 93.25 286 THR A C 1
ATOM 2293 O O . THR A 1 286 ? 5.800 -7.526 -17.066 1.00 93.25 286 THR A O 1
ATOM 2296 N N . VAL A 1 287 ? 4.976 -9.472 -17.841 1.00 92.75 287 VAL A N 1
ATOM 2297 C CA . VAL A 1 287 ? 5.883 -10.346 -17.088 1.00 92.75 287 VAL A CA 1
ATOM 2298 C C . VAL A 1 287 ? 6.198 -11.597 -17.905 1.00 92.75 287 VAL A C 1
ATOM 2300 O O . VAL A 1 287 ? 5.388 -12.042 -18.718 1.00 92.75 287 VAL A O 1
ATOM 2303 N N . ASN A 1 288 ? 7.400 -12.155 -17.743 1.00 89.81 288 ASN A N 1
ATOM 2304 C CA . ASN A 1 288 ? 7.815 -13.407 -18.391 1.00 89.81 288 ASN A CA 1
ATOM 2305 C C . ASN A 1 288 ? 7.623 -13.418 -19.926 1.00 89.81 288 ASN A C 1
ATOM 2307 O O . ASN A 1 288 ? 7.193 -14.414 -20.505 1.00 89.81 288 ASN A O 1
ATOM 2311 N N . SER A 1 289 ? 7.945 -12.299 -20.597 1.00 90.75 289 SER A N 1
ATOM 2312 C CA . SER A 1 289 ? 7.773 -12.090 -22.053 1.00 90.75 289 SER A CA 1
ATOM 2313 C C . SER A 1 289 ? 6.328 -12.205 -22.559 1.00 90.75 289 SER A C 1
ATOM 2315 O O . SER A 1 289 ? 6.087 -12.334 -23.761 1.00 90.75 289 SER A O 1
ATOM 2317 N N . LYS A 1 290 ? 5.354 -12.148 -21.649 1.00 95.44 290 LYS A N 1
ATOM 2318 C CA . LYS A 1 290 ? 3.926 -12.141 -21.946 1.00 95.44 290 LYS A CA 1
ATOM 2319 C C . LYS A 1 290 ? 3.302 -10.841 -21.475 1.00 95.44 290 LYS A C 1
ATOM 2321 O O . LYS A 1 290 ? 3.693 -10.255 -20.467 1.00 95.44 290 LYS A O 1
ATOM 2326 N N . TRP A 1 291 ? 2.321 -10.398 -22.237 1.00 96.44 291 TRP A N 1
ATOM 2327 C CA . TRP A 1 291 ? 1.426 -9.327 -21.861 1.00 96.44 291 TRP A CA 1
ATOM 2328 C C . TRP A 1 291 ? 0.125 -9.936 -21.357 1.00 96.44 291 TRP A C 1
ATOM 2330 O O . TRP A 1 291 ? -0.439 -10.828 -21.997 1.00 96.44 291 TRP A O 1
ATOM 2340 N N . PHE A 1 292 ? -0.339 -9.437 -20.221 1.00 96.94 292 PHE A N 1
ATOM 2341 C CA . PHE A 1 292 ? -1.583 -9.835 -19.585 1.00 96.94 292 PHE A CA 1
ATOM 2342 C C . PHE A 1 292 ? -2.521 -8.638 -19.556 1.00 96.94 292 PHE A C 1
ATOM 2344 O O . PHE A 1 292 ? -2.110 -7.530 -19.212 1.00 96.94 292 PHE A O 1
ATOM 2351 N N . GLY A 1 293 ? -3.783 -8.858 -19.905 1.00 96.81 293 GLY A N 1
ATOM 2352 C CA . GLY A 1 293 ? -4.798 -7.817 -19.961 1.00 96.81 293 GLY A CA 1
ATOM 2353 C C . GLY A 1 293 ? -6.116 -8.259 -19.338 1.00 96.81 293 GLY A C 1
ATOM 2354 O O . GLY A 1 293 ? -6.514 -9.415 -19.450 1.00 96.81 293 GLY A O 1
ATOM 2355 N N . LEU A 1 294 ? -6.817 -7.317 -18.719 1.00 97.38 294 LEU A N 1
ATOM 2356 C CA . LEU A 1 294 ? -8.213 -7.428 -18.313 1.00 97.38 294 LEU A CA 1
ATOM 2357 C C . LEU A 1 294 ? -9.000 -6.360 -19.063 1.00 97.38 294 LEU A C 1
ATOM 2359 O O . LEU A 1 294 ? -9.039 -5.206 -18.633 1.00 97.38 294 LEU A O 1
ATOM 2363 N N . TYR A 1 295 ? -9.616 -6.756 -20.176 1.00 97.12 295 TYR A N 1
ATOM 2364 C CA . TYR A 1 295 ? -10.338 -5.855 -21.077 1.00 97.12 295 TYR A CA 1
ATOM 2365 C C . TYR A 1 295 ? -11.633 -6.492 -21.585 1.00 97.12 295 TYR A C 1
ATOM 2367 O O . TYR A 1 295 ? -11.744 -7.720 -21.677 1.00 97.12 295 TYR A O 1
ATOM 2375 N N . SER A 1 296 ? -12.621 -5.660 -21.907 1.00 96.31 296 SER A N 1
ATOM 2376 C CA . SER A 1 296 ? -13.754 -6.069 -22.741 1.00 96.31 296 SER A CA 1
ATOM 2377 C C . SER A 1 296 ? -13.344 -6.145 -24.226 1.00 96.31 296 SER A C 1
ATOM 2379 O O . SER A 1 296 ? -12.306 -5.588 -24.609 1.00 96.31 296 SER A O 1
ATOM 2381 N N . PRO A 1 297 ? -14.147 -6.794 -25.091 1.00 94.38 297 PRO A N 1
ATOM 2382 C CA . PRO A 1 297 ? -13.931 -6.782 -26.542 1.00 94.38 297 PRO A CA 1
ATOM 2383 C C . PRO A 1 297 ? -13.858 -5.366 -27.145 1.00 94.38 297 PRO A C 1
ATOM 2385 O O . PRO A 1 297 ? -13.086 -5.103 -28.066 1.00 94.38 297 PRO A O 1
ATOM 2388 N N . GLU A 1 298 ? -14.628 -4.421 -26.617 1.00 95.06 298 GLU A N 1
ATOM 2389 C CA . GLU A 1 298 ? -14.644 -3.030 -27.072 1.00 95.06 298 GLU A CA 1
ATOM 2390 C C . GLU A 1 298 ? -13.387 -2.280 -26.618 1.00 95.06 298 GLU A C 1
ATOM 2392 O O . GLU A 1 298 ? -12.801 -1.520 -27.395 1.00 95.06 298 GLU A O 1
ATOM 2397 N N . GLU A 1 299 ? -12.952 -2.501 -25.374 1.00 95.69 299 GLU A N 1
ATOM 2398 C CA . GLU A 1 299 ? -11.754 -1.871 -24.817 1.00 95.69 299 GLU A CA 1
ATOM 2399 C C . GLU A 1 299 ? -10.482 -2.350 -25.534 1.00 95.69 299 GLU A C 1
ATOM 2401 O O . GLU A 1 299 ? -9.653 -1.521 -25.917 1.00 95.69 299 GLU A O 1
ATOM 2406 N N . ILE A 1 300 ? -10.339 -3.660 -25.792 1.00 93.75 300 ILE A N 1
ATOM 2407 C CA . ILE A 1 300 ? -9.152 -4.203 -26.478 1.00 93.75 300 ILE A CA 1
ATOM 2408 C C . ILE A 1 300 ? -9.021 -3.647 -27.900 1.00 93.75 300 ILE A C 1
ATOM 2410 O O . ILE A 1 300 ? -7.915 -3.363 -28.358 1.00 93.75 300 ILE A O 1
ATOM 2414 N N . ASN A 1 301 ? -10.135 -3.400 -28.592 1.00 93.38 301 ASN A N 1
ATOM 2415 C CA . ASN A 1 301 ? -10.117 -2.812 -29.930 1.00 93.38 301 ASN A CA 1
ATOM 2416 C C . ASN A 1 301 ? -9.607 -1.364 -29.918 1.00 93.38 301 ASN A C 1
ATOM 2418 O O . ASN A 1 301 ? -8.829 -0.996 -30.798 1.00 93.38 301 ASN A O 1
ATOM 2422 N N . LYS A 1 302 ? -9.950 -0.583 -28.887 1.00 93.88 302 LYS A N 1
ATOM 2423 C CA . LYS A 1 302 ? -9.500 0.811 -28.708 1.00 93.88 302 LYS A CA 1
ATOM 2424 C C . LYS A 1 302 ? -8.086 0.938 -28.132 1.00 93.88 302 LYS A C 1
ATOM 2426 O O . LYS A 1 302 ? -7.488 2.004 -28.240 1.00 93.88 302 LYS A O 1
ATOM 2431 N N . LEU A 1 303 ? -7.552 -0.122 -27.526 1.00 93.19 303 LEU A N 1
ATOM 2432 C CA . LEU A 1 303 ? -6.237 -0.111 -26.887 1.00 93.19 303 LEU A CA 1
ATOM 2433 C C . LEU A 1 303 ? -5.115 0.166 -27.905 1.00 93.19 303 LEU A C 1
ATOM 2435 O O . LEU A 1 303 ? -5.047 -0.486 -28.952 1.00 93.19 303 LEU A O 1
ATOM 2439 N N . TYR A 1 304 ? -4.217 1.098 -27.585 1.00 92.75 304 TYR A N 1
ATOM 2440 C CA . TYR A 1 304 ? -2.993 1.321 -28.358 1.00 92.75 304 TYR A CA 1
ATOM 2441 C C . TYR A 1 304 ? -2.062 0.106 -28.276 1.00 92.75 304 TYR A C 1
ATOM 2443 O O . TYR A 1 304 ? -1.990 -0.564 -27.252 1.00 92.75 304 TYR A O 1
ATOM 2451 N N . GLU A 1 305 ? -1.291 -0.152 -29.334 1.00 93.00 305 GLU A N 1
ATOM 2452 C CA . GLU A 1 305 ? -0.302 -1.241 -29.318 1.00 93.00 305 GLU A CA 1
ATOM 2453 C C . GLU A 1 305 ? 0.861 -0.966 -28.358 1.00 93.00 305 GLU A C 1
ATOM 2455 O O . GLU A 1 305 ? 1.519 -1.891 -27.904 1.00 93.00 305 GLU A O 1
ATOM 2460 N N . ARG A 1 306 ? 1.133 0.293 -28.005 1.00 92.12 306 ARG A N 1
ATOM 2461 C CA . ARG A 1 306 ? 2.148 0.615 -26.998 1.00 92.12 306 ARG A CA 1
ATOM 2462 C C . ARG A 1 306 ? 1.582 0.392 -25.597 1.00 92.12 306 ARG A C 1
ATOM 2464 O O . ARG A 1 306 ? 0.563 0.987 -25.254 1.00 92.12 306 ARG A O 1
ATOM 2471 N N . VAL A 1 307 ? 2.282 -0.384 -24.769 1.00 89.75 307 VAL A N 1
ATOM 2472 C CA . VAL A 1 307 ? 1.917 -0.589 -23.356 1.00 89.75 307 VAL A CA 1
ATOM 2473 C C . VAL A 1 307 ? 1.977 0.748 -22.613 1.00 89.75 307 VAL A C 1
ATOM 2475 O O . VAL A 1 307 ? 3.001 1.434 -22.630 1.00 89.75 307 VAL A O 1
ATOM 2478 N N . GLN A 1 308 ? 0.880 1.116 -21.953 1.00 86.12 308 GLN A N 1
ATOM 2479 C CA . GLN A 1 308 ? 0.742 2.355 -21.182 1.00 86.12 308 GLN A CA 1
ATOM 2480 C C . GLN A 1 308 ? 0.080 2.062 -19.836 1.00 86.12 308 GLN A C 1
ATOM 2482 O O . GLN A 1 308 ? -0.910 1.350 -19.779 1.00 86.12 308 GLN A O 1
ATOM 2487 N N . LYS A 1 309 ? 0.540 2.649 -18.732 1.00 79.12 309 LYS A N 1
ATOM 2488 C CA . LYS A 1 309 ? -0.067 2.419 -17.404 1.00 79.12 309 LYS A CA 1
ATOM 2489 C C . LYS A 1 309 ? -1.402 3.163 -17.188 1.00 79.12 309 LYS A C 1
ATOM 2491 O O . LYS A 1 309 ? -1.631 3.723 -16.125 1.00 79.12 309 LYS A O 1
ATOM 2496 N N . GLN A 1 310 ? -2.269 3.218 -18.197 1.00 78.44 310 GLN A N 1
ATOM 2497 C CA . GLN A 1 310 ? -3.603 3.803 -18.083 1.00 78.44 310 GLN A CA 1
ATOM 2498 C C . GLN A 1 310 ? -4.638 2.701 -17.859 1.00 78.44 310 GLN A C 1
ATOM 2500 O O . GLN A 1 310 ? -4.763 1.777 -18.666 1.00 78.44 310 GLN A O 1
ATOM 2505 N N . SER A 1 311 ? -5.382 2.809 -16.759 1.00 81.00 311 SER A N 1
ATOM 2506 C CA . SER A 1 311 ? -6.536 1.952 -16.497 1.00 81.00 311 SER A CA 1
ATOM 2507 C C . SER A 1 311 ? -7.676 2.332 -17.437 1.00 81.00 311 SER A C 1
ATOM 2509 O O . SER A 1 311 ? -7.975 3.513 -17.625 1.00 81.00 311 SER A O 1
ATOM 2511 N N . ALA A 1 312 ? -8.328 1.333 -18.024 1.00 86.56 312 ALA A N 1
ATOM 2512 C CA . ALA A 1 312 ? -9.539 1.570 -18.790 1.00 86.56 312 ALA A CA 1
ATOM 2513 C C . ALA A 1 312 ? -10.675 1.923 -17.821 1.00 86.56 312 ALA A C 1
ATOM 2515 O O . ALA A 1 312 ? -10.832 1.289 -16.769 1.00 86.56 312 ALA A O 1
ATOM 2516 N N . TYR A 1 313 ? -11.479 2.926 -18.163 1.00 88.69 313 TYR A N 1
ATOM 2517 C CA . TYR A 1 313 ? -12.600 3.357 -17.335 1.00 88.69 313 TYR A CA 1
ATOM 2518 C C . TYR A 1 313 ? -13.923 3.120 -18.057 1.00 88.69 313 TYR A C 1
ATOM 2520 O O . TYR A 1 313 ? -14.283 3.846 -18.980 1.00 88.69 313 TYR A O 1
ATOM 2528 N N . ASP A 1 314 ? -14.646 2.105 -17.598 1.00 92.81 314 ASP A N 1
ATOM 2529 C CA . ASP A 1 314 ? -16.036 1.850 -17.954 1.00 92.81 314 ASP A CA 1
ATOM 2530 C C . ASP A 1 314 ? -16.697 1.119 -16.779 1.00 92.81 314 ASP A C 1
ATOM 2532 O O . ASP A 1 314 ? -16.269 0.033 -16.378 1.00 92.81 314 ASP A O 1
ATOM 2536 N N . LEU A 1 315 ? -17.734 1.733 -16.202 1.00 92.69 315 LEU A N 1
ATOM 2537 C CA . LEU A 1 315 ? -18.444 1.201 -15.037 1.00 92.69 315 LEU A CA 1
ATOM 2538 C C . LEU A 1 315 ? -19.271 -0.056 -15.353 1.00 92.69 315 LEU A C 1
ATOM 2540 O O . LEU A 1 315 ? -19.679 -0.770 -14.433 1.00 92.69 315 LEU A O 1
ATOM 2544 N N . THR A 1 316 ? -19.534 -0.313 -16.631 1.00 96.00 316 THR A N 1
ATOM 2545 C CA . THR A 1 316 ? -20.354 -1.422 -17.128 1.00 96.00 316 THR A CA 1
ATOM 2546 C C . THR A 1 316 ? -19.521 -2.542 -17.751 1.00 96.00 316 THR A C 1
ATOM 2548 O O . THR A 1 316 ? -20.033 -3.648 -17.942 1.00 96.00 316 THR A O 1
ATOM 2551 N N . ALA A 1 317 ? -18.234 -2.289 -18.017 1.00 96.62 317 ALA A N 1
ATOM 2552 C CA . ALA A 1 317 ? -17.359 -3.235 -18.693 1.00 96.62 317 ALA A CA 1
ATOM 2553 C C . ALA A 1 317 ? -17.190 -4.538 -17.904 1.00 96.62 317 ALA A C 1
ATOM 2555 O O . ALA A 1 317 ? -16.759 -4.566 -16.745 1.00 96.62 317 ALA A O 1
ATOM 2556 N N . ARG A 1 318 ? -17.486 -5.643 -18.591 1.00 97.06 318 ARG A N 1
ATOM 2557 C CA . ARG A 1 318 ? -17.213 -7.012 -18.152 1.00 97.06 318 ARG A CA 1
ATOM 2558 C C . ARG A 1 318 ? -15.924 -7.476 -18.805 1.00 97.06 318 ARG A C 1
ATOM 2560 O O . ARG A 1 318 ? -15.892 -7.788 -19.993 1.00 97.06 318 ARG A O 1
ATOM 2567 N N . ARG A 1 319 ? -14.851 -7.485 -18.024 1.00 97.50 319 ARG A N 1
ATOM 2568 C CA . ARG A 1 319 ? -13.500 -7.725 -18.528 1.00 97.50 319 ARG A CA 1
ATOM 2569 C C . ARG A 1 319 ? -13.150 -9.195 -18.454 1.00 97.50 319 ARG A C 1
ATOM 2571 O O . ARG A 1 319 ? -13.449 -9.851 -17.458 1.00 97.50 319 ARG A O 1
ATOM 2578 N N . SER A 1 320 ? -12.516 -9.681 -19.508 1.00 97.38 320 SER A N 1
ATOM 2579 C CA . SER A 1 320 ? -12.005 -11.046 -19.612 1.00 97.38 320 SER A CA 1
ATOM 2580 C C . SER A 1 320 ? -10.484 -11.030 -19.521 1.00 97.38 320 SER A C 1
ATOM 2582 O O . SER A 1 320 ? -9.857 -10.021 -19.848 1.00 97.38 320 SER A O 1
ATOM 2584 N N . PHE A 1 321 ? -9.890 -12.136 -19.078 1.00 97.69 321 PHE A N 1
ATOM 2585 C CA . PHE A 1 321 ? -8.437 -12.265 -19.001 1.00 97.69 321 PHE A CA 1
ATOM 2586 C C . PHE A 1 321 ? -7.875 -12.605 -20.382 1.00 97.69 321 PHE A C 1
ATOM 2588 O O . PHE A 1 321 ? -8.285 -13.585 -21.009 1.00 97.69 321 PHE A O 1
ATOM 2595 N N . ILE A 1 322 ? -6.954 -11.777 -20.861 1.00 96.88 322 ILE A N 1
ATOM 2596 C CA . ILE A 1 322 ? -6.358 -11.835 -22.194 1.00 96.88 322 ILE A CA 1
ATOM 2597 C C . ILE A 1 322 ? -4.851 -12.003 -22.043 1.00 96.88 322 ILE A C 1
ATOM 2599 O O . ILE A 1 322 ? -4.227 -11.345 -21.213 1.00 96.88 322 ILE A O 1
ATOM 2603 N N . VAL A 1 323 ? -4.263 -12.853 -22.880 1.00 96.75 323 VAL A N 1
ATOM 2604 C CA . VAL A 1 323 ? -2.811 -13.039 -22.961 1.00 96.75 323 VAL A CA 1
ATOM 2605 C C . VAL A 1 323 ? -2.341 -12.754 -24.379 1.00 96.75 323 VAL A C 1
ATOM 2607 O O . VAL A 1 323 ? -3.002 -13.152 -25.341 1.00 96.75 323 VAL A O 1
ATOM 2610 N N . SER A 1 324 ? -1.203 -12.077 -24.508 1.00 96.75 324 SER A N 1
ATOM 2611 C CA . SER A 1 324 ? -0.504 -11.895 -25.781 1.00 96.75 324 SER A CA 1
ATOM 2612 C C . SER A 1 324 ? 1.017 -11.870 -25.604 1.00 96.75 324 SER A C 1
ATOM 2614 O O . SER A 1 324 ? 1.529 -11.867 -24.484 1.00 96.75 324 SER A O 1
ATOM 2616 N N . SER A 1 325 ? 1.748 -11.860 -26.713 1.00 95.94 325 SER A N 1
ATOM 2617 C CA . SER A 1 325 ? 3.173 -11.545 -26.755 1.00 95.94 325 SER A CA 1
ATOM 2618 C C . SER A 1 325 ? 3.393 -10.023 -26.731 1.00 95.94 325 SER A C 1
ATOM 2620 O O . SER A 1 325 ? 2.513 -9.238 -27.108 1.00 95.94 325 SER A O 1
ATOM 2622 N N . TYR A 1 326 ? 4.575 -9.593 -26.284 1.00 95.06 326 TYR A N 1
ATOM 2623 C CA . TYR A 1 326 ? 5.030 -8.212 -26.452 1.00 95.06 326 TYR A CA 1
ATOM 2624 C C . TYR A 1 326 ? 6.488 -8.156 -26.911 1.00 95.06 326 TYR A C 1
ATOM 2626 O O . TYR A 1 326 ? 7.258 -9.089 -26.682 1.00 95.06 326 TYR A O 1
ATOM 2634 N N . SER A 1 327 ? 6.882 -7.050 -27.539 1.00 93.44 327 SER A N 1
ATOM 2635 C CA . SER A 1 327 ? 8.250 -6.816 -28.009 1.00 93.44 327 SER A CA 1
ATOM 2636 C C . SER A 1 327 ? 8.783 -5.453 -27.550 1.00 93.44 327 SER A C 1
ATOM 2638 O O . SER A 1 327 ? 8.019 -4.488 -27.457 1.00 93.44 327 SER A O 1
ATOM 2640 N N . PRO A 1 328 ? 10.081 -5.337 -27.216 1.00 89.88 328 PRO A N 1
ATOM 2641 C CA . PRO A 1 328 ? 10.680 -4.054 -26.872 1.00 89.88 328 PRO A CA 1
ATOM 2642 C C . PRO A 1 328 ? 10.818 -3.164 -28.113 1.00 89.88 328 PRO A C 1
ATOM 2644 O O . PRO A 1 328 ? 11.102 -3.650 -29.208 1.00 89.88 328 PRO A O 1
ATOM 2647 N N . ILE A 1 329 ? 10.690 -1.849 -27.935 1.00 88.81 329 ILE A N 1
ATOM 2648 C CA . ILE A 1 329 ? 10.970 -0.869 -28.998 1.00 88.81 329 ILE A CA 1
ATOM 2649 C C . ILE A 1 329 ? 12.349 -0.228 -28.841 1.00 88.81 329 ILE A C 1
ATOM 2651 O O . ILE A 1 329 ? 12.846 -0.045 -27.730 1.00 88.81 329 ILE A O 1
ATOM 2655 N N . SER A 1 330 ? 12.953 0.172 -29.964 1.00 78.75 330 SER A N 1
ATOM 2656 C CA . SER A 1 330 ? 14.329 0.696 -30.049 1.00 78.75 330 SER A CA 1
ATOM 2657 C C . SER A 1 330 ? 14.635 1.889 -29.136 1.00 78.75 330 SER A C 1
ATOM 2659 O O . SER A 1 330 ? 15.801 2.108 -28.813 1.00 78.75 330 SER A O 1
ATOM 2661 N N . TYR A 1 331 ? 13.608 2.638 -28.726 1.00 77.31 331 TYR A N 1
ATOM 2662 C CA . TYR A 1 331 ? 13.706 3.834 -27.884 1.00 77.31 331 TYR A CA 1
ATOM 2663 C C . TYR A 1 331 ? 13.096 3.649 -26.481 1.00 77.31 331 TYR A C 1
ATOM 2665 O O . TYR A 1 331 ? 12.928 4.626 -25.760 1.00 77.31 331 TYR A O 1
ATOM 2673 N N . GLY A 1 332 ? 12.782 2.411 -26.081 1.00 78.12 332 GLY A N 1
ATOM 2674 C CA . GLY A 1 332 ? 12.256 2.070 -24.755 1.00 78.12 332 GLY A CA 1
ATOM 2675 C C . GLY A 1 332 ? 10.730 1.925 -24.688 1.00 78.12 332 GLY A C 1
ATOM 2676 O O . GLY A 1 332 ? 9.983 2.667 -25.322 1.00 78.12 332 GLY A O 1
ATOM 2677 N N . GLY A 1 333 ? 10.262 0.961 -23.892 1.00 85.31 333 GLY A N 1
ATOM 2678 C CA . GLY A 1 333 ? 8.856 0.550 -23.801 1.00 85.31 333 GLY A CA 1
ATOM 2679 C C . GLY A 1 333 ? 8.568 -0.739 -24.575 1.00 85.31 333 GLY A C 1
ATOM 2680 O O . GLY A 1 333 ? 9.489 -1.385 -25.078 1.00 85.31 333 GLY A O 1
ATOM 2681 N N . PHE A 1 334 ? 7.285 -1.097 -24.671 1.00 91.00 334 PHE A N 1
ATOM 2682 C CA . PHE A 1 334 ? 6.836 -2.375 -25.229 1.00 91.00 334 PHE A CA 1
ATOM 2683 C C . PHE A 1 334 ? 5.652 -2.200 -26.187 1.00 91.00 334 PHE A C 1
ATOM 2685 O O . PHE A 1 334 ? 4.786 -1.353 -25.943 1.00 91.00 334 PHE A O 1
ATOM 2692 N N . LEU A 1 335 ? 5.618 -3.004 -27.252 1.00 94.19 335 LEU A N 1
ATOM 2693 C CA . LEU A 1 335 ? 4.483 -3.157 -28.163 1.00 94.19 335 LEU A CA 1
ATOM 2694 C C . LEU A 1 335 ? 3.792 -4.497 -27.920 1.00 94.19 335 LEU A C 1
ATOM 2696 O O . LEU A 1 335 ? 4.462 -5.524 -27.876 1.00 94.19 335 LEU A O 1
ATOM 2700 N N . ILE A 1 336 ? 2.468 -4.490 -27.796 1.00 95.12 336 ILE A N 1
ATOM 2701 C CA . ILE A 1 336 ? 1.636 -5.690 -27.690 1.00 95.12 336 ILE A CA 1
ATOM 2702 C C . ILE A 1 336 ? 1.258 -6.202 -29.077 1.00 95.12 336 ILE A C 1
ATOM 2704 O O . ILE A 1 336 ? 0.916 -5.425 -29.970 1.00 95.12 336 ILE A O 1
ATOM 2708 N N . ASN A 1 337 ? 1.241 -7.521 -29.254 1.00 94.94 337 ASN A N 1
ATOM 2709 C CA . ASN A 1 337 ? 0.726 -8.121 -30.479 1.00 94.94 337 ASN A CA 1
ATOM 2710 C C . ASN A 1 337 ? -0.790 -8.347 -30.369 1.00 94.94 337 ASN A C 1
ATOM 2712 O O . ASN A 1 337 ? -1.250 -9.422 -29.987 1.00 94.94 337 ASN A O 1
ATOM 2716 N N . LYS A 1 338 ? -1.602 -7.337 -30.700 1.00 93.00 338 LYS A N 1
ATOM 2717 C CA . LYS A 1 338 ? -3.073 -7.433 -30.572 1.00 93.00 338 LYS A CA 1
ATOM 2718 C C . LYS A 1 338 ? -3.696 -8.565 -31.396 1.00 93.00 338 LYS A C 1
ATOM 2720 O O . LYS A 1 338 ? -4.749 -9.077 -31.035 1.00 93.00 338 LYS A O 1
ATOM 2725 N N . LYS A 1 339 ? -3.061 -8.956 -32.505 1.00 92.38 339 LYS A N 1
ATOM 2726 C CA . LYS A 1 339 ? -3.559 -10.022 -33.392 1.00 92.38 339 LYS A CA 1
ATOM 2727 C C . LYS A 1 339 ? -3.378 -11.414 -32.787 1.00 92.38 339 LYS A C 1
ATOM 2729 O O . LYS A 1 339 ? -4.143 -12.318 -33.100 1.00 92.38 339 LYS A O 1
ATOM 2734 N N . GLU A 1 340 ? -2.382 -11.577 -31.920 1.00 93.19 340 GLU A N 1
ATOM 2735 C CA . GLU A 1 340 ? -2.123 -12.816 -31.180 1.00 93.19 340 GLU A CA 1
ATOM 2736 C C . GLU A 1 340 ? -2.849 -12.876 -29.833 1.00 93.19 340 GLU A C 1
ATOM 2738 O O . GLU A 1 340 ? -2.772 -13.898 -29.149 1.00 93.19 340 GLU A O 1
ATOM 2743 N N . SER A 1 341 ? -3.563 -11.812 -29.448 1.00 93.31 341 SER A N 1
ATOM 2744 C CA . SER A 1 341 ? -4.304 -11.756 -28.193 1.00 93.31 341 SER A CA 1
ATOM 2745 C C . SER A 1 341 ? -5.376 -12.842 -28.135 1.00 93.31 341 SER A C 1
ATOM 2747 O O . SER A 1 341 ? -6.248 -12.929 -28.999 1.00 93.31 341 SER A O 1
ATOM 2749 N N . ARG A 1 342 ? -5.341 -13.655 -27.078 1.00 94.25 342 ARG A N 1
ATOM 2750 C CA . ARG A 1 342 ? -6.328 -14.714 -26.829 1.00 94.25 342 ARG A CA 1
ATOM 2751 C C . ARG A 1 342 ? -7.001 -14.494 -25.488 1.00 94.25 342 ARG A C 1
ATOM 2753 O O . ARG A 1 342 ? -6.317 -14.301 -24.484 1.00 94.25 342 ARG A O 1
ATOM 2760 N N . VAL A 1 343 ? -8.329 -14.572 -25.475 1.00 93.12 343 VAL A N 1
ATOM 2761 C CA . VAL A 1 343 ? -9.097 -14.680 -24.231 1.00 93.12 343 VAL A CA 1
ATOM 2762 C C . VAL A 1 343 ? -8.812 -16.051 -23.625 1.00 93.12 343 VAL A C 1
ATOM 2764 O O . VAL A 1 343 ? -8.966 -17.069 -24.295 1.00 93.12 343 VAL A O 1
ATOM 2767 N N . GLN A 1 344 ? -8.358 -16.065 -22.379 1.00 89.94 344 GLN A N 1
ATOM 2768 C CA . GLN A 1 344 ? -8.005 -17.278 -21.637 1.00 89.94 344 GLN A CA 1
ATOM 2769 C C . GLN A 1 344 ? -9.034 -17.608 -20.546 1.00 89.94 344 GLN A C 1
ATOM 2771 O O . GLN A 1 344 ? -9.133 -18.747 -20.103 1.00 89.94 344 GLN A O 1
ATOM 2776 N N . SER A 1 345 ? -9.837 -16.633 -20.117 1.00 80.75 345 SER A N 1
ATOM 2777 C CA . SER A 1 345 ? -10.918 -16.876 -19.164 1.00 80.75 345 SER A CA 1
ATOM 2778 C C . SER A 1 345 ? -12.074 -17.630 -19.832 1.00 80.75 345 SER A C 1
ATOM 2780 O O . SER A 1 345 ? -12.801 -17.062 -20.648 1.00 80.75 345 SER A O 1
ATOM 2782 N N . ASN A 1 346 ? -12.279 -18.897 -19.462 1.00 83.31 346 ASN A N 1
ATOM 2783 C CA . ASN A 1 346 ? -13.394 -19.737 -19.925 1.00 83.31 346 ASN A CA 1
ATOM 2784 C C . ASN A 1 346 ? -14.745 -19.237 -19.374 1.00 83.31 346 ASN A C 1
ATOM 2786 O O . ASN A 1 346 ? -15.282 -19.793 -18.421 1.00 83.31 346 ASN A O 1
ATOM 2790 N N . GLY A 1 347 ? -15.283 -18.152 -19.936 1.00 87.94 347 GLY A N 1
ATOM 2791 C CA . GLY A 1 347 ? -16.573 -17.576 -19.532 1.00 87.94 347 GLY A CA 1
ATOM 2792 C C . GLY A 1 347 ? -16.557 -16.800 -18.207 1.00 87.94 347 GLY A C 1
ATOM 2793 O O . GLY A 1 347 ? -17.595 -16.288 -17.791 1.00 87.94 347 GLY A O 1
ATOM 2794 N N . VAL A 1 348 ? -15.397 -16.674 -17.555 1.00 94.62 348 VAL A N 1
ATOM 2795 C CA . VAL A 1 348 ? -15.226 -15.843 -16.356 1.00 94.62 348 VAL A CA 1
ATOM 2796 C C . VAL A 1 348 ? -15.053 -14.384 -16.770 1.00 94.62 348 VAL A C 1
ATOM 2798 O O . VAL A 1 348 ? -14.222 -14.065 -17.618 1.00 94.62 348 VAL A O 1
ATOM 2801 N N . PHE A 1 349 ? -15.823 -13.496 -16.146 1.00 96.69 349 PHE A N 1
ATOM 2802 C CA . PHE A 1 349 ? -15.743 -12.055 -16.356 1.00 96.69 349 PHE A CA 1
ATOM 2803 C C . PHE A 1 349 ? -15.650 -11.303 -15.027 1.00 96.69 349 PHE A C 1
ATOM 2805 O O . PHE A 1 349 ? -16.168 -11.742 -13.995 1.00 96.69 349 PHE A O 1
ATOM 2812 N N . PHE A 1 350 ? -15.031 -10.127 -15.088 1.00 97.62 350 PHE A N 1
ATOM 2813 C CA . PHE A 1 350 ? -14.783 -9.245 -13.953 1.00 97.62 350 PHE A CA 1
ATOM 2814 C C . PHE A 1 350 ? -15.381 -7.869 -14.237 1.00 97.62 350 PHE A C 1
ATOM 2816 O O . PHE A 1 350 ? -14.882 -7.126 -15.088 1.00 97.62 350 PHE A O 1
ATOM 2823 N N . LEU A 1 351 ? -16.470 -7.526 -13.549 1.00 98.00 351 LEU A N 1
ATOM 2824 C CA . LEU A 1 351 ? -17.105 -6.219 -13.700 1.00 98.00 351 LEU A CA 1
ATOM 2825 C C . LEU A 1 351 ? -16.192 -5.135 -13.124 1.00 98.00 351 LEU A C 1
ATOM 2827 O O . LEU A 1 351 ? -15.770 -5.221 -11.969 1.00 98.00 351 LEU A O 1
ATOM 2831 N N . GLN A 1 352 ? -15.868 -4.138 -13.950 1.00 96.69 352 GLN A N 1
ATOM 2832 C CA . GLN A 1 352 ? -14.856 -3.125 -13.638 1.00 96.69 352 GLN A CA 1
ATOM 2833 C C . GLN A 1 352 ? -13.527 -3.746 -13.179 1.00 96.69 352 GLN A C 1
ATOM 2835 O O . GLN A 1 352 ? -12.795 -3.138 -12.407 1.00 96.69 352 GLN A O 1
ATOM 2840 N N . GLY A 1 353 ? -13.213 -4.967 -13.622 1.00 97.12 353 GLY A N 1
ATOM 2841 C CA . GLY A 1 353 ? -12.081 -5.733 -13.113 1.00 97.12 353 GLY A CA 1
ATOM 2842 C C . GLY A 1 353 ? -10.724 -5.099 -13.405 1.00 97.12 353 GLY A C 1
ATOM 2843 O O . GLY A 1 353 ? -10.576 -4.368 -14.389 1.00 97.12 353 GLY A O 1
ATOM 2844 N N . GLY A 1 354 ? -9.735 -5.411 -12.574 1.00 97.69 354 GLY A N 1
ATOM 2845 C CA . GLY A 1 354 ? -8.327 -5.083 -12.794 1.00 97.69 354 GLY A CA 1
ATOM 2846 C C . GLY A 1 354 ? -7.416 -5.882 -11.864 1.00 97.69 354 GLY A C 1
ATOM 2847 O O . GLY A 1 354 ? -7.867 -6.410 -10.846 1.00 97.69 354 GLY A O 1
ATOM 2848 N N . PHE A 1 355 ? -6.139 -5.972 -12.218 1.00 98.19 355 PHE A N 1
ATOM 2849 C CA . PHE A 1 355 ? -5.108 -6.573 -11.384 1.00 98.19 355 PHE A CA 1
ATOM 2850 C C . PHE A 1 355 ? -4.854 -5.692 -10.165 1.00 98.19 355 PHE A C 1
ATOM 2852 O O . PHE A 1 355 ? -4.590 -4.498 -10.323 1.00 98.19 355 PHE A O 1
ATOM 2859 N N . LEU A 1 356 ? -4.941 -6.277 -8.971 1.00 98.19 356 LEU A N 1
ATOM 2860 C CA . LEU A 1 356 ? -4.650 -5.592 -7.716 1.00 98.19 356 LEU A CA 1
ATOM 2861 C C . LEU A 1 356 ? -3.168 -5.213 -7.670 1.00 98.19 356 LEU A C 1
ATOM 2863 O O . LEU A 1 356 ? -2.304 -6.045 -7.955 1.00 98.19 356 LEU A O 1
ATOM 2867 N N . LEU A 1 357 ? -2.891 -3.965 -7.309 1.00 97.44 357 LEU A N 1
ATOM 2868 C CA . LEU A 1 357 ? -1.538 -3.434 -7.212 1.00 97.44 357 LEU A CA 1
ATOM 2869 C C . LEU A 1 357 ? -0.946 -3.688 -5.820 1.00 97.44 357 LEU A C 1
ATOM 2871 O O . LEU A 1 357 ? -1.632 -3.582 -4.806 1.00 97.44 357 LEU A O 1
ATOM 2875 N N . ASP A 1 358 ? 0.342 -3.998 -5.762 1.00 96.69 358 ASP A N 1
ATOM 2876 C CA . ASP A 1 358 ? 1.131 -3.962 -4.535 1.00 96.69 358 ASP A CA 1
ATOM 2877 C C . ASP A 1 358 ? 1.496 -2.503 -4.239 1.00 96.69 358 ASP A C 1
ATOM 2879 O O . ASP A 1 358 ? 2.100 -1.840 -5.081 1.00 96.69 358 ASP A O 1
ATOM 2883 N N . LYS A 1 359 ? 1.156 -1.986 -3.053 1.00 93.69 359 LYS A N 1
ATOM 2884 C CA . LYS A 1 359 ? 1.456 -0.590 -2.688 1.00 93.69 359 LYS A CA 1
ATOM 2885 C C . LYS A 1 359 ? 2.956 -0.291 -2.671 1.00 93.69 359 LYS A C 1
ATOM 2887 O O . LYS A 1 359 ? 3.339 0.840 -2.943 1.00 93.69 359 LYS A O 1
ATOM 2892 N N . SER A 1 360 ? 3.793 -1.282 -2.358 1.00 91.69 360 SER A N 1
ATOM 2893 C CA . SER A 1 360 ? 5.247 -1.105 -2.252 1.00 91.69 360 SER A CA 1
ATOM 2894 C C . SER A 1 360 ? 5.929 -0.983 -3.614 1.00 91.69 360 SER A C 1
ATOM 2896 O O . SER A 1 360 ? 6.970 -0.341 -3.733 1.00 91.69 360 SER A O 1
ATOM 2898 N N . THR A 1 361 ? 5.336 -1.570 -4.658 1.00 93.44 361 THR A N 1
ATOM 2899 C CA . THR A 1 361 ? 5.912 -1.568 -6.009 1.00 93.44 361 THR A CA 1
ATOM 2900 C C . THR A 1 361 ? 5.069 -0.809 -7.025 1.00 93.44 361 THR A C 1
ATOM 2902 O O . THR A 1 361 ? 5.569 -0.510 -8.102 1.00 93.44 361 THR A O 1
ATOM 2905 N N . ALA A 1 362 ? 3.805 -0.503 -6.724 1.00 94.25 362 ALA A N 1
ATOM 2906 C CA . ALA A 1 362 ? 2.789 -0.028 -7.667 1.00 94.25 362 ALA A CA 1
ATOM 2907 C C . ALA A 1 362 ? 2.672 -0.897 -8.940 1.00 94.25 362 ALA A C 1
ATOM 2909 O O . ALA A 1 362 ? 2.322 -0.406 -10.021 1.00 94.25 362 ALA A O 1
ATOM 2910 N N . LEU A 1 363 ? 2.979 -2.192 -8.821 1.00 95.44 363 LEU A N 1
ATOM 2911 C CA . LEU A 1 363 ? 2.840 -3.199 -9.872 1.00 95.44 363 LEU A CA 1
ATOM 2912 C C . LEU A 1 363 ? 1.800 -4.253 -9.467 1.00 95.44 363 LEU A C 1
ATOM 2914 O O . LEU A 1 363 ? 1.527 -4.415 -8.279 1.00 95.44 363 LEU A O 1
ATOM 2918 N N . PRO A 1 364 ? 1.202 -4.969 -10.433 1.00 97.50 364 PRO A N 1
ATOM 2919 C CA . PRO A 1 364 ? 0.317 -6.096 -10.157 1.00 97.50 364 PRO A CA 1
ATOM 2920 C C . PRO A 1 364 ? 0.927 -7.126 -9.205 1.00 97.50 364 PRO A C 1
ATOM 2922 O O . PRO A 1 364 ? 2.082 -7.517 -9.364 1.00 97.50 364 PRO A O 1
ATOM 2925 N N . ILE A 1 365 ? 0.136 -7.606 -8.245 1.00 98.12 365 ILE A N 1
ATOM 2926 C CA . ILE A 1 365 ? 0.558 -8.680 -7.340 1.00 98.12 365 ILE A CA 1
ATOM 2927 C C . ILE A 1 365 ? 0.609 -10.001 -8.110 1.00 98.12 365 ILE A C 1
ATOM 2929 O O . ILE A 1 365 ? -0.423 -10.508 -8.566 1.00 98.12 365 ILE A O 1
ATOM 2933 N N . HIS A 1 366 ? 1.810 -10.576 -8.201 1.00 96.81 366 HIS A N 1
ATOM 2934 C CA . HIS A 1 366 ? 2.041 -11.919 -8.734 1.00 96.81 366 HIS A CA 1
ATOM 2935 C C . HIS A 1 366 ? 2.118 -12.933 -7.608 1.00 96.81 366 HIS A C 1
ATOM 2937 O O . HIS A 1 366 ? 2.816 -12.734 -6.611 1.00 96.81 366 HIS A O 1
ATOM 2943 N N . LEU A 1 367 ? 1.414 -14.043 -7.790 1.00 96.50 367 LEU A N 1
ATOM 2944 C CA . LEU A 1 367 ? 1.397 -15.155 -6.852 1.00 96.50 367 LEU A CA 1
ATOM 2945 C C . LEU A 1 367 ? 2.195 -16.326 -7.410 1.00 96.50 367 LEU A C 1
ATOM 2947 O O . LEU A 1 367 ? 2.131 -16.607 -8.605 1.00 96.50 367 LEU A O 1
ATOM 2951 N N . GLY A 1 368 ? 2.897 -17.036 -6.528 1.00 93.62 368 GLY A N 1
ATOM 2952 C CA . GLY A 1 368 ? 3.515 -18.324 -6.834 1.00 93.62 368 GLY A CA 1
ATOM 2953 C C . GLY A 1 368 ? 2.551 -19.501 -6.643 1.00 93.62 368 GLY A C 1
ATOM 2954 O O . GLY A 1 368 ? 1.584 -19.410 -5.886 1.00 93.62 368 GLY A O 1
ATOM 2955 N N . GLU A 1 369 ? 2.847 -20.607 -7.331 1.00 89.56 369 GLU A N 1
ATOM 2956 C CA . GLU A 1 369 ? 2.276 -21.955 -7.139 1.00 89.56 369 GLU A CA 1
ATOM 2957 C C . GLU A 1 369 ? 0.747 -22.034 -6.861 1.00 89.56 369 GLU A C 1
ATOM 2959 O O . GLU A 1 369 ? 0.315 -22.059 -5.704 1.00 89.56 369 GLU A O 1
ATOM 2964 N N . PRO A 1 370 ? -0.105 -22.136 -7.906 1.00 91.00 370 PRO A N 1
ATOM 2965 C CA . PRO A 1 370 ? 0.213 -21.878 -9.311 1.00 91.00 370 PRO A CA 1
ATOM 2966 C C . PRO A 1 370 ? 0.492 -20.390 -9.560 1.00 91.00 370 PRO A C 1
ATOM 2968 O O . PRO A 1 370 ? -0.092 -19.530 -8.894 1.00 91.00 370 PRO A O 1
ATOM 2971 N N . GLU A 1 371 ? 1.361 -20.107 -10.539 1.00 95.00 371 GLU A N 1
ATOM 2972 C CA . GLU A 1 371 ? 1.628 -18.743 -11.017 1.00 95.00 371 GLU A CA 1
ATOM 2973 C C . GLU A 1 371 ? 0.309 -18.048 -11.368 1.00 95.00 371 GLU A C 1
ATOM 2975 O O . GLU A 1 371 ? -0.557 -18.648 -12.017 1.00 95.00 371 GLU A O 1
ATOM 2980 N N . GLY A 1 372 ? 0.137 -16.804 -10.930 1.00 96.19 372 GLY A N 1
ATOM 2981 C CA . GLY A 1 372 ? -1.127 -16.108 -11.103 1.00 96.19 372 GLY A CA 1
ATOM 2982 C C . GLY A 1 372 ? -1.141 -14.666 -10.619 1.00 96.19 372 GLY A C 1
ATOM 2983 O O . GLY A 1 372 ? -0.119 -14.103 -10.238 1.00 96.19 372 GLY A O 1
ATOM 2984 N N . PHE A 1 373 ? -2.339 -14.093 -10.617 1.00 98.00 373 PHE A N 1
ATOM 2985 C CA . PHE A 1 373 ? -2.620 -12.701 -10.302 1.00 98.00 373 PHE A CA 1
ATOM 2986 C C . PHE A 1 373 ? -3.754 -12.595 -9.288 1.00 98.00 373 PHE A C 1
ATOM 2988 O O . PHE A 1 373 ? -4.673 -13.424 -9.264 1.00 98.00 373 PHE A O 1
ATOM 2995 N N . LEU A 1 374 ? -3.734 -11.517 -8.509 1.00 98.56 374 LEU A N 1
ATOM 2996 C CA . LEU A 1 374 ? -4.913 -11.057 -7.784 1.00 98.56 374 LEU A CA 1
ATOM 2997 C C . LEU A 1 374 ? -5.721 -10.092 -8.644 1.00 98.56 374 LEU A C 1
ATOM 2999 O O . LEU A 1 374 ? -5.185 -9.133 -9.198 1.00 98.56 374 LEU A O 1
ATOM 3003 N N . VAL A 1 375 ? -7.025 -10.339 -8.734 1.00 98.44 375 VAL A N 1
ATOM 3004 C CA . VAL A 1 375 ? -7.974 -9.508 -9.476 1.00 98.44 375 VAL A CA 1
ATOM 3005 C C . VAL A 1 375 ? -9.030 -8.975 -8.528 1.00 98.44 375 VAL A C 1
ATOM 3007 O O . VAL A 1 375 ? -9.694 -9.741 -7.830 1.00 98.44 375 VAL A O 1
ATOM 3010 N N . VAL A 1 376 ? -9.216 -7.660 -8.544 1.00 98.50 376 VAL A N 1
ATOM 3011 C CA . VAL A 1 376 ? -10.328 -6.990 -7.867 1.00 98.50 376 VAL A CA 1
ATOM 3012 C C . VAL A 1 376 ? -11.395 -6.602 -8.882 1.00 98.50 376 VAL A C 1
ATOM 3014 O O . VAL A 1 376 ? -11.094 -6.165 -9.994 1.00 98.50 376 VAL A O 1
ATOM 3017 N N . SER A 1 377 ? -12.658 -6.777 -8.510 1.00 98.25 377 SER A N 1
ATOM 3018 C CA . SER A 1 377 ? -13.827 -6.455 -9.338 1.00 98.25 377 SER A CA 1
ATOM 3019 C C . SER A 1 377 ? -14.991 -5.992 -8.467 1.00 98.25 377 SER A C 1
ATOM 3021 O O . SER A 1 377 ? -14.962 -6.184 -7.254 1.00 98.25 377 SER A O 1
ATOM 3023 N N . LYS A 1 378 ? -16.011 -5.371 -9.060 1.00 97.94 378 LYS A N 1
ATOM 3024 C CA . LYS A 1 378 ? -17.263 -5.050 -8.360 1.00 97.94 378 LYS A CA 1
ATOM 3025 C C . LYS A 1 378 ? -18.275 -6.177 -8.579 1.00 97.94 378 LYS A C 1
ATOM 3027 O O . LYS A 1 378 ? -18.329 -6.767 -9.654 1.00 97.94 378 LYS A O 1
ATOM 3032 N N . GLU A 1 379 ? -19.093 -6.478 -7.579 1.00 97.56 379 GLU A N 1
ATOM 3033 C CA . GLU A 1 379 ? -20.190 -7.447 -7.713 1.00 97.56 379 GLU A CA 1
ATOM 3034 C C . GLU A 1 379 ? -21.279 -6.989 -8.700 1.00 97.56 379 GLU A C 1
ATOM 3036 O O . GLU A 1 379 ? -21.774 -7.775 -9.511 1.00 97.56 379 GLU A O 1
ATOM 3041 N N . LYS A 1 380 ? -21.655 -5.711 -8.637 1.00 97.19 380 LYS A N 1
ATOM 3042 C CA . LYS A 1 380 ? -22.710 -5.088 -9.441 1.00 97.19 380 LYS A CA 1
ATOM 3043 C C . LYS A 1 380 ? -22.316 -3.670 -9.851 1.00 97.19 380 LYS A C 1
ATOM 3045 O O . LYS A 1 380 ? -21.329 -3.114 -9.383 1.00 97.19 380 LYS A O 1
ATOM 3050 N N . ILE A 1 381 ? -23.082 -3.083 -10.765 1.00 96.50 381 ILE A N 1
ATOM 3051 C CA . ILE A 1 381 ? -22.837 -1.711 -11.222 1.00 96.50 381 ILE A CA 1
ATOM 3052 C C . ILE A 1 381 ? -23.194 -0.737 -10.089 1.00 96.50 381 ILE A C 1
ATOM 3054 O O . ILE A 1 381 ? -24.233 -0.886 -9.445 1.00 96.50 381 ILE A O 1
ATOM 3058 N N . GLY A 1 382 ? -22.343 0.268 -9.877 1.00 92.56 382 GLY A N 1
ATOM 3059 C CA . GLY A 1 382 ? -22.554 1.357 -8.921 1.00 92.56 382 GLY A CA 1
ATOM 3060 C C . GLY A 1 382 ? -21.488 1.428 -7.826 1.00 92.56 382 GLY A C 1
ATOM 3061 O O . GLY A 1 382 ? -20.806 0.449 -7.529 1.00 92.56 382 GLY A O 1
ATOM 3062 N N . ASN A 1 383 ? -21.361 2.604 -7.208 1.00 88.31 383 ASN A N 1
ATOM 3063 C CA . ASN A 1 383 ? -20.347 2.873 -6.178 1.00 88.31 383 ASN A CA 1
ATOM 3064 C C . ASN A 1 383 ? -20.592 2.063 -4.894 1.00 88.31 383 ASN A C 1
ATOM 3066 O O . ASN A 1 383 ? -19.652 1.660 -4.223 1.00 88.31 383 ASN A O 1
ATOM 3070 N N . ASP A 1 384 ? -21.857 1.752 -4.601 1.00 89.62 384 ASP A N 1
ATOM 3071 C CA . ASP A 1 384 ? -22.269 0.949 -3.445 1.00 89.62 384 ASP A CA 1
ATOM 3072 C C . ASP A 1 384 ? -22.062 -0.563 -3.618 1.00 89.62 384 ASP A C 1
ATOM 3074 O O . ASP A 1 384 ? -22.485 -1.348 -2.765 1.00 89.62 384 ASP A O 1
ATOM 3078 N N . SER A 1 385 ? -21.470 -0.997 -4.732 1.00 94.75 385 SER A N 1
ATOM 3079 C CA . SER A 1 385 ? -21.170 -2.406 -4.938 1.00 94.75 385 SER A CA 1
ATOM 3080 C C . SER A 1 385 ? -19.989 -2.851 -4.086 1.00 94.75 385 SER A C 1
ATOM 3082 O O . SER A 1 385 ? -18.955 -2.185 -4.037 1.00 94.75 385 SER A O 1
ATOM 3084 N N . GLU A 1 386 ? -20.123 -4.042 -3.508 1.00 96.56 386 GLU A N 1
ATOM 3085 C CA . GLU A 1 386 ? -19.031 -4.730 -2.831 1.00 96.56 386 GLU A CA 1
ATOM 3086 C C . GLU A 1 386 ? -17.903 -5.067 -3.806 1.00 96.56 386 GLU A C 1
ATOM 3088 O O . GLU A 1 386 ? -18.132 -5.318 -5.001 1.00 96.56 386 GLU A O 1
ATOM 3093 N N . ILE A 1 387 ? -16.686 -5.067 -3.270 1.00 97.94 387 ILE A N 1
ATOM 3094 C CA . ILE A 1 387 ? -15.478 -5.512 -3.946 1.00 97.94 387 ILE A CA 1
ATOM 3095 C C . ILE A 1 387 ? -15.371 -7.035 -3.801 1.00 97.94 387 ILE A C 1
ATOM 3097 O O . ILE A 1 387 ? -15.541 -7.620 -2.730 1.00 97.94 387 ILE A O 1
ATOM 3101 N N . ILE A 1 388 ? -15.086 -7.687 -4.919 1.00 98.50 388 ILE A N 1
ATOM 3102 C CA . ILE A 1 388 ? -14.783 -9.108 -5.019 1.00 98.50 388 ILE A CA 1
ATOM 3103 C C . ILE A 1 388 ? -13.294 -9.235 -5.298 1.00 98.50 388 ILE A C 1
ATOM 3105 O O . ILE A 1 388 ? -12.785 -8.620 -6.240 1.00 98.50 388 ILE A O 1
ATOM 3109 N N . LEU A 1 389 ? -12.623 -10.081 -4.524 1.00 98.69 389 LEU A N 1
ATOM 3110 C CA . LEU A 1 389 ? -11.249 -10.489 -4.773 1.00 98.69 389 LEU A CA 1
ATOM 3111 C C . LEU A 1 389 ? -11.241 -11.893 -5.373 1.00 98.69 389 LEU A C 1
ATOM 3113 O O . LEU A 1 389 ? -11.914 -12.797 -4.879 1.00 98.69 389 LEU A O 1
ATOM 3117 N N . SER A 1 390 ? -10.477 -12.077 -6.440 1.00 98.50 390 SER A N 1
ATOM 3118 C CA . SER A 1 390 ? -10.307 -13.369 -7.105 1.00 98.50 390 SER A CA 1
ATOM 3119 C C . SER A 1 390 ? -8.828 -13.665 -7.309 1.00 98.50 390 SER A C 1
ATOM 3121 O O . SER A 1 390 ? -8.043 -12.753 -7.583 1.00 98.50 390 SER A O 1
ATOM 3123 N N . ARG A 1 391 ? -8.456 -14.943 -7.231 1.00 98.00 391 ARG A N 1
ATOM 3124 C CA . ARG A 1 391 ? -7.160 -15.431 -7.709 1.00 98.00 391 ARG A CA 1
ATOM 3125 C C . ARG A 1 391 ? -7.337 -16.035 -9.090 1.00 98.00 391 ARG A C 1
ATOM 3127 O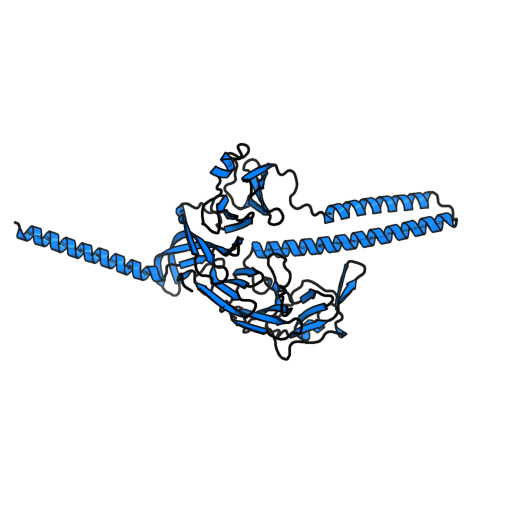 O . ARG A 1 391 ? -8.096 -16.988 -9.261 1.00 98.00 391 ARG A O 1
ATOM 3134 N N . LEU A 1 392 ? -6.596 -15.505 -10.053 1.00 97.12 392 LEU A N 1
ATOM 3135 C CA . LEU A 1 392 ? -6.481 -16.070 -11.391 1.00 97.12 392 LEU A CA 1
ATOM 3136 C C . LEU A 1 392 ? -5.121 -16.726 -11.552 1.00 97.12 392 LEU A C 1
ATOM 3138 O O . LEU A 1 392 ? -4.112 -16.135 -11.187 1.00 97.12 392 LEU A O 1
ATOM 3142 N N . SER A 1 393 ? -5.065 -17.905 -12.146 1.00 96.25 393 SER A N 1
ATOM 3143 C CA . SER A 1 393 ? -3.813 -18.476 -12.637 1.00 96.25 393 SER A CA 1
ATOM 3144 C C . SER A 1 393 ? -3.322 -17.751 -13.902 1.00 96.25 393 SER A C 1
ATOM 3146 O O . SER A 1 393 ? -4.079 -17.079 -14.608 1.00 96.25 393 SER A O 1
ATOM 3148 N N . ALA A 1 394 ? -2.060 -17.967 -14.270 1.00 94.12 394 ALA A N 1
ATOM 3149 C CA . ALA A 1 394 ? -1.465 -17.436 -15.498 1.00 94.12 394 ALA A CA 1
ATOM 3150 C C . ALA A 1 394 ? -2.122 -17.964 -16.793 1.00 94.12 394 ALA A C 1
ATOM 3152 O O . ALA A 1 394 ? -1.926 -17.384 -17.862 1.00 94.12 394 ALA A O 1
ATOM 3153 N N . ASN A 1 395 ? -2.910 -19.045 -16.716 1.00 93.75 395 ASN A N 1
A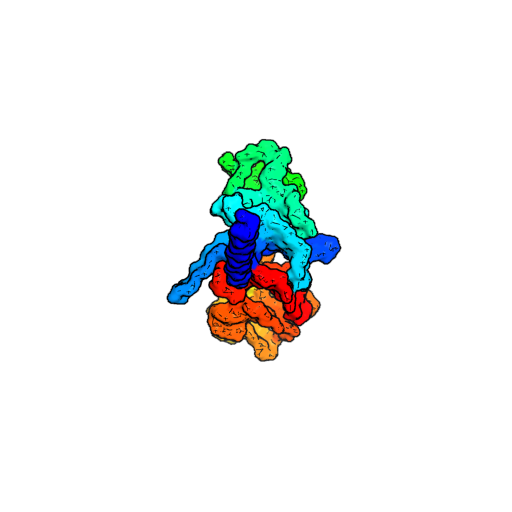TOM 3154 C CA . ASN A 1 395 ? -3.717 -19.560 -17.830 1.00 93.75 395 ASN A CA 1
ATOM 3155 C C . ASN A 1 395 ? -5.181 -19.083 -17.799 1.00 93.75 395 ASN A C 1
ATOM 3157 O O . ASN A 1 395 ? -5.991 -19.593 -18.563 1.00 93.75 395 ASN A O 1
ATOM 3161 N N . GLY A 1 396 ? -5.532 -18.125 -16.935 1.00 94.06 396 GLY A N 1
ATOM 3162 C CA . GLY A 1 396 ? -6.866 -17.521 -16.890 1.00 94.06 396 GLY A CA 1
ATOM 3163 C C . GLY A 1 396 ? -7.935 -18.338 -16.169 1.00 94.06 396 GLY A C 1
ATOM 3164 O O . GLY A 1 396 ? -9.111 -17.976 -16.230 1.00 94.06 396 GLY A O 1
ATOM 3165 N N . ARG A 1 397 ? -7.556 -19.418 -15.478 1.00 95.81 397 ARG A N 1
ATOM 3166 C CA . ARG A 1 397 ? -8.463 -20.175 -14.611 1.00 95.81 397 ARG A CA 1
ATOM 3167 C C . ARG A 1 397 ? -8.652 -19.429 -13.291 1.00 95.81 397 ARG A C 1
ATOM 3169 O O . ARG A 1 397 ? -7.685 -19.010 -12.662 1.00 95.81 397 ARG A O 1
ATOM 3176 N N . GLU A 1 398 ? -9.900 -19.277 -12.864 1.00 96.69 398 GLU A N 1
ATOM 3177 C CA . GLU A 1 398 ? -10.209 -18.771 -11.526 1.00 96.69 398 GLU A CA 1
ATOM 3178 C C . GLU A 1 398 ? -9.982 -19.887 -10.502 1.00 96.69 398 GLU A C 1
ATOM 3180 O O . GLU A 1 398 ? -10.638 -20.925 -10.560 1.00 96.69 398 GLU A O 1
ATOM 3185 N N . GLU A 1 399 ? -9.018 -19.691 -9.603 1.00 97.06 399 GLU A N 1
ATOM 3186 C CA . GLU A 1 399 ? -8.688 -20.660 -8.550 1.00 97.06 399 GLU A CA 1
ATOM 3187 C C . GLU A 1 399 ? -9.643 -20.517 -7.360 1.00 97.06 399 GLU A C 1
ATOM 3189 O O . GLU A 1 399 ? -10.117 -21.506 -6.807 1.00 97.06 399 GLU A O 1
ATOM 3194 N N . TRP A 1 400 ? -9.945 -19.276 -6.977 1.00 97.88 400 TRP A N 1
ATOM 3195 C CA . TRP A 1 400 ? -10.954 -18.953 -5.976 1.00 97.88 400 TRP A CA 1
ATOM 3196 C C . TRP A 1 400 ? -11.457 -17.522 -6.158 1.00 97.88 400 TRP A C 1
ATOM 3198 O O . TRP A 1 400 ? -10.796 -16.668 -6.760 1.00 97.88 400 TRP A O 1
ATOM 3208 N N . ARG A 1 401 ? -12.628 -17.262 -5.577 1.00 98.12 401 ARG A N 1
ATOM 3209 C CA . ARG A 1 401 ? -13.297 -15.962 -5.543 1.00 98.12 401 ARG A CA 1
ATOM 3210 C C . ARG A 1 401 ? -13.914 -15.758 -4.167 1.00 98.12 401 ARG A C 1
ATOM 3212 O O . ARG A 1 401 ? -14.595 -16.647 -3.663 1.00 98.12 401 ARG A O 1
ATOM 3219 N N . THR A 1 402 ? -13.708 -14.585 -3.579 1.00 98.19 402 THR A N 1
ATOM 3220 C CA . THR A 1 402 ? -14.260 -14.226 -2.269 1.00 98.19 402 THR A CA 1
ATOM 3221 C C . THR A 1 402 ? -14.848 -12.818 -2.298 1.00 98.19 402 THR A C 1
ATOM 3223 O O . THR A 1 402 ? -14.294 -11.904 -2.916 1.00 98.19 402 THR A O 1
ATOM 3226 N N . LYS A 1 403 ? -16.003 -12.638 -1.654 1.00 97.81 403 LYS A N 1
ATOM 3227 C CA . LYS A 1 403 ? -16.599 -11.313 -1.448 1.00 97.81 403 LYS A CA 1
ATOM 3228 C C . LYS A 1 403 ? -15.958 -10.694 -0.217 1.00 97.81 403 LYS A C 1
ATOM 3230 O O . LYS A 1 403 ? -15.902 -11.347 0.822 1.00 97.81 403 LYS A O 1
ATOM 3235 N N . THR A 1 404 ? -15.506 -9.446 -0.306 1.00 97.19 404 THR A N 1
ATOM 3236 C CA . THR A 1 404 ? -14.906 -8.789 0.863 1.00 97.19 404 THR A CA 1
ATOM 3237 C C . THR A 1 404 ? -15.946 -8.192 1.804 1.00 97.19 404 THR A C 1
ATOM 3239 O O . THR A 1 404 ? -15.590 -7.788 2.901 1.00 97.19 404 THR A O 1
ATOM 3242 N N . GLY A 1 405 ? -17.213 -8.063 1.392 1.00 95.75 405 GLY A N 1
ATOM 3243 C CA . GLY A 1 405 ? -18.229 -7.343 2.173 1.00 95.75 405 GLY A CA 1
ATOM 3244 C C . GLY A 1 405 ? -17.939 -5.843 2.331 1.00 95.75 405 GLY A C 1
ATOM 3245 O O . GLY A 1 405 ? -18.626 -5.151 3.076 1.00 95.75 405 GLY A O 1
ATOM 3246 N N . LEU A 1 406 ? -16.916 -5.331 1.636 1.00 95.31 406 LEU A N 1
ATOM 3247 C CA . LEU A 1 406 ? -16.487 -3.936 1.677 1.00 95.31 406 LEU A CA 1
ATOM 3248 C C . LEU A 1 406 ? -16.802 -3.274 0.344 1.00 95.31 406 LEU A C 1
ATOM 3250 O O . LEU A 1 406 ? -16.513 -3.831 -0.716 1.00 95.31 406 LEU A O 1
ATOM 3254 N N . LYS A 1 407 ? -17.366 -2.069 0.400 1.00 93.88 407 LYS A N 1
ATOM 3255 C CA . LYS A 1 407 ? -17.666 -1.268 -0.794 1.00 93.88 407 LYS A CA 1
ATOM 3256 C C . LYS A 1 407 ? -16.426 -0.574 -1.334 1.00 93.88 407 LYS A C 1
ATOM 3258 O O . LYS A 1 407 ? -16.204 -0.577 -2.538 1.00 93.88 407 LYS A O 1
ATOM 3263 N N . GLU A 1 408 ? -15.608 -0.039 -0.441 1.00 91.94 408 GLU A N 1
ATOM 3264 C CA . GLU A 1 408 ? -14.315 0.566 -0.739 1.00 91.94 408 GLU A CA 1
ATOM 3265 C C . GLU A 1 408 ? -13.272 -0.021 0.213 1.00 91.94 408 GLU A C 1
ATOM 3267 O O . GLU A 1 408 ? -13.599 -0.467 1.319 1.00 91.94 408 GLU A O 1
ATOM 3272 N N . TRP A 1 409 ? -12.024 -0.064 -0.240 1.00 94.38 409 TRP A N 1
ATOM 3273 C CA . TRP A 1 409 ? -10.888 -0.411 0.604 1.00 94.38 409 TRP A CA 1
ATOM 3274 C C . TRP A 1 409 ? -10.207 0.886 1.004 1.00 94.38 409 TRP A C 1
ATOM 3276 O O . TRP A 1 409 ? -9.980 1.745 0.160 1.00 94.38 409 TRP A O 1
ATOM 3286 N N . LEU A 1 410 ? -9.909 1.028 2.287 1.00 93.81 410 LEU A N 1
ATOM 3287 C CA . LEU A 1 410 ? -9.175 2.183 2.789 1.00 93.81 410 LEU A CA 1
ATOM 3288 C C . LEU A 1 410 ? -7.672 1.918 2.746 1.00 93.81 410 LEU A C 1
ATOM 3290 O O . LEU A 1 410 ? -6.903 2.821 2.433 1.00 93.81 410 LEU A O 1
ATOM 3294 N N . ASP A 1 411 ? -7.268 0.672 3.009 1.00 95.31 411 ASP A N 1
ATOM 3295 C CA . ASP A 1 411 ? -5.878 0.244 2.912 1.00 95.31 411 ASP A CA 1
ATOM 3296 C C . ASP A 1 411 ? -5.751 -1.265 2.637 1.00 95.31 411 ASP A C 1
ATOM 3298 O O . ASP A 1 411 ? -6.682 -2.035 2.889 1.00 95.31 411 ASP A O 1
ATOM 3302 N N . TRP A 1 412 ? -4.597 -1.713 2.135 1.00 97.38 412 TRP A N 1
ATOM 3303 C CA . TRP A 1 412 ? -4.259 -3.137 2.051 1.00 97.38 412 TRP A CA 1
ATOM 3304 C C . TRP A 1 412 ? -2.757 -3.413 2.174 1.00 97.38 412 TRP A C 1
ATOM 3306 O O . TRP A 1 412 ? -1.922 -2.567 1.864 1.00 97.38 412 TRP A O 1
ATOM 3316 N N . ILE A 1 413 ? -2.398 -4.616 2.619 1.00 97.19 413 ILE A N 1
ATOM 3317 C CA . ILE A 1 413 ? -1.015 -5.074 2.778 1.00 97.19 413 ILE A CA 1
ATOM 3318 C C . ILE A 1 413 ? -0.887 -6.476 2.186 1.00 97.19 413 ILE A C 1
ATOM 3320 O O . ILE A 1 413 ? -1.640 -7.382 2.545 1.00 97.19 413 ILE A O 1
ATOM 3324 N N . TYR A 1 414 ? 0.080 -6.658 1.289 1.00 97.56 414 TYR A N 1
ATOM 3325 C CA . TYR A 1 414 ? 0.451 -7.959 0.739 1.00 97.56 414 TYR A CA 1
ATOM 3326 C C . TYR A 1 414 ? 1.662 -8.518 1.493 1.00 97.56 414 TYR A C 1
ATOM 3328 O O . TYR A 1 414 ? 2.694 -7.856 1.579 1.00 97.56 414 TYR A O 1
ATOM 3336 N N . THR A 1 415 ? 1.545 -9.730 2.044 1.00 96.31 415 THR A N 1
ATOM 3337 C CA . THR A 1 415 ? 2.612 -10.374 2.842 1.00 96.31 415 THR A CA 1
ATOM 3338 C C . THR A 1 415 ? 3.309 -11.525 2.111 1.00 96.31 415 THR A C 1
ATOM 3340 O O . THR A 1 415 ? 4.238 -12.128 2.653 1.00 96.31 415 THR A O 1
ATOM 3343 N N . GLY A 1 416 ? 2.862 -11.857 0.896 1.00 95.50 416 GLY A N 1
ATOM 3344 C CA . GLY A 1 416 ? 3.255 -13.055 0.150 1.00 95.50 416 GLY A CA 1
ATOM 3345 C C . GLY A 1 416 ? 2.231 -14.187 0.264 1.00 95.50 416 GLY A C 1
ATOM 3346 O O . GLY A 1 416 ? 1.788 -14.733 -0.742 1.00 95.50 416 GLY A O 1
ATOM 3347 N N . ASP A 1 417 ? 1.817 -14.523 1.484 1.00 96.38 417 ASP A N 1
ATOM 3348 C CA . ASP A 1 417 ? 0.881 -15.617 1.782 1.00 96.38 417 ASP A CA 1
ATOM 3349 C C . ASP A 1 417 ? -0.538 -15.142 2.136 1.00 96.38 417 ASP A C 1
ATOM 3351 O O . ASP A 1 417 ? -1.507 -15.885 1.932 1.00 96.38 417 ASP A O 1
ATOM 3355 N N . HIS A 1 418 ? -0.668 -13.900 2.599 1.00 98.00 418 HIS A N 1
ATOM 3356 C CA . HIS A 1 418 ? -1.925 -13.255 2.945 1.00 98.00 418 HIS A CA 1
ATOM 3357 C C . HIS A 1 418 ? -2.068 -11.904 2.235 1.00 98.00 418 HIS A C 1
ATOM 3359 O O . HIS A 1 418 ? -1.094 -11.232 1.877 1.00 98.00 418 HIS A O 1
ATOM 3365 N N . LEU A 1 419 ? -3.322 -11.505 2.040 1.00 98.56 419 LEU A N 1
ATOM 3366 C CA . LEU A 1 419 ? -3.705 -10.128 1.767 1.00 98.56 419 LEU A CA 1
ATOM 3367 C C . LEU A 1 419 ? -4.534 -9.626 2.941 1.00 98.56 419 LEU A C 1
ATOM 3369 O O . LEU A 1 419 ? -5.535 -10.240 3.313 1.00 98.56 419 LEU A O 1
ATOM 3373 N N . ILE A 1 420 ? -4.115 -8.502 3.498 1.00 98.44 420 ILE A N 1
ATOM 3374 C CA . ILE A 1 420 ? -4.751 -7.882 4.651 1.00 98.44 420 ILE A CA 1
ATOM 3375 C C . ILE A 1 420 ? -5.425 -6.622 4.146 1.00 98.44 420 ILE A C 1
ATOM 3377 O O . ILE A 1 420 ? -4.762 -5.789 3.541 1.00 98.44 420 ILE A O 1
ATOM 3381 N N . VAL A 1 421 ? -6.734 -6.505 4.330 1.00 97.88 421 VAL A N 1
ATOM 3382 C CA . VAL A 1 421 ? -7.550 -5.426 3.764 1.00 97.88 421 VAL A CA 1
ATOM 3383 C C . VAL A 1 421 ? -8.248 -4.683 4.887 1.00 97.88 421 VAL A C 1
ATOM 3385 O O . VAL A 1 421 ? -8.917 -5.297 5.715 1.00 97.88 421 VAL A O 1
ATOM 3388 N N . PHE A 1 422 ? -8.141 -3.363 4.883 1.00 96.75 422 PHE A N 1
ATOM 3389 C CA . PHE A 1 422 ? -8.826 -2.478 5.810 1.00 96.75 422 PHE A CA 1
ATOM 3390 C C . PHE A 1 422 ? -9.949 -1.744 5.096 1.00 96.75 422 PHE A C 1
ATOM 3392 O O . PHE A 1 422 ? -9.787 -1.258 3.974 1.00 96.75 422 PHE A O 1
ATOM 3399 N N . GLY A 1 423 ? -11.094 -1.630 5.755 1.00 95.19 423 GLY A N 1
ATOM 3400 C CA . GLY A 1 423 ? -12.206 -0.861 5.225 1.00 95.19 423 GLY A CA 1
ATOM 3401 C C . GLY A 1 423 ? -13.255 -0.529 6.268 1.00 95.19 423 GLY A C 1
ATOM 3402 O O . GLY A 1 423 ? -13.149 -0.910 7.438 1.00 95.19 423 GLY A O 1
ATOM 3403 N N . ALA A 1 424 ? -14.275 0.184 5.802 1.00 92.25 424 ALA A N 1
ATOM 3404 C CA . ALA A 1 424 ? -15.430 0.556 6.593 1.00 92.25 424 ALA A CA 1
ATOM 3405 C C . ALA A 1 424 ? -16.714 -0.048 6.011 1.00 92.25 424 ALA A C 1
ATOM 3407 O O . ALA A 1 424 ? -16.963 0.036 4.806 1.00 92.25 424 ALA A O 1
ATOM 3408 N N . ASP A 1 425 ? -17.548 -0.636 6.869 1.00 88.25 425 ASP A N 1
ATOM 3409 C CA . ASP A 1 425 ? -18.904 -1.091 6.517 1.00 88.25 425 ASP A CA 1
ATOM 3410 C C . ASP A 1 425 ? -20.009 -0.228 7.156 1.00 88.25 425 ASP A C 1
ATOM 3412 O O . ASP A 1 425 ? -21.185 -0.331 6.792 1.00 88.25 425 ASP A O 1
ATOM 3416 N N . LYS A 1 426 ? -19.638 0.681 8.066 1.00 81.31 426 LYS A N 1
ATOM 3417 C CA . LYS A 1 426 ? -20.553 1.607 8.737 1.00 81.31 426 LYS A CA 1
ATOM 3418 C C . LYS A 1 426 ? -20.534 2.986 8.095 1.00 81.31 426 LYS A C 1
ATOM 3420 O O . LYS A 1 426 ? -19.491 3.608 7.954 1.00 81.31 426 LYS A O 1
ATOM 3425 N N . LYS A 1 427 ? -21.730 3.504 7.805 1.00 73.44 427 LYS A N 1
ATOM 3426 C CA . LYS A 1 427 ? -21.930 4.858 7.259 1.00 73.44 427 LYS A CA 1
ATOM 3427 C C . LYS A 1 427 ? -21.583 5.986 8.239 1.00 73.44 427 LYS A C 1
ATOM 3429 O O . LYS A 1 427 ? -21.464 7.123 7.808 1.00 73.44 427 LYS A O 1
ATOM 3434 N N . GLU A 1 428 ? -21.510 5.684 9.535 1.00 73.25 428 GLU A N 1
ATOM 3435 C CA . GLU A 1 428 ? -21.317 6.674 10.605 1.00 73.25 428 GLU A CA 1
ATOM 3436 C C . GLU A 1 428 ? -19.838 6.998 10.870 1.00 73.25 428 GLU A C 1
ATOM 3438 O O . GLU A 1 428 ? -19.549 7.989 11.534 1.00 73.25 428 GLU A O 1
ATOM 3443 N N . LEU A 1 429 ? -18.908 6.194 10.342 1.00 70.88 429 LEU A N 1
ATOM 3444 C CA . LEU A 1 429 ? -17.473 6.415 10.515 1.00 70.88 429 LEU A CA 1
ATOM 3445 C C . LEU A 1 429 ? -16.961 7.506 9.571 1.00 70.88 429 LEU A C 1
ATOM 3447 O O . LEU A 1 429 ? -17.489 7.704 8.473 1.00 70.88 429 LEU A O 1
ATOM 3451 N N . SER A 1 430 ? -15.908 8.201 10.004 1.00 64.06 430 SER A N 1
ATOM 3452 C CA . SER A 1 430 ? -15.167 9.114 9.137 1.00 64.06 430 SER A CA 1
ATOM 3453 C C . SER A 1 430 ? -14.538 8.337 7.969 1.00 64.06 430 SER A C 1
ATOM 3455 O O . SER A 1 430 ? -14.244 7.147 8.077 1.00 64.06 430 SER A O 1
ATOM 3457 N N . GLY A 1 431 ? -14.341 9.000 6.826 1.00 66.62 431 GLY A N 1
ATOM 3458 C CA . GLY A 1 431 ? -13.899 8.341 5.589 1.00 66.62 431 GLY A CA 1
ATOM 3459 C C . GLY A 1 431 ? -12.480 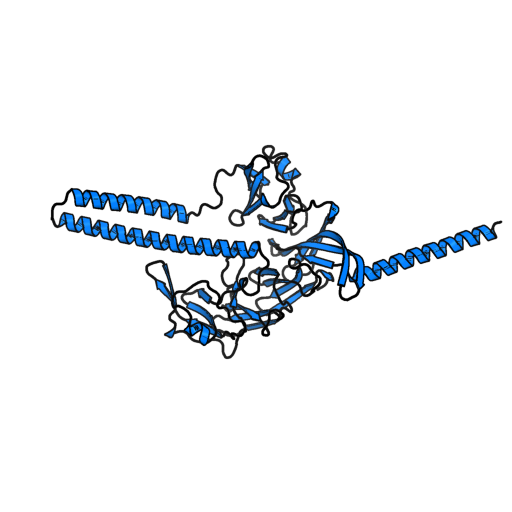7.754 5.613 1.00 66.62 431 GLY A C 1
ATOM 3460 O O . GLY A 1 431 ? -12.098 7.104 4.648 1.00 66.62 431 GLY A O 1
ATOM 3461 N N . GLU A 1 432 ? -11.708 7.979 6.678 1.00 76.69 432 GLU A N 1
ATOM 3462 C CA . GLU A 1 432 ? -10.301 7.561 6.812 1.00 76.69 432 GLU A CA 1
ATOM 3463 C C . GLU A 1 432 ? -10.098 6.480 7.889 1.00 76.69 432 GLU A C 1
ATOM 3465 O O . GLU A 1 432 ? -8.992 5.978 8.085 1.00 76.69 432 GLU A O 1
ATOM 3470 N N . GLU A 1 433 ? -11.166 6.095 8.587 1.00 87.25 433 GLU A N 1
ATOM 3471 C CA . GLU A 1 433 ? -11.132 5.162 9.709 1.00 87.25 433 GLU A CA 1
ATOM 3472 C C . GLU A 1 433 ? -11.664 3.782 9.299 1.00 87.25 433 GLU A C 1
ATOM 3474 O O . GLU A 1 433 ? -12.769 3.652 8.770 1.00 87.25 433 GLU A O 1
ATOM 3479 N N . ALA A 1 434 ? -10.903 2.722 9.583 1.00 94.00 434 ALA A N 1
ATOM 3480 C CA . ALA A 1 434 ? -11.305 1.353 9.263 1.00 94.00 434 ALA A CA 1
ATOM 3481 C C . ALA A 1 434 ? -11.846 0.622 10.496 1.00 94.00 434 ALA A C 1
ATOM 3483 O O . ALA A 1 434 ? -11.117 0.408 11.462 1.00 94.00 434 ALA A O 1
ATOM 3484 N N . ASN A 1 435 ? -13.098 0.161 10.473 1.00 95.00 435 ASN A N 1
ATOM 3485 C CA . ASN A 1 435 ? -13.624 -0.709 11.535 1.00 95.00 435 ASN A CA 1
ATOM 3486 C C . ASN A 1 435 ? -13.512 -2.202 11.223 1.00 95.00 435 ASN A C 1
ATOM 3488 O O . ASN A 1 435 ? -13.755 -3.021 12.110 1.00 95.00 435 ASN A O 1
ATOM 3492 N N . LYS A 1 436 ? -13.124 -2.570 10.000 1.00 96.12 436 LYS A N 1
ATOM 3493 C CA . LYS A 1 436 ? -12.904 -3.960 9.598 1.00 96.12 436 LYS A CA 1
ATOM 3494 C C . LYS A 1 436 ? -11.479 -4.158 9.097 1.00 96.12 436 LYS A C 1
ATOM 3496 O O . LYS A 1 436 ? -10.994 -3.381 8.276 1.00 96.12 436 LYS A O 1
ATOM 3501 N N . MET A 1 437 ? -10.856 -5.242 9.545 1.00 98.00 437 MET A N 1
ATOM 3502 C CA . MET A 1 437 ? -9.632 -5.799 8.975 1.00 98.00 437 MET A CA 1
ATOM 3503 C C . MET A 1 437 ? -9.923 -7.220 8.501 1.00 98.00 437 MET A C 1
ATOM 3505 O O . MET A 1 437 ? -10.302 -8.078 9.292 1.00 98.00 437 MET A O 1
ATOM 3509 N N . LEU A 1 438 ? -9.757 -7.478 7.212 1.00 98.44 438 LEU A N 1
ATOM 3510 C CA . LEU A 1 438 ? -9.885 -8.800 6.619 1.00 98.44 438 LEU A CA 1
ATOM 3511 C C . LEU A 1 438 ? -8.498 -9.378 6.395 1.00 98.44 438 LEU A C 1
ATOM 3513 O O . LEU A 1 438 ? -7.614 -8.676 5.920 1.00 98.44 438 LEU A O 1
ATOM 3517 N N . ILE A 1 439 ? -8.327 -10.664 6.670 1.00 98.44 439 ILE A N 1
ATOM 3518 C CA . ILE A 1 439 ? -7.103 -11.410 6.391 1.00 98.44 439 ILE A CA 1
ATOM 3519 C C . ILE A 1 439 ? -7.470 -12.566 5.482 1.00 98.44 439 ILE A C 1
ATOM 3521 O O . ILE A 1 439 ? -8.169 -13.497 5.886 1.00 98.44 439 ILE A O 1
ATOM 3525 N N . ILE A 1 440 ? -7.022 -12.473 4.237 1.00 98.56 440 ILE A N 1
ATOM 3526 C CA . ILE A 1 440 ? -7.367 -13.394 3.163 1.00 98.56 440 ILE A CA 1
ATOM 3527 C C . ILE A 1 440 ? -6.143 -14.249 2.862 1.00 98.56 440 ILE A C 1
ATOM 3529 O O . ILE A 1 440 ? -5.123 -13.740 2.397 1.00 98.56 440 ILE A O 1
ATOM 3533 N N . GLN A 1 441 ? -6.241 -15.554 3.099 1.00 98.06 441 GLN A N 1
ATOM 3534 C CA . GLN A 1 441 ? -5.179 -16.497 2.761 1.00 98.06 441 GLN A CA 1
ATOM 3535 C C . GLN A 1 441 ? -5.137 -16.709 1.245 1.00 98.06 441 GLN A C 1
ATOM 3537 O O . GLN A 1 441 ? -6.082 -17.222 0.644 1.00 98.06 441 GLN A O 1
ATOM 3542 N N . LEU A 1 442 ? -4.019 -16.376 0.604 1.00 97.69 442 LEU A N 1
ATOM 3543 C CA . LEU A 1 442 ? -3.945 -16.300 -0.860 1.00 97.69 442 LEU A CA 1
ATOM 3544 C C . LEU A 1 442 ? -3.953 -17.664 -1.554 1.00 97.69 442 LEU A C 1
ATOM 3546 O O . LEU A 1 442 ? -4.271 -17.772 -2.743 1.00 97.69 442 LEU A O 1
ATOM 3550 N N . LYS A 1 443 ? -3.636 -18.731 -0.819 1.00 96.56 443 LYS A N 1
ATOM 3551 C CA . LYS A 1 443 ? -3.708 -20.106 -1.324 1.00 96.56 443 LYS A CA 1
ATOM 3552 C C . LYS A 1 443 ? -5.147 -20.594 -1.501 1.00 96.56 443 LYS A C 1
ATOM 3554 O O . LYS A 1 443 ? -5.431 -21.270 -2.481 1.00 96.56 443 LYS A O 1
ATOM 3559 N N . THR A 1 444 ? -6.032 -20.257 -0.570 1.00 97.00 444 THR A N 1
ATOM 3560 C CA . THR A 1 444 ? -7.370 -20.863 -0.446 1.00 97.00 444 THR A CA 1
ATOM 3561 C C . THR A 1 444 ? -8.505 -19.868 -0.675 1.00 97.00 444 THR A C 1
ATOM 3563 O O . THR A 1 444 ? -9.632 -20.285 -0.920 1.00 97.00 444 THR A O 1
ATOM 3566 N N . GLY A 1 445 ? -8.235 -18.566 -0.559 1.00 97.19 445 GLY A N 1
ATOM 3567 C CA . GLY A 1 445 ? -9.257 -17.524 -0.521 1.00 97.19 445 GLY A CA 1
ATOM 3568 C C . GLY A 1 445 ? -10.028 -17.469 0.801 1.00 97.19 445 GLY A C 1
ATOM 3569 O O . GLY A 1 445 ? -11.012 -16.735 0.888 1.00 97.19 445 GLY A O 1
ATOM 3570 N N . SER A 1 446 ? -9.622 -18.237 1.824 1.00 97.81 446 SER A N 1
ATOM 3571 C CA . SER A 1 446 ? -10.277 -18.214 3.133 1.00 97.81 446 SER A CA 1
ATOM 3572 C C . SER A 1 446 ? -10.039 -16.879 3.828 1.00 97.81 446 SER A C 1
ATOM 3574 O O . SER A 1 446 ? -8.898 -16.415 3.895 1.00 97.81 446 SER A O 1
ATOM 3576 N N . THR A 1 447 ? -11.101 -16.311 4.391 1.00 98.06 447 THR A N 1
ATOM 3577 C CA . THR A 1 447 ? -11.086 -14.974 4.982 1.00 98.06 447 THR A CA 1
ATOM 3578 C C . THR A 1 447 ? -11.366 -15.038 6.476 1.00 98.06 447 THR A C 1
ATOM 3580 O O . THR A 1 447 ? -12.371 -15.608 6.898 1.00 98.06 447 THR A O 1
ATOM 3583 N N . ASN A 1 448 ? -10.512 -14.392 7.263 1.00 97.81 448 ASN A N 1
ATOM 3584 C CA . ASN A 1 448 ? -10.776 -14.039 8.654 1.00 97.81 448 ASN A CA 1
ATOM 3585 C C . ASN A 1 448 ? -11.106 -12.552 8.730 1.00 97.81 448 ASN A C 1
ATOM 3587 O O . ASN A 1 448 ? -10.524 -11.762 7.993 1.00 97.81 448 ASN A O 1
ATOM 3591 N N . ILE A 1 449 ? -12.026 -12.166 9.606 1.00 97.56 449 ILE A N 1
ATOM 3592 C CA . ILE A 1 449 ? -12.428 -10.770 9.770 1.00 97.56 449 ILE A CA 1
ATOM 3593 C C . ILE A 1 449 ? -12.182 -10.396 11.220 1.00 97.56 449 ILE A C 1
ATOM 3595 O O . ILE A 1 449 ? -12.583 -11.125 12.109 1.00 97.56 449 ILE A O 1
ATOM 3599 N N . TYR A 1 450 ? -11.526 -9.274 11.461 1.00 97.56 450 TYR A N 1
ATOM 3600 C CA . TYR A 1 450 ? -11.477 -8.633 12.761 1.00 97.56 450 TYR A CA 1
ATOM 3601 C C . TYR A 1 450 ? -12.310 -7.361 12.697 1.00 97.56 450 TYR A C 1
ATOM 3603 O O . TYR A 1 450 ? -12.113 -6.514 11.821 1.00 97.56 450 TYR A O 1
ATOM 3611 N N . ASP A 1 451 ? -13.257 -7.236 13.613 1.00 96.12 451 ASP A N 1
ATOM 3612 C CA . ASP A 1 451 ? -14.090 -6.058 13.767 1.00 96.12 451 ASP A CA 1
ATOM 3613 C C . ASP A 1 451 ? -13.587 -5.239 14.954 1.00 96.12 451 ASP A C 1
ATOM 3615 O O . ASP A 1 451 ? -13.787 -5.613 16.113 1.00 96.12 451 ASP A O 1
ATOM 3619 N N . PHE A 1 452 ? -12.949 -4.104 14.663 1.00 94.25 452 PHE A N 1
ATOM 3620 C CA . PHE A 1 452 ? -12.451 -3.199 15.695 1.00 94.25 452 PHE A CA 1
ATOM 3621 C C . PHE A 1 452 ? -13.591 -2.704 16.582 1.00 94.25 452 PHE A C 1
ATOM 3623 O O . PHE A 1 452 ? -13.413 -2.645 17.798 1.00 94.25 452 PHE A O 1
ATOM 3630 N N . PHE A 1 453 ? -14.768 -2.430 16.005 1.00 89.19 453 PHE A N 1
ATOM 3631 C CA . PHE A 1 453 ? -15.928 -1.889 16.715 1.00 89.19 453 PHE A CA 1
ATOM 3632 C C . PHE A 1 453 ? -16.409 -2.836 17.814 1.00 89.19 453 PHE A C 1
ATOM 3634 O O . PHE A 1 453 ? -16.649 -2.410 18.942 1.00 89.19 453 PHE A O 1
ATOM 3641 N N . THR A 1 454 ? -16.552 -4.124 17.494 1.00 88.88 454 THR A N 1
ATOM 3642 C CA . THR A 1 454 ? -17.006 -5.127 18.473 1.00 88.88 454 THR A CA 1
ATOM 3643 C C . THR A 1 454 ? -15.870 -5.781 19.249 1.00 88.88 454 THR A C 1
ATOM 3645 O O . THR A 1 454 ? -16.147 -6.466 20.235 1.00 88.88 454 THR A O 1
ATOM 3648 N N . ASP A 1 455 ? -14.621 -5.541 18.839 1.00 89.38 455 ASP A N 1
ATOM 3649 C CA . ASP A 1 455 ? -13.410 -6.152 19.389 1.00 89.38 455 ASP A CA 1
ATOM 3650 C C . ASP A 1 455 ? -13.419 -7.680 19.282 1.00 89.38 455 ASP A C 1
ATOM 3652 O O . ASP A 1 455 ? -13.022 -8.398 20.204 1.00 89.38 455 ASP A O 1
ATOM 3656 N N . LYS A 1 456 ? -13.967 -8.182 18.170 1.00 87.69 456 LYS A N 1
ATOM 3657 C CA . LYS A 1 456 ? -14.223 -9.605 17.935 1.00 87.69 456 LYS A CA 1
ATOM 3658 C C . LYS A 1 456 ? -13.814 -10.021 16.530 1.00 87.69 456 LYS A C 1
ATOM 3660 O O . LYS A 1 456 ? -13.737 -9.201 15.617 1.00 87.69 456 LYS A O 1
ATOM 3665 N N . ARG A 1 457 ? -13.579 -11.324 16.400 1.00 82.56 457 ARG A N 1
ATOM 3666 C CA . ARG A 1 457 ? -13.407 -12.022 15.130 1.00 82.56 457 ARG A CA 1
ATOM 3667 C C . ARG A 1 457 ? -14.735 -12.577 14.629 1.00 82.56 457 ARG A C 1
ATOM 3669 O O . ARG A 1 457 ? -15.526 -13.017 15.497 1.00 82.56 457 ARG A O 1
#

Nearest PDB structures (foldseek):
  8vaa-assembly1_K  TM=8.580E-01  e=7.245E+00  Legionella pneumophila
  4id2-assembly1_A  TM=3.520E-01  e=1.557E-01  Bacteroides ovatus ATCC 8483
  5jql-assembly1_K  TM=3.221E-01  e=7.245E+00  Saccharomyces cerevisiae S288C
  5jql-assembly1_E  TM=3.040E-01  e=7.636E+00  Saccharomyces cerevisiae S288C
  2in5-assembly1_B  TM=2.012E-01  e=2.963E+00  Escherichia coli K-1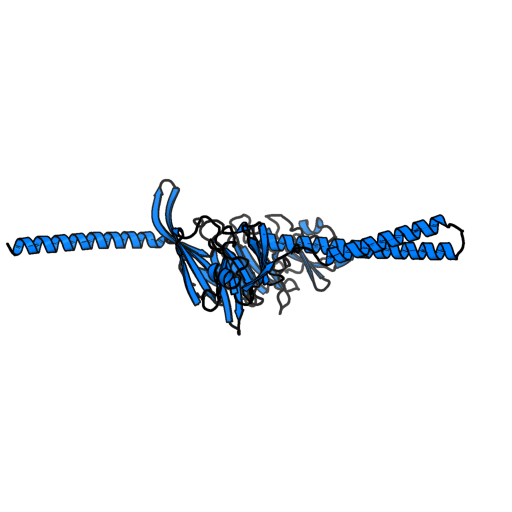2

Secondary structure (DSSP, 8-state):
-HHHHHHHHHHHHHHHHHHHHHHHHHHHHHHTT-EEEEEEEEEEEEETTEEEEEEEEEEEEEEEEEEETTEEEEEEEEEEEEEEEETTT--EEEEEEEEEGGGS-S--EEEEEEETTEEEEEESSEEEE-TTT--EEE-HHHHHHH-GGGTTTS-SSGGGEEEETTTTEEEEE-TTS-EEEEETTT--EEE--S-TT--HHHHHHHHHHHHHHHHHHHHHHHHHT----HHHHHHHHHHHHHHHHHHHHHHHHHHHHHHHHHHHHHHHHHHHS---TTTTEESEEEETTEEEEEE-HHHHHH--SB---PPP--SS-EEEEEEEEEEE-TTSSEEE-GGG-EE-SSS--EET-EEEEETTTTEEPEETTTTEEEEEEESSSSTTPPEEEEEEETTS-EEEEEE-S-SS-SEEEE-SSEEEEEE---TTS-TTEESEEEEEETTT--EEEEETTTTB-

Foldseek 3Di:
DVVVVVVVVVVVVVVVVVVVVVVVVVQVVQLLVWFKFWFDDWDWDDDPNFIKIKTKIKIWRWPDWDDDPNDIDTDTWIWIKIWIAGQFFRATDDIGTDDTVVVFDPADWYFQDDAPQWTWIAGLWIWIARNVPRDTPDTPVRLCVQEVVCNVFFDRHPVQWHADPVQRWIWGQTNVRFIWIQDPNVSDIDGDPDDPPDDPLVVVLVVLVVVLVVLVVVLVVLVVVDDPDPVSVVVNVVSVVVNVVSVLVNLASVVVVVVVVVQVVLLVCQRPDQDFPQSQFFQWDDDPQKIKGWFAPVRLVVDAQFDDRDHDDDLATWTFIKMFGWDADSRGGIGTDSVRIDGQAPPHTARSKGAGAASVGRHGDFAVDQTWTWMWGFPDGDLQTFIKIWTAGPSRDTPDIDTPCASGFRHWHDPRQWIKTFHDPDPPDDHSTGQWIWIAGNNRRDIHIQGRGVRHD

Solvent-accessible surface area (backbone atoms only — not comparable to full-atom values): 24808 Å² total; per-residue (Å²): 118,73,66,63,56,50,53,51,53,52,52,52,50,53,54,50,50,50,53,50,49,49,53,51,50,53,49,58,66,30,55,80,60,35,42,27,23,36,37,53,56,67,45,81,46,76,58,96,90,46,46,32,33,33,32,41,33,41,36,33,41,42,78,44,77,48,75,60,96,91,45,77,49,74,43,64,54,46,33,37,28,42,34,22,20,34,57,79,64,48,50,76,75,47,75,46,81,74,50,48,50,92,77,42,57,102,52,73,68,38,50,63,48,75,38,87,77,28,42,30,32,34,63,46,46,58,34,27,24,30,58,91,72,67,46,77,74,40,35,62,67,58,40,26,71,71,27,70,93,46,51,95,28,71,54,67,55,70,88,41,53,44,63,39,81,91,79,40,29,40,36,34,41,29,73,85,68,51,43,33,35,33,38,63,78,81,49,47,70,43,82,48,90,64,72,93,76,75,51,74,63,56,58,54,46,53,53,51,50,53,55,49,53,53,50,50,48,52,51,52,55,52,60,73,67,66,58,102,42,75,68,48,54,52,53,52,51,51,49,50,54,50,49,54,50,50,52,42,53,44,42,35,51,51,48,51,47,53,51,49,51,53,37,52,52,48,29,50,49,63,73,76,44,81,43,51,78,73,71,51,31,35,26,63,50,76,56,95,73,30,29,41,34,36,40,28,80,69,52,56,71,71,52,68,51,57,72,65,101,66,59,82,86,50,78,80,39,54,16,30,37,30,41,26,48,52,44,78,46,95,59,57,62,40,36,48,40,74,88,64,50,38,80,42,26,87,85,53,68,25,35,54,30,20,33,29,44,33,61,92,67,55,38,65,40,74,42,73,87,70,50,23,37,38,33,37,21,36,78,48,79,61,80,83,23,33,33,30,45,31,37,30,35,78,70,31,47,76,78,38,73,36,75,66,79,25,46,50,50,60,46,72,48,80,74,88,58,36,41,35,40,28,17,45,82,59,89,86,55,61,95,70,41,22,32,34,39,36,28,28,33,67,89,72,48,52,71,36,50,23,30,46,51,78,72,42,108

Radius of gyration: 29.8 Å; Cα contacts (8 Å, |Δi|>4): 884; chains: 1; bounding box: 76×48×117 Å

Mean predicted aligned error: 6.51 Å

Sequence (457 aa):
MSSFRKFFISGFLIVTLLIAGFIFLLKGCLAKYDERSAVLPALYFKKDGNQVIFSIVKFDKATSYSSNGGFVRKTVTSSYDIQSNDASSGNRLLTERLKEHGDIKSYPIEAIGAANGQAWLYMGELMAFDPFTLKKIADKNIIEQKNPAVKGKMPSERSFYAFNEADNNVYFTATDGIKWKLDTKTLSVTENKSDPEASPIKMQMDLLKTQQEENQQAQMDLNKNFHPTDAFFKSRDALYKKRDSLQKQYSMLQQKELADRQLRSAIENFRTHSTSFNQIKTNQDTVNSKWFGLYSPEEINKLYERVQKQSAYDLTARRSFIVSSYSPISYGGFLINKKESRVQSNGVFFLQGGFLLDKSTALPIHLGEPEGFLVVSKEKIGNDSEIILSRLSANGREEWRTKTGLKEWLDWIYTGDHLIVFGADKKELSGEEANKMLIIQLKTGSTNIYDFFTDKR